Protein AF-A0A950Z1P6-F1 (afdb_monomer_lite)

Foldseek 3Di:
DDDPPPPPPPPPPDDVPCDPDFDPADEDPDAAEAECVNPHAQDEDEDDGAHEYCFAHYEYQHANYEDHPQAHEQEHNVVQAAQGESYEDEADPPDDPRPCVPPPDDPPRHRPHAGAYEYEDYEQEYPHDAYAQYEHYEYEEHNYEYEYALYEFEWEHALYEPYYYNYHEYEYALYEFYYHYQHHPDVVVVRENHEYQEAYEYAHYEHAEIQEHYDYAAPHEYALYEQAYAHQDQSREPEEPQLYENYEAELYEAFYPAAEYYEDNVYELYEHEHYEFAHWHAAHPYRGQQDEHENYEYAEAYANYEHEHYEFEWEWDDHDWNTEYEPYEYAYDAPHEYEYAHYEQEWEFAPAADVNIIYTEPYEADYQPDPRAARNYAQAHYEFEYQGEHYEQADPNGGGHHAANEHYAYEYDFLVRVLVVSLCVLPDPSSQDDRPPSNPPNDSVNSVVVSVVSSVSSCVSNDPCSPRHNAAEHYEGEDPEQDAHAHDPYEYDPDPDDVRHYDHHDYPHPHDHDHDYHQYPVRDDDDDDDDD

Secondary structure (DSSP, 8-state):
---------------S--------PEE-SSPEEE-GGGT-SS-EEE--S-EE-SS--EEE-STTEEEE-TT-EEEE-TT--TT-EEEEE---SS--SS-GGG----TT----TT--EEEEEEEEEE--SS-SS-EEEEEEE-SSPEEEEEEEEEE-STT-EEEEEEE--EEEES-EEEE-----S-GGG--EEEEESS-EEEES-EEEESSEEEEE-TT-EEES-EEE-B--STT-EEEEEES-BS-EEES-EE--SBBEEEEEES-BS-EEES-EEEEB---BTTTBT-EEEEEEEEEET-BS-EEES-EEEEEE-SSSSSEEEEEEEEEEPTT---EEES-EEEEEE-SPPPTTTS-EEEEEE-----SS--B--EEES-EEEESSEEEESEETTEE--B---TT-EEEE--HHHHHHHHHHHHHSGGG-----TT-SSS-HHHHHHHHHHHHHHHHHHH-TT--S-S--EEEE----S---------EEES----TTS--EE----SS------PPPTT----------

pLDDT: mean 80.05, std 20.1, range [23.62, 98.81]

Structure (mmCIF, N/CA/C/O backbone):
data_AF-A0A950Z1P6-F1
#
_entry.id   AF-A0A950Z1P6-F1
#
loop_
_atom_site.group_PDB
_atom_site.id
_atom_site.type_symbol
_atom_site.label_atom_id
_atom_site.label_alt_id
_atom_site.label_comp_id
_atom_site.label_asym_id
_atom_site.label_entity_id
_atom_site.label_seq_id
_atom_site.pdbx_PDB_ins_code
_atom_site.Cartn_x
_atom_site.Cartn_y
_atom_site.Cartn_z
_atom_site.occupancy
_atom_site.B_iso_or_equiv
_atom_site.auth_seq_id
_atom_site.auth_comp_id
_atom_site.auth_asym_id
_atom_site.auth_atom_id
_atom_site.pdbx_PDB_model_num
ATOM 1 N N . MET A 1 1 ? 3.576 -37.873 -20.273 1.00 35.59 1 MET A N 1
ATOM 2 C CA . MET A 1 1 ? 3.414 -38.217 -18.841 1.00 35.59 1 MET A CA 1
ATOM 3 C C . MET A 1 1 ? 2.830 -37.005 -18.132 1.00 35.59 1 MET A C 1
ATOM 5 O O . MET A 1 1 ? 3.410 -35.935 -18.288 1.00 35.59 1 MET A O 1
ATOM 9 N N . PRO A 1 2 ? 1.689 -37.105 -17.433 1.00 26.92 2 PRO A N 1
ATOM 10 C CA . PRO A 1 2 ? 1.089 -35.942 -16.793 1.00 26.92 2 PRO A CA 1
ATOM 11 C C . PRO A 1 2 ? 1.901 -35.598 -15.541 1.00 26.92 2 PRO A C 1
ATOM 13 O O . PRO A 1 2 ? 1.972 -36.390 -14.600 1.00 26.92 2 PRO A O 1
ATOM 16 N N . ARG A 1 3 ? 2.551 -34.429 -15.541 1.00 25.30 3 ARG A N 1
ATOM 17 C CA . ARG A 1 3 ? 3.160 -33.861 -14.335 1.00 25.30 3 ARG A CA 1
ATOM 18 C C . ARG A 1 3 ? 2.019 -33.551 -13.367 1.00 25.30 3 ARG A C 1
ATOM 20 O O . ARG A 1 3 ? 1.220 -32.655 -13.618 1.00 25.30 3 ARG A O 1
ATOM 27 N N . ARG A 1 4 ? 1.909 -34.341 -12.295 1.00 24.30 4 ARG A N 1
ATOM 28 C CA . ARG A 1 4 ? 1.044 -34.029 -11.155 1.00 24.30 4 ARG A CA 1
ATOM 29 C C . ARG A 1 4 ? 1.511 -32.689 -10.596 1.00 24.30 4 ARG A C 1
ATOM 31 O O . ARG A 1 4 ? 2.612 -32.604 -10.060 1.00 24.30 4 ARG A O 1
ATOM 38 N N . LEU A 1 5 ? 0.684 -31.663 -10.765 1.00 23.62 5 LEU A N 1
ATOM 39 C CA . LEU A 1 5 ? 0.812 -30.399 -10.060 1.00 23.62 5 LEU A CA 1
ATOM 40 C C . LEU A 1 5 ? 0.626 -30.727 -8.573 1.00 23.62 5 LEU A C 1
ATOM 42 O O . LEU A 1 5 ? -0.491 -30.962 -8.113 1.00 23.62 5 LEU A O 1
ATOM 46 N N . VAL A 1 6 ? 1.727 -30.857 -7.838 1.00 23.88 6 VAL A N 1
ATOM 47 C CA . VAL A 1 6 ? 1.677 -30.832 -6.380 1.00 23.88 6 VAL A CA 1
ATOM 48 C C . VAL A 1 6 ? 1.326 -29.389 -6.049 1.00 23.88 6 VAL A C 1
ATOM 50 O O . VAL A 1 6 ? 2.201 -28.529 -6.049 1.00 23.88 6 VAL A O 1
ATOM 53 N N . LEU A 1 7 ? 0.035 -29.107 -5.842 1.00 26.77 7 LEU A N 1
ATOM 54 C CA . LEU A 1 7 ? -0.362 -27.936 -5.074 1.00 26.77 7 LEU A CA 1
ATOM 55 C C . LEU A 1 7 ? 0.286 -28.122 -3.704 1.00 26.77 7 LEU A C 1
ATOM 57 O O . LEU A 1 7 ? -0.242 -28.822 -2.839 1.00 26.77 7 LEU A O 1
ATOM 61 N N . ALA A 1 8 ? 1.459 -27.525 -3.522 1.00 29.28 8 ALA A N 1
ATOM 62 C CA . ALA A 1 8 ? 1.912 -27.130 -2.211 1.00 29.28 8 ALA A CA 1
ATOM 63 C C . ALA A 1 8 ? 0.896 -26.089 -1.742 1.00 29.28 8 ALA A C 1
ATOM 65 O O . ALA A 1 8 ? 1.066 -24.889 -1.927 1.00 29.28 8 ALA A O 1
ATOM 66 N N . GLY A 1 9 ? -0.215 -26.571 -1.186 1.00 30.22 9 GLY A N 1
ATOM 67 C CA . GLY A 1 9 ? -1.011 -25.798 -0.261 1.00 30.22 9 GLY A CA 1
ATOM 68 C C . GLY A 1 9 ? -0.097 -25.492 0.911 1.00 30.22 9 GLY A C 1
ATOM 69 O O . GLY A 1 9 ? -0.093 -26.216 1.903 1.00 30.22 9 GLY A O 1
ATOM 70 N N . LEU A 1 10 ? 0.705 -24.435 0.772 1.00 35.97 10 LEU A N 1
ATOM 71 C CA . LEU A 1 10 ? 1.143 -23.616 1.884 1.00 35.97 10 LEU A CA 1
ATOM 72 C C . LEU A 1 10 ? -0.152 -23.091 2.492 1.00 35.97 10 LEU A C 1
ATOM 74 O O . LEU A 1 10 ? -0.651 -22.016 2.170 1.00 35.97 10 LEU A O 1
ATOM 78 N N . ALA A 1 11 ? -0.767 -23.950 3.303 1.00 35.28 11 ALA A N 1
ATOM 79 C CA . ALA A 1 11 ? -1.769 -23.555 4.246 1.00 35.28 11 ALA A CA 1
ATOM 80 C C . ALA A 1 11 ? -1.120 -22.416 5.021 1.00 35.28 11 ALA A C 1
ATOM 82 O O . ALA A 1 11 ? -0.206 -22.638 5.807 1.00 35.28 11 ALA A O 1
ATOM 83 N N . PHE A 1 12 ? -1.610 -21.202 4.800 1.00 42.16 12 PHE A N 1
ATOM 84 C CA . PHE A 1 12 ? -1.385 -20.039 5.653 1.00 42.16 12 PHE A CA 1
ATOM 85 C C . PHE A 1 12 ? -2.045 -20.242 7.038 1.00 42.16 12 PHE A C 1
ATOM 87 O O . PHE A 1 12 ? -2.505 -19.307 7.683 1.00 42.16 12 PHE A O 1
ATOM 94 N N . GLY A 1 13 ? -2.135 -21.491 7.503 1.00 41.75 13 GLY A N 1
ATOM 95 C CA . GLY A 1 13 ? -2.212 -21.794 8.913 1.00 41.75 13 GLY A CA 1
ATOM 96 C C . GLY A 1 13 ? -0.807 -21.633 9.476 1.00 41.75 13 GLY A C 1
ATOM 97 O O . GLY A 1 13 ? 0.143 -22.098 8.860 1.00 41.75 13 GLY A O 1
ATOM 98 N N . LEU A 1 14 ? -0.712 -21.026 10.659 1.00 42.00 14 LEU A N 1
ATOM 99 C CA . LEU A 1 14 ? 0.511 -20.776 11.441 1.00 42.00 14 LEU A CA 1
ATOM 100 C C . LEU A 1 14 ? 1.112 -19.375 11.257 1.00 42.00 14 LEU A C 1
ATOM 102 O O . LEU A 1 14 ? 2.216 -19.220 10.761 1.00 42.00 14 LEU A O 1
ATOM 106 N N . PHE A 1 15 ? 0.392 -18.360 11.743 1.00 46.38 15 PHE A N 1
ATOM 107 C CA . PHE A 1 15 ? 0.903 -17.479 12.813 1.00 46.38 15 PHE A CA 1
ATOM 108 C C . PHE A 1 15 ? -0.224 -16.846 13.656 1.00 46.38 15 PHE A C 1
ATOM 110 O O . PHE A 1 15 ? -0.017 -15.856 14.345 1.00 46.38 15 PHE A O 1
ATOM 117 N N . PHE A 1 16 ? -1.393 -17.492 13.751 1.00 45.19 16 PHE A N 1
ATOM 118 C CA . PHE A 1 16 ? -2.118 -17.469 15.026 1.00 45.19 16 PHE A CA 1
ATOM 119 C C . PHE A 1 16 ? -1.373 -18.422 15.967 1.00 45.19 16 PHE A C 1
ATOM 121 O O . PHE A 1 16 ? -1.858 -19.515 16.259 1.00 45.19 16 PHE A O 1
ATOM 128 N N . GLY A 1 17 ? -0.128 -18.085 16.333 1.00 39.78 17 GLY A N 1
ATOM 129 C CA . GLY A 1 17 ? 0.600 -18.835 17.354 1.00 39.78 17 GLY A CA 1
ATOM 130 C C . GLY A 1 17 ? -0.328 -18.935 18.548 1.00 39.78 17 GLY A C 1
ATOM 131 O O . GLY A 1 17 ? -0.815 -17.884 18.942 1.00 39.78 17 GLY A O 1
ATOM 132 N N . HIS A 1 18 ? -0.653 -20.168 18.976 1.00 42.03 18 HIS A N 1
ATOM 133 C CA . HIS A 1 18 ? -1.655 -20.522 19.993 1.00 42.03 18 HIS A CA 1
ATOM 134 C C . HIS A 1 18 ? -2.065 -19.314 20.838 1.00 42.03 18 HIS A C 1
ATOM 136 O O . HIS A 1 18 ? -1.511 -19.070 21.910 1.00 42.03 18 HIS A O 1
ATOM 142 N N . LEU A 1 19 ? -3.004 -18.520 20.315 1.00 50.00 19 LEU A N 1
ATOM 143 C CA . LEU A 1 19 ? -3.548 -17.435 21.099 1.00 50.00 19 LEU A CA 1
ATOM 144 C C . LEU A 1 19 ? -4.338 -18.155 22.183 1.00 50.00 19 LEU A C 1
ATOM 146 O O . LEU A 1 19 ? -5.093 -19.078 21.843 1.00 50.00 19 LEU A O 1
ATOM 150 N N . PRO A 1 20 ? -4.117 -17.833 23.469 1.00 46.62 20 PRO A N 1
ATOM 151 C CA . PRO A 1 20 ? -4.898 -18.438 24.530 1.00 46.62 20 PRO A CA 1
ATOM 152 C C . PRO A 1 20 ? -6.366 -18.334 24.127 1.00 46.62 20 PRO A C 1
ATOM 154 O O . PRO A 1 20 ? -6.796 -17.276 23.658 1.00 46.62 20 PRO A O 1
ATOM 157 N N . SER A 1 21 ? -7.094 -19.455 24.218 1.00 46.97 21 SER A N 1
ATOM 158 C CA . SER A 1 21 ? -8.541 -19.461 23.995 1.00 46.97 21 SER A CA 1
ATOM 159 C C . SER A 1 21 ? -9.102 -18.236 24.710 1.00 46.97 21 SER A C 1
ATOM 161 O O . SER A 1 21 ? -8.779 -18.080 25.894 1.00 46.97 21 SER A O 1
ATOM 163 N N . PRO A 1 22 ? -9.856 -17.360 24.021 1.00 54.56 22 PRO A N 1
ATOM 164 C CA . PRO A 1 22 ? -10.307 -16.121 24.624 1.00 54.56 22 PRO A CA 1
ATOM 165 C C . PRO A 1 22 ? -10.971 -16.450 25.958 1.00 54.56 22 PRO A C 1
ATOM 167 O O . PRO A 1 22 ? -11.734 -17.422 26.065 1.00 54.56 22 PRO A O 1
ATOM 170 N N . ALA A 1 23 ? -10.636 -15.670 26.989 1.00 61.34 23 ALA A N 1
ATOM 171 C CA . ALA A 1 23 ? -11.440 -15.652 28.199 1.00 61.34 23 ALA A CA 1
ATOM 172 C C . ALA A 1 23 ? -12.901 -15.418 27.779 1.00 61.34 23 ALA A C 1
ATOM 174 O O . ALA A 1 23 ? -13.153 -14.855 26.714 1.00 61.34 23 ALA A O 1
ATOM 175 N N . ARG A 1 24 ? -13.881 -15.892 28.560 1.00 76.31 24 ARG A N 1
ATOM 176 C CA . ARG A 1 24 ? -15.297 -15.672 28.220 1.00 76.31 24 ARG A CA 1
ATOM 177 C C . ARG A 1 24 ? -15.524 -14.178 27.965 1.00 76.31 24 ARG A C 1
ATOM 179 O O . ARG A 1 24 ? -15.481 -13.398 28.909 1.00 76.31 24 ARG A O 1
ATOM 186 N N . ALA A 1 25 ? -15.741 -13.813 26.704 1.00 82.81 25 ALA A N 1
ATOM 187 C CA . ALA A 1 25 ? -16.012 -12.440 26.325 1.00 82.81 25 ALA A CA 1
ATOM 188 C C . ALA A 1 25 ? -17.378 -12.034 26.876 1.00 82.81 25 ALA A C 1
ATOM 190 O O . ALA A 1 25 ? -18.333 -12.818 26.846 1.00 82.81 25 ALA A O 1
ATOM 191 N N . ARG A 1 26 ? -17.481 -10.802 27.365 1.00 88.75 26 ARG A N 1
ATOM 192 C CA . ARG A 1 26 ? -18.763 -10.225 27.739 1.00 88.75 26 ARG A CA 1
ATOM 193 C C . ARG A 1 26 ? -19.544 -9.892 26.476 1.00 88.75 26 ARG A C 1
ATOM 195 O O . ARG A 1 26 ? -19.140 -9.039 25.686 1.00 88.75 26 ARG A O 1
ATOM 202 N N . GLU A 1 27 ? -20.685 -10.549 26.309 1.00 88.56 27 GLU A N 1
ATOM 203 C CA . GLU A 1 27 ? -21.615 -10.234 25.230 1.00 88.56 27 GLU A CA 1
ATOM 204 C C . GLU A 1 27 ? -22.368 -8.934 25.528 1.00 88.56 27 GLU A C 1
ATOM 206 O O . GLU A 1 27 ? -23.034 -8.773 26.555 1.00 88.56 27 GLU A O 1
ATOM 211 N N . LEU A 1 28 ? -22.254 -7.989 24.603 1.00 85.31 28 LEU A N 1
ATOM 212 C CA . LEU A 1 28 ? -22.947 -6.718 24.607 1.00 85.31 28 LEU A CA 1
ATOM 213 C C . LEU A 1 28 ? -24.264 -6.868 23.845 1.00 85.31 28 LEU A C 1
ATOM 215 O O . LEU A 1 28 ? -24.286 -7.075 22.634 1.00 85.31 28 LEU A O 1
ATOM 219 N N . THR A 1 29 ? -25.384 -6.701 24.545 1.00 79.75 29 THR A N 1
ATOM 220 C CA . THR A 1 29 ? -26.709 -6.617 23.906 1.00 79.75 29 THR A CA 1
ATOM 221 C C . THR A 1 29 ? -26.963 -5.250 23.268 1.00 79.75 29 THR A C 1
ATOM 223 O O . THR A 1 29 ? -27.883 -5.098 22.466 1.00 79.75 29 THR A O 1
ATOM 226 N N . ARG A 1 30 ? -26.157 -4.243 23.628 1.00 79.75 30 ARG A N 1
ATOM 227 C CA . ARG A 1 30 ? -26.162 -2.880 23.086 1.00 79.75 30 ARG A CA 1
ATOM 228 C C . ARG A 1 30 ? -24.730 -2.344 23.022 1.00 79.75 30 ARG A C 1
ATOM 230 O O . ARG A 1 30 ? -23.929 -2.748 23.864 1.00 79.75 30 ARG A O 1
ATOM 237 N N . PRO A 1 31 ? -24.422 -1.422 22.095 1.00 80.69 31 PRO A N 1
ATOM 238 C CA . PRO A 1 31 ? -23.111 -0.783 22.045 1.00 80.69 31 PRO A CA 1
ATOM 239 C C . PRO A 1 31 ? -22.737 -0.128 23.381 1.00 80.69 31 PRO A C 1
ATOM 241 O O . PRO A 1 31 ? -23.602 0.419 24.073 1.00 80.69 31 PRO A O 1
ATOM 244 N N . LEU A 1 32 ? -21.451 -0.160 23.728 1.00 84.50 32 LEU A N 1
ATOM 245 C CA . LEU A 1 32 ? -20.907 0.603 24.847 1.00 84.50 32 LEU A CA 1
ATOM 246 C C . LEU A 1 32 ? -20.746 2.064 24.415 1.00 84.50 32 LEU A C 1
ATOM 248 O O . LEU A 1 32 ? -20.027 2.349 23.460 1.00 84.50 32 LEU A O 1
ATOM 252 N N . PHE A 1 33 ? -21.391 2.983 25.126 1.00 79.31 33 PHE A N 1
ATOM 253 C CA . PHE A 1 33 ? -21.229 4.419 24.916 1.00 79.31 33 PHE A CA 1
ATOM 254 C C . PHE A 1 33 ? -20.296 4.976 25.987 1.00 79.31 33 PHE A C 1
ATOM 256 O O . PHE A 1 33 ? -20.536 4.763 27.171 1.00 79.31 33 PHE A O 1
ATOM 263 N N . ILE A 1 34 ? -19.249 5.682 25.566 1.00 79.44 34 ILE A N 1
ATOM 264 C CA . ILE A 1 34 ? -18.362 6.445 26.445 1.00 79.44 34 ILE A CA 1
ATOM 265 C C . ILE A 1 34 ? -18.735 7.916 26.278 1.00 79.44 34 ILE A C 1
ATOM 267 O O . ILE A 1 34 ? -18.514 8.492 25.211 1.00 79.44 34 ILE A O 1
ATOM 271 N N . THR A 1 35 ? -19.337 8.509 27.305 1.00 76.88 35 THR A N 1
ATOM 272 C CA . THR A 1 35 ? -19.942 9.851 27.282 1.00 76.88 35 THR A CA 1
ATOM 273 C C . THR A 1 35 ? -19.330 10.778 28.333 1.00 76.88 35 THR A C 1
ATOM 275 O O . THR A 1 35 ? -18.649 10.327 29.247 1.00 76.88 35 THR A O 1
ATOM 278 N N . GLU A 1 36 ? -19.535 12.099 28.227 1.00 66.00 36 GLU A N 1
ATOM 279 C CA . GLU A 1 36 ? -18.898 13.057 29.154 1.00 66.00 36 GLU A CA 1
ATOM 280 C C . GLU A 1 36 ? -19.342 12.870 30.611 1.00 66.00 36 GLU A C 1
ATOM 282 O O . GLU A 1 36 ? -18.551 13.103 31.530 1.00 66.00 36 GLU A O 1
ATOM 287 N N . SER A 1 37 ? -20.577 12.399 30.830 1.00 65.12 37 SER A N 1
ATOM 288 C CA . SER A 1 37 ? -21.071 12.027 32.161 1.00 65.12 37 SER A CA 1
ATOM 289 C C . SER A 1 37 ? -20.272 10.888 32.791 1.00 65.12 37 SER A C 1
ATOM 291 O O . SER A 1 37 ? -20.249 10.774 34.015 1.00 65.12 37 SER A O 1
ATOM 293 N N . ASP A 1 38 ? -19.554 10.113 31.977 1.00 61.72 38 ASP A N 1
ATOM 294 C CA . ASP A 1 38 ? -18.691 9.015 32.398 1.00 61.72 38 ASP A CA 1
ATOM 295 C C . ASP A 1 38 ? -17.273 9.482 32.742 1.00 61.72 38 ASP A C 1
ATOM 297 O O . ASP A 1 38 ? -16.356 8.678 32.641 1.00 61.72 38 ASP A O 1
ATOM 301 N N . LEU A 1 39 ? -17.097 10.730 33.220 1.00 54.91 39 LEU A N 1
ATOM 302 C CA . LEU A 1 39 ? -15.960 11.226 34.024 1.00 54.91 39 LEU A CA 1
ATOM 303 C C . LEU A 1 39 ? -15.103 12.393 33.432 1.00 54.91 39 LEU A C 1
ATOM 305 O O . LEU A 1 39 ? -14.094 12.761 34.040 1.00 54.91 39 LEU A O 1
ATOM 309 N N . GLY A 1 40 ? -15.500 13.074 32.349 1.00 58.91 40 GLY A N 1
ATOM 310 C CA . GLY A 1 40 ? -14.827 14.294 31.830 1.00 58.91 40 GLY A CA 1
ATOM 311 C C . GLY A 1 40 ? -13.688 14.073 30.801 1.00 58.91 40 GLY A C 1
ATOM 312 O O . GLY A 1 40 ? -13.296 12.930 30.564 1.00 58.91 40 GLY A O 1
ATOM 313 N N . PRO A 1 41 ? -13.166 15.141 30.153 1.00 65.81 41 PRO A N 1
ATOM 314 C CA . PRO A 1 41 ? -12.207 15.054 29.036 1.00 65.81 41 PRO A CA 1
ATOM 315 C C . PRO A 1 41 ? -10.799 14.594 29.464 1.00 65.81 41 PRO A C 1
ATOM 317 O O . PRO A 1 41 ? -10.449 14.680 30.642 1.00 65.81 41 PRO A O 1
ATOM 320 N N . ASN A 1 42 ? -9.965 14.165 28.504 1.00 78.12 42 ASN A N 1
ATOM 321 C CA . ASN A 1 42 ? -8.568 13.721 28.710 1.00 78.12 42 ASN A CA 1
ATOM 322 C C . ASN A 1 42 ? -8.396 12.465 29.588 1.00 78.12 42 ASN A C 1
ATOM 324 O O . ASN A 1 42 ? -7.441 12.369 30.363 1.00 78.12 42 ASN A O 1
ATOM 328 N N . ARG A 1 43 ? -9.315 11.497 29.503 1.00 85.00 43 ARG A N 1
ATOM 329 C CA . ARG A 1 43 ? -9.232 10.255 30.289 1.00 85.00 43 ARG A CA 1
ATOM 330 C C . ARG A 1 43 ? -8.827 9.038 29.475 1.00 85.00 43 ARG A C 1
ATOM 332 O O . ARG A 1 43 ? -9.177 8.899 28.304 1.00 85.00 43 ARG A O 1
ATOM 339 N N . THR A 1 44 ? -8.142 8.130 30.165 1.00 91.88 44 THR A N 1
ATOM 340 C CA . THR A 1 44 ? -7.878 6.770 29.702 1.00 91.88 44 THR A CA 1
ATOM 341 C C . THR A 1 44 ? -8.970 5.835 30.209 1.00 91.88 44 THR A C 1
ATOM 343 O O . THR A 1 44 ? -9.166 5.702 31.417 1.00 91.88 44 THR A O 1
ATOM 346 N N . TYR A 1 45 ? -9.660 5.178 29.284 1.00 90.88 45 TYR A N 1
ATOM 347 C CA . TYR A 1 45 ? -10.627 4.120 29.534 1.00 90.88 45 TYR A CA 1
ATOM 348 C C . TYR A 1 45 ? -9.940 2.787 29.262 1.00 90.88 45 TYR A C 1
ATOM 350 O O . TYR A 1 45 ? -9.633 2.466 28.114 1.00 90.88 45 TYR A O 1
ATOM 358 N N . THR A 1 46 ? -9.659 2.042 30.329 1.00 94.44 46 THR A N 1
ATOM 359 C CA . THR A 1 46 ? -8.981 0.747 30.243 1.00 94.44 46 THR A CA 1
ATOM 360 C C . THR A 1 46 ? -9.993 -0.382 30.196 1.00 94.44 46 THR A C 1
ATOM 362 O O . THR A 1 46 ? -10.824 -0.517 31.097 1.00 94.44 46 THR A O 1
ATOM 365 N N . LEU A 1 47 ? -9.904 -1.209 29.161 1.00 93.50 47 LEU A N 1
ATOM 366 C CA . LEU A 1 47 ? -10.695 -2.419 29.058 1.00 93.50 47 LEU A CA 1
ATOM 367 C C . LEU A 1 47 ? -10.184 -3.467 30.064 1.00 93.50 47 LEU A C 1
ATOM 369 O O . LEU A 1 47 ? -8.979 -3.647 30.203 1.00 93.50 47 LEU A O 1
ATOM 373 N N . GLN A 1 48 ? -11.096 -4.122 30.788 1.00 94.25 48 GLN A N 1
ATOM 374 C CA . GLN A 1 48 ? -10.766 -5.105 31.839 1.00 94.25 48 GLN A CA 1
ATOM 375 C C . GLN A 1 48 ? -11.121 -6.552 31.460 1.00 94.25 48 GLN A C 1
ATOM 377 O O . GLN A 1 48 ? -10.770 -7.489 32.175 1.00 94.25 48 GLN A O 1
ATOM 382 N N . GLU A 1 49 ? -11.860 -6.734 30.368 1.00 93.88 49 GLU A N 1
ATOM 383 C CA . GLU A 1 49 ? -12.341 -8.021 29.874 1.00 93.88 49 GLU A CA 1
ATOM 384 C C . GLU A 1 49 ? -12.570 -7.942 28.360 1.00 93.88 49 GLU A C 1
ATOM 386 O O . GLU A 1 49 ? -12.764 -6.857 27.814 1.00 93.88 49 GLU A O 1
ATOM 391 N N . ASP A 1 50 ? -12.570 -9.080 27.669 1.00 95.75 50 ASP A N 1
ATOM 392 C CA . ASP A 1 50 ? -12.901 -9.107 26.242 1.00 95.75 50 ASP A CA 1
ATOM 393 C C . ASP A 1 50 ? -14.373 -8.714 26.020 1.00 95.75 50 ASP A C 1
ATOM 395 O O . ASP A 1 50 ? -15.258 -9.108 26.785 1.00 95.75 50 ASP A O 1
ATOM 399 N N . LEU A 1 51 ? -14.651 -7.975 24.944 1.00 95.81 51 LEU A N 1
ATOM 400 C CA . LEU A 1 51 ? -16.000 -7.556 24.551 1.00 95.81 51 LEU A CA 1
ATOM 401 C C . LEU A 1 51 ? -16.417 -8.245 23.256 1.00 95.81 51 LEU A C 1
ATOM 403 O O . LEU A 1 51 ? -15.605 -8.430 22.351 1.00 95.81 51 LEU A O 1
ATOM 407 N N . SER A 1 52 ? -17.701 -8.568 23.136 1.00 96.31 52 SER A N 1
ATOM 408 C CA . SER A 1 52 ? -18.299 -9.048 21.890 1.00 96.31 52 SER A CA 1
ATOM 409 C C . SER A 1 52 ? -19.615 -8.330 21.632 1.00 96.31 52 SER A C 1
ATOM 411 O O . SER A 1 52 ? -20.466 -8.292 22.516 1.00 96.31 52 SER A O 1
ATOM 413 N N . ALA A 1 53 ? -19.802 -7.766 20.441 1.00 94.19 53 ALA A N 1
ATOM 414 C CA . ALA A 1 53 ? -21.040 -7.104 20.044 1.00 94.19 53 ALA A CA 1
ATOM 415 C C . ALA A 1 53 ? -21.557 -7.637 18.697 1.00 94.19 53 ALA A C 1
ATOM 417 O O . ALA A 1 53 ? -20.757 -7.881 17.789 1.00 94.19 53 ALA A O 1
ATOM 418 N N . PRO A 1 54 ? -22.888 -7.769 18.527 1.00 93.31 54 PRO A N 1
ATOM 419 C CA . PRO A 1 54 ? -23.474 -8.204 17.266 1.00 93.31 54 PRO A CA 1
ATOM 420 C C . PRO A 1 54 ? -23.224 -7.210 16.131 1.00 93.31 54 PRO A C 1
ATOM 422 O O . PRO A 1 54 ? -22.850 -7.635 15.048 1.00 93.31 54 PRO A O 1
ATOM 425 N N . GLY A 1 55 ? -23.325 -5.905 16.393 1.00 92.62 55 GLY A N 1
ATOM 426 C CA . GLY A 1 55 ? -23.004 -4.845 15.432 1.00 92.62 55 GLY A CA 1
ATOM 427 C C . GLY A 1 55 ? -21.784 -4.035 15.864 1.00 92.62 55 GLY A C 1
ATOM 428 O O . GLY A 1 55 ? -20.751 -4.599 16.217 1.00 92.62 55 GLY A O 1
ATOM 429 N N . THR A 1 56 ? -21.921 -2.706 15.870 1.00 92.81 56 THR A N 1
ATOM 430 C CA . THR A 1 56 ? -20.898 -1.789 16.395 1.00 92.81 56 THR A CA 1
ATOM 431 C C . THR A 1 56 ? -20.693 -1.976 17.899 1.00 92.81 56 THR A C 1
ATOM 433 O O . THR A 1 56 ? -21.674 -2.026 18.645 1.00 92.81 56 THR A O 1
ATOM 436 N N . ALA A 1 57 ? -19.440 -2.074 18.356 1.00 93.62 57 ALA A N 1
ATOM 437 C CA . ALA A 1 57 ? -19.148 -2.427 19.748 1.00 93.62 57 ALA A CA 1
ATOM 438 C C . ALA A 1 57 ? -19.011 -1.211 20.676 1.00 93.62 57 ALA A C 1
ATOM 440 O O . ALA A 1 57 ? -19.652 -1.183 21.728 1.00 93.62 57 ALA A O 1
ATOM 441 N N . VAL A 1 58 ? -18.205 -0.210 20.304 1.00 92.81 58 VAL A N 1
ATOM 442 C CA . VAL A 1 58 ? -17.894 0.946 21.165 1.00 92.81 58 VAL A CA 1
ATOM 443 C C . VAL A 1 58 ? -18.100 2.264 20.422 1.00 92.81 58 VAL A C 1
ATOM 445 O O . VAL A 1 58 ? -17.522 2.471 19.358 1.00 92.81 58 VAL A O 1
ATOM 448 N N . PHE A 1 59 ? -18.863 3.182 21.018 1.00 89.56 59 PHE A N 1
ATOM 449 C CA . PHE A 1 59 ? -18.974 4.582 20.604 1.00 89.56 59 PHE A CA 1
ATOM 450 C C . PHE A 1 59 ? -18.246 5.483 21.601 1.00 89.56 59 PHE A C 1
ATOM 452 O O . PHE A 1 59 ? -18.510 5.432 22.803 1.00 89.56 59 PHE A O 1
ATOM 459 N N . ILE A 1 60 ? -17.364 6.346 21.101 1.00 86.88 60 ILE A N 1
ATOM 460 C CA . ILE A 1 60 ? -16.609 7.304 21.912 1.00 86.88 60 ILE A CA 1
ATOM 461 C C . ILE A 1 60 ? -17.148 8.696 21.622 1.00 86.88 60 ILE A C 1
ATOM 463 O O . ILE A 1 60 ? -17.008 9.198 20.511 1.00 86.88 60 ILE A O 1
ATOM 467 N N . MET A 1 61 ? -17.767 9.313 22.621 1.00 82.31 61 MET A N 1
ATOM 468 C CA . MET A 1 61 ? -18.434 10.614 22.502 1.00 82.31 61 MET A CA 1
ATOM 469 C C . MET A 1 61 ? -17.760 11.701 23.348 1.00 82.31 61 MET A C 1
ATOM 471 O O . MET A 1 61 ? -18.263 12.819 23.426 1.00 82.31 61 MET A O 1
ATOM 475 N N . VAL A 1 62 ? -16.639 11.367 23.994 1.00 79.75 62 VAL A N 1
ATOM 476 C CA . VAL A 1 62 ? -15.841 12.270 24.832 1.00 79.75 62 VAL A CA 1
ATOM 477 C C . VAL A 1 62 ? -14.622 12.740 24.044 1.00 79.75 62 VAL A C 1
ATOM 479 O O . VAL A 1 62 ? -13.938 11.904 23.446 1.00 79.75 62 VAL A O 1
ATOM 482 N N . PRO A 1 63 ? -14.304 14.045 24.055 1.00 82.38 63 PRO A N 1
ATOM 483 C CA . PRO A 1 63 ? -13.100 14.538 23.418 1.00 82.38 63 PRO A CA 1
ATOM 484 C C . PRO A 1 63 ? -11.849 14.120 24.196 1.00 82.38 63 PRO A C 1
ATOM 486 O O . PRO A 1 63 ? -11.855 14.002 25.423 1.00 82.38 63 PRO A O 1
ATOM 489 N N . ASP A 1 64 ? -10.755 13.931 23.464 1.00 86.12 64 ASP A N 1
ATOM 490 C CA . ASP A 1 64 ? -9.435 13.608 24.008 1.00 86.12 64 ASP A CA 1
ATOM 491 C C . ASP A 1 64 ? -9.404 12.293 24.815 1.00 86.12 64 ASP A C 1
ATOM 493 O O . ASP A 1 64 ? -8.635 12.133 25.764 1.00 86.12 64 ASP A O 1
ATOM 497 N N . ALA A 1 65 ? -10.254 11.329 24.452 1.00 89.25 65 ALA A N 1
ATOM 498 C CA . ALA A 1 65 ? -10.306 10.027 25.108 1.00 89.25 65 ALA A CA 1
ATOM 499 C C . ALA A 1 65 ? -9.198 9.089 24.604 1.00 89.25 65 ALA A C 1
ATOM 501 O O . ALA A 1 65 ? -8.957 8.966 23.401 1.00 89.25 65 ALA A O 1
ATOM 502 N N . THR A 1 66 ? -8.567 8.362 25.525 1.00 94.06 66 THR A N 1
ATOM 503 C CA . THR A 1 66 ? -7.703 7.217 25.206 1.00 94.06 66 THR A CA 1
ATOM 504 C C . THR A 1 66 ? -8.428 5.926 25.557 1.00 94.06 66 THR A C 1
ATOM 506 O O . THR A 1 66 ? -8.818 5.732 26.703 1.00 94.06 66 THR A O 1
ATOM 509 N N . ILE A 1 67 ? -8.594 5.031 24.591 1.00 94.94 67 ILE A N 1
ATOM 510 C CA . ILE A 1 67 ? -9.096 3.674 24.785 1.00 94.94 67 ILE A CA 1
ATOM 511 C C . ILE A 1 67 ? -7.893 2.740 24.870 1.00 94.94 67 ILE A C 1
ATOM 513 O O . ILE A 1 67 ? -7.242 2.431 23.870 1.00 94.94 67 ILE A O 1
ATOM 517 N N . GLU A 1 68 ? -7.589 2.329 26.093 1.00 96.31 68 GLU A N 1
ATOM 518 C CA . GLU A 1 68 ? -6.532 1.385 26.424 1.00 96.31 68 GLU A CA 1
ATOM 519 C C . GLU A 1 68 ? -7.132 -0.018 26.451 1.00 96.31 68 GLU A C 1
ATOM 521 O O . GLU A 1 68 ? -7.894 -0.363 27.351 1.00 96.31 68 GLU A O 1
ATOM 526 N N . LEU A 1 69 ? -6.814 -0.835 25.453 1.00 96.12 69 LEU A N 1
ATOM 527 C CA . LEU A 1 69 ? -7.363 -2.182 25.367 1.00 96.12 69 LEU A CA 1
ATOM 528 C C . LEU A 1 69 ? -6.636 -3.174 26.290 1.00 96.12 69 LEU A C 1
ATOM 530 O O . LEU A 1 69 ? -7.171 -4.246 26.532 1.00 96.12 69 LEU A O 1
ATOM 534 N N . ALA A 1 70 ? -5.452 -2.850 26.821 1.00 94.25 70 ALA A N 1
ATOM 535 C CA . ALA A 1 70 ? -4.704 -3.646 27.802 1.00 94.25 70 ALA A CA 1
ATOM 536 C C . ALA A 1 70 ? -4.487 -5.128 27.422 1.00 94.25 70 ALA A C 1
ATOM 538 O O . ALA A 1 70 ? -4.379 -6.008 28.274 1.00 94.25 70 ALA A O 1
ATOM 539 N N . GLY A 1 71 ? -4.388 -5.418 26.124 1.00 92.94 71 GLY A N 1
ATOM 540 C CA . GLY A 1 71 ? -4.249 -6.761 25.561 1.00 92.94 71 GLY A CA 1
ATOM 541 C C . GLY A 1 71 ? -5.571 -7.499 25.326 1.00 92.94 71 GLY A C 1
ATOM 542 O O . GLY A 1 71 ? -5.540 -8.604 24.786 1.00 92.94 71 GLY A O 1
ATOM 543 N N . HIS A 1 72 ? -6.709 -6.903 25.682 1.00 95.75 72 HIS A N 1
ATOM 544 C CA . HIS A 1 72 ? -8.038 -7.460 25.449 1.00 95.75 72 HIS A CA 1
ATOM 545 C C . HIS A 1 72 ? -8.493 -7.320 23.993 1.00 95.75 72 HIS A C 1
ATOM 547 O O . HIS A 1 72 ? -7.934 -6.562 23.187 1.00 95.75 72 HIS A O 1
ATOM 553 N N . THR A 1 73 ? -9.531 -8.086 23.664 1.00 96.75 73 THR A N 1
ATOM 554 C CA . THR A 1 73 ? -10.142 -8.143 22.336 1.00 96.75 73 THR A CA 1
ATOM 555 C C . THR A 1 73 ? -11.541 -7.538 22.345 1.00 96.75 73 THR A C 1
ATOM 557 O O . THR A 1 73 ? -12.394 -7.926 23.138 1.00 96.75 73 THR A O 1
ATOM 560 N N . ILE A 1 74 ? -11.801 -6.638 21.398 1.00 97.44 74 ILE A N 1
ATOM 561 C CA . ILE A 1 74 ? -13.146 -6.219 21.002 1.00 97.44 74 ILE A CA 1
ATOM 562 C C . ILE A 1 74 ? -13.529 -7.003 19.747 1.00 97.44 74 ILE A C 1
ATOM 564 O O . ILE A 1 74 ? -12.906 -6.845 18.700 1.00 97.44 74 ILE A O 1
ATOM 568 N N . THR A 1 75 ? -14.559 -7.837 19.846 1.00 97.38 75 THR A N 1
ATOM 569 C CA . THR A 1 75 ? -15.154 -8.572 18.725 1.00 97.38 75 THR A CA 1
ATOM 570 C C . THR A 1 75 ? -16.435 -7.873 18.279 1.00 97.38 75 THR A C 1
ATOM 572 O O . THR A 1 75 ? -17.266 -7.528 19.118 1.00 97.38 75 THR A O 1
ATOM 575 N N . PHE A 1 76 ? -16.613 -7.647 16.979 1.00 96.88 76 PHE A N 1
ATOM 576 C CA . PHE A 1 76 ? -17.763 -6.901 16.455 1.00 96.88 76 PHE A CA 1
ATOM 577 C C . PHE A 1 76 ? -18.329 -7.515 15.166 1.00 96.88 76 PHE A C 1
ATOM 579 O O . PHE A 1 76 ? -17.657 -8.302 14.492 1.00 96.88 76 PHE A O 1
ATOM 586 N N . GLY A 1 77 ? -19.561 -7.136 14.814 1.00 95.75 77 GLY A N 1
ATOM 587 C CA . GLY A 1 77 ? -20.191 -7.501 13.540 1.00 95.75 77 GLY A CA 1
ATOM 588 C C . GLY A 1 77 ? -20.624 -8.968 13.416 1.00 95.75 77 GLY A C 1
ATOM 589 O O . GLY A 1 77 ? -20.705 -9.472 12.298 1.00 95.75 77 GLY A O 1
ATOM 590 N N . THR A 1 78 ? -20.876 -9.679 14.524 1.00 94.31 78 THR A N 1
ATOM 591 C CA . THR A 1 78 ? -21.312 -11.093 14.487 1.00 94.31 78 THR A CA 1
ATOM 592 C C . THR A 1 78 ? -22.713 -11.299 13.903 1.00 94.31 78 THR A C 1
ATOM 594 O O . THR A 1 78 ? -23.061 -12.431 13.567 1.00 94.31 78 THR A O 1
ATOM 597 N N . ASP A 1 79 ? -23.509 -10.237 13.758 1.00 93.44 79 ASP A N 1
ATOM 598 C CA . ASP A 1 79 ? -24.842 -10.279 13.144 1.00 93.44 79 ASP A CA 1
ATOM 599 C C . ASP A 1 79 ? -24.856 -10.024 11.630 1.00 93.44 79 ASP A C 1
ATOM 601 O O . ASP A 1 79 ? -25.933 -9.972 11.037 1.00 93.44 79 ASP A O 1
ATOM 605 N N . ASP A 1 80 ? -23.681 -9.900 11.002 1.00 93.06 80 ASP A N 1
ATOM 606 C CA . ASP A 1 80 ? -23.530 -9.681 9.561 1.00 93.06 80 ASP A CA 1
ATOM 607 C C . ASP A 1 80 ? -24.159 -8.385 9.022 1.00 93.06 80 ASP A C 1
ATOM 609 O O . ASP A 1 80 ? -24.333 -8.258 7.808 1.00 93.06 80 ASP A O 1
ATOM 613 N N . ARG A 1 81 ? -24.478 -7.399 9.872 1.00 92.06 81 ARG A N 1
ATOM 614 C CA . ARG A 1 81 ? -24.957 -6.099 9.385 1.00 92.06 81 ARG A CA 1
ATOM 615 C C . ARG A 1 81 ? -23.880 -5.347 8.606 1.00 92.06 81 ARG A C 1
ATOM 617 O O . ARG A 1 81 ? -22.691 -5.389 8.928 1.00 92.06 81 ARG A O 1
ATOM 624 N N . ASP A 1 82 ? -24.333 -4.609 7.599 1.00 91.62 82 ASP A N 1
ATOM 625 C CA . ASP A 1 82 ? -23.490 -3.673 6.866 1.00 91.62 82 ASP A CA 1
ATOM 626 C C . ASP A 1 82 ? -23.098 -2.495 7.771 1.00 91.62 82 ASP A C 1
ATOM 628 O O . ASP A 1 82 ? -23.851 -2.064 8.645 1.00 91.62 82 ASP A O 1
ATOM 632 N N . GLY A 1 83 ? -21.892 -1.976 7.566 1.00 88.62 83 GLY A N 1
ATOM 633 C CA . GLY A 1 83 ? -21.388 -0.773 8.213 1.00 88.62 83 GLY A CA 1
ATOM 634 C C . GLY A 1 83 ? -21.109 -0.881 9.712 1.00 88.62 83 GLY A C 1
ATOM 635 O O . GLY A 1 83 ? -21.113 0.123 10.423 1.00 88.62 83 GLY A O 1
ATOM 636 N N . THR A 1 84 ? -20.866 -2.089 10.218 1.00 92.88 84 THR A N 1
ATOM 637 C CA . THR A 1 84 ? -20.477 -2.285 11.623 1.00 92.88 84 THR A CA 1
ATOM 638 C C . THR A 1 84 ? -19.059 -1.791 11.897 1.00 92.88 84 THR A C 1
ATOM 640 O O . THR A 1 84 ? -18.154 -1.976 11.080 1.00 92.88 84 THR A O 1
ATOM 643 N N . VAL A 1 85 ? -18.856 -1.186 13.071 1.00 94.19 85 VAL A N 1
ATOM 644 C CA . VAL A 1 85 ? -17.550 -0.657 13.483 1.00 94.19 85 VAL A CA 1
ATOM 645 C C . VAL A 1 85 ? -17.128 -1.208 14.845 1.00 94.19 85 VAL A C 1
ATOM 647 O O . VAL A 1 85 ? -17.916 -1.242 15.784 1.00 94.19 85 VAL A O 1
ATOM 650 N N . GLY A 1 86 ? -15.879 -1.633 15.003 1.00 96.06 86 GLY A N 1
ATOM 651 C CA . GLY A 1 86 ? -15.379 -2.075 16.306 1.00 96.06 86 GLY A CA 1
ATOM 652 C C . GLY A 1 86 ? -15.336 -0.922 17.310 1.00 96.06 86 GLY A C 1
ATOM 653 O O . GLY A 1 86 ? -16.025 -0.941 18.332 1.00 96.06 86 GLY A O 1
ATOM 654 N N . VAL A 1 87 ? -14.564 0.113 16.987 1.00 95.44 87 VAL A N 1
ATOM 655 C CA . VAL A 1 87 ? -14.426 1.333 17.789 1.00 95.44 87 VAL A CA 1
ATOM 656 C C . VAL A 1 87 ? -14.737 2.556 16.931 1.00 95.44 87 VAL A C 1
ATOM 658 O O . VAL A 1 87 ? -14.058 2.806 15.935 1.00 95.44 87 VAL A O 1
ATOM 661 N N . TYR A 1 88 ? -15.751 3.323 17.332 1.00 92.50 88 TYR A N 1
ATOM 662 C CA . TYR A 1 88 ? -16.262 4.477 16.595 1.00 92.50 88 TYR A CA 1
ATOM 663 C C . TYR A 1 88 ? -16.052 5.785 17.381 1.00 92.50 88 TYR A C 1
ATOM 665 O O . TYR A 1 88 ? -16.848 6.091 18.278 1.00 92.50 88 TYR A O 1
ATOM 673 N N . PRO A 1 89 ? -15.017 6.591 17.071 1.00 87.81 89 PRO A N 1
ATOM 674 C CA . PRO A 1 89 ? -14.889 7.953 17.584 1.00 87.81 89 PRO A CA 1
ATOM 675 C C . PRO A 1 89 ? -15.939 8.850 16.915 1.00 87.81 89 PRO A C 1
ATOM 677 O O . PRO A 1 89 ? -15.921 9.044 15.700 1.00 87.81 89 PRO A O 1
ATOM 680 N N . PHE A 1 90 ? -16.898 9.358 17.687 1.00 73.62 90 PHE A N 1
ATOM 681 C CA . PHE A 1 90 ? -18.087 10.041 17.177 1.00 73.62 90 PHE A CA 1
ATOM 682 C C . PHE A 1 90 ? -17.957 11.574 17.295 1.00 73.62 90 PHE A C 1
ATOM 684 O O . PHE A 1 90 ? -18.028 12.106 18.399 1.00 73.62 90 PHE A O 1
ATOM 691 N N . ASP A 1 91 ? -17.820 12.297 16.171 1.00 63.06 91 ASP A N 1
ATOM 692 C CA . ASP A 1 91 ? -17.706 13.779 16.141 1.00 63.06 91 ASP A CA 1
ATOM 693 C C . ASP A 1 91 ? -18.946 14.505 15.558 1.00 63.06 91 ASP A C 1
ATOM 695 O O . ASP A 1 91 ? -19.187 15.684 15.832 1.00 63.06 91 ASP A O 1
ATOM 699 N N . SER A 1 92 ? -19.799 13.857 14.753 1.00 57.28 92 SER A N 1
ATOM 700 C CA . SER A 1 92 ? -20.974 14.548 14.191 1.00 57.28 92 SER A CA 1
ATOM 701 C C . SER A 1 92 ? -22.109 13.627 13.731 1.00 57.28 92 SER A C 1
ATOM 703 O O . SER A 1 92 ? -21.913 12.454 13.431 1.00 57.28 92 SER A O 1
ATOM 705 N N . ARG A 1 93 ? -23.322 14.206 13.664 1.00 53.84 93 ARG A N 1
ATOM 706 C CA . ARG A 1 93 ? -24.571 13.559 13.207 1.00 53.84 93 ARG A CA 1
ATOM 707 C C . ARG A 1 93 ? -24.626 13.309 11.696 1.00 53.84 93 ARG A C 1
ATOM 709 O O . ARG A 1 93 ? -25.564 12.675 11.227 1.00 53.84 93 ARG A O 1
ATOM 716 N N . THR A 1 94 ? -23.688 13.851 10.921 1.00 51.34 94 THR A N 1
ATOM 717 C CA . THR A 1 94 ? -23.636 13.612 9.477 1.00 51.34 94 THR A CA 1
ATOM 718 C C . THR A 1 94 ? -23.055 12.228 9.256 1.00 51.34 94 THR A C 1
ATOM 720 O O . THR A 1 94 ? -21.850 12.014 9.388 1.00 51.34 94 THR A O 1
ATOM 723 N N . ALA A 1 95 ? -23.970 11.296 9.008 1.00 48.22 95 ALA A N 1
ATOM 724 C CA . ALA A 1 95 ? -23.710 9.883 8.870 1.00 48.22 95 ALA A CA 1
ATOM 725 C C . ALA A 1 95 ? -22.578 9.629 7.867 1.00 48.22 95 ALA A C 1
ATOM 727 O O . ALA A 1 95 ? -22.585 10.101 6.729 1.00 48.22 95 ALA A O 1
ATOM 728 N N . PHE A 1 96 ? -21.618 8.820 8.299 1.00 51.31 96 PHE A N 1
ATOM 729 C CA . PHE A 1 96 ? -20.954 7.902 7.388 1.00 51.31 96 PHE A CA 1
ATOM 730 C C . PHE A 1 96 ? -22.049 7.152 6.603 1.00 51.31 96 PHE A C 1
ATOM 732 O O . PHE A 1 96 ? -23.091 6.875 7.199 1.00 51.31 96 PHE A O 1
ATOM 739 N N . PRO A 1 97 ? -21.862 6.759 5.332 1.00 49.19 97 PRO A N 1
ATOM 740 C CA . PRO A 1 97 ? -22.839 5.945 4.589 1.00 49.19 97 PRO A CA 1
ATOM 741 C C . PRO A 1 97 ? -23.122 4.537 5.183 1.00 49.19 97 PRO A C 1
ATOM 743 O O . PRO A 1 97 ? -23.626 3.662 4.490 1.00 49.19 97 PRO A O 1
ATOM 746 N N . LEU A 1 98 ? -22.831 4.306 6.468 1.00 53.75 98 LEU A N 1
ATOM 747 C CA . LEU A 1 98 ? -23.084 3.090 7.242 1.00 53.75 98 LEU A CA 1
ATOM 748 C C . LEU A 1 98 ? -24.508 3.108 7.812 1.00 53.75 98 LEU A C 1
ATOM 750 O O . LEU A 1 98 ? -24.656 3.206 9.023 1.00 53.75 98 LEU A O 1
ATOM 754 N N . GLY A 1 99 ? -25.543 3.090 6.964 1.00 43.06 99 GLY A N 1
ATOM 755 C CA . GLY A 1 99 ? -26.921 2.699 7.331 1.00 43.06 99 GLY A CA 1
ATOM 756 C C . GLY A 1 99 ? -27.444 3.135 8.712 1.00 43.06 99 GLY A C 1
ATOM 757 O O . GLY A 1 99 ? -28.140 2.364 9.369 1.00 43.06 99 GLY A O 1
ATOM 758 N N . ALA A 1 100 ? -27.100 4.339 9.181 1.00 43.16 100 ALA A N 1
ATOM 759 C CA . ALA A 1 100 ? -27.374 4.781 10.550 1.00 43.16 100 ALA A CA 1
ATOM 760 C C . ALA A 1 100 ? -28.856 5.125 10.783 1.00 43.16 100 ALA A C 1
ATOM 762 O O . ALA A 1 100 ? -29.215 5.565 11.874 1.00 43.16 100 ALA A O 1
ATOM 763 N N . ASP A 1 101 ? -29.706 4.888 9.782 1.00 43.75 101 ASP A N 1
ATOM 764 C CA . ASP A 1 101 ? -31.138 5.176 9.809 1.00 43.75 101 ASP A CA 1
ATOM 765 C C . ASP A 1 101 ? -31.883 4.416 10.926 1.00 43.75 101 ASP A C 1
ATOM 767 O O . ASP A 1 101 ? -32.945 4.864 11.348 1.00 43.75 101 ASP A O 1
ATOM 771 N N . ASP A 1 102 ? -31.305 3.344 11.488 1.00 45.44 102 ASP A N 1
ATOM 772 C CA . ASP A 1 102 ? -31.929 2.565 12.572 1.00 45.44 102 ASP A CA 1
ATOM 773 C C . ASP A 1 102 ? -31.392 2.848 13.987 1.00 45.44 102 ASP A C 1
ATOM 775 O O . ASP A 1 102 ? -31.958 2.363 14.974 1.00 45.44 102 ASP A O 1
ATOM 779 N N . VAL A 1 103 ? -30.329 3.646 14.149 1.00 52.41 103 VAL A N 1
ATOM 780 C CA . VAL A 1 103 ? -29.891 4.071 15.488 1.00 52.41 103 VAL A CA 1
ATOM 781 C C . VAL A 1 103 ? -30.477 5.448 15.759 1.00 52.41 103 VAL A C 1
ATOM 783 O O . VAL A 1 103 ? -29.860 6.472 15.482 1.00 52.41 103 VAL A O 1
ATOM 786 N N . ASN A 1 104 ? -31.682 5.474 16.337 1.00 51.12 104 ASN A N 1
ATOM 787 C CA . ASN A 1 104 ? -32.239 6.674 16.963 1.00 51.12 104 ASN A CA 1
ATOM 788 C C . ASN A 1 104 ? -31.300 7.126 18.096 1.00 51.12 104 ASN A C 1
ATOM 790 O O . ASN A 1 104 ? -31.454 6.723 19.251 1.00 51.12 104 ASN A O 1
ATOM 794 N N . TYR A 1 105 ? -30.292 7.934 17.763 1.00 57.81 105 TYR A N 1
ATOM 795 C CA . TYR A 1 105 ? -29.420 8.559 18.745 1.00 57.81 105 TYR A CA 1
ATOM 796 C C . TYR A 1 105 ? -30.270 9.509 19.596 1.00 57.81 105 TYR A C 1
ATOM 798 O O . TYR A 1 105 ? -30.956 10.365 19.031 1.00 57.81 105 TYR A O 1
ATOM 806 N N . PRO A 1 106 ? -30.245 9.394 20.937 1.00 58.28 106 PRO A N 1
ATOM 807 C CA . PRO A 1 106 ? -30.889 10.364 21.811 1.00 58.28 106 PRO A CA 1
ATOM 808 C C . PRO A 1 106 ? -30.520 11.789 21.382 1.00 58.28 106 PRO A C 1
ATOM 810 O O . PRO A 1 106 ? -29.337 12.116 21.293 1.00 58.28 106 PRO A O 1
ATOM 813 N N . GLU A 1 107 ? -31.509 12.653 21.130 1.00 56.62 107 GLU A N 1
ATOM 814 C CA . GLU A 1 107 ? -31.272 14.036 20.671 1.00 56.62 107 GLU A CA 1
ATOM 815 C C . GLU A 1 107 ? -30.350 14.841 21.607 1.00 56.62 107 GLU A C 1
ATOM 817 O O . GLU A 1 107 ? -29.740 15.836 21.195 1.00 56.62 107 GLU A O 1
ATOM 822 N N . THR A 1 108 ? -30.239 14.394 22.860 1.00 56.16 108 THR A N 1
ATOM 823 C CA . THR A 1 108 ? -29.404 14.943 23.931 1.00 56.16 108 THR A CA 1
ATOM 824 C C . THR A 1 108 ? -27.909 14.690 23.746 1.00 56.16 108 THR A C 1
ATOM 826 O O . THR A 1 108 ? -27.101 15.413 24.326 1.00 56.16 108 THR A O 1
ATOM 829 N N . LEU A 1 109 ? -27.513 13.728 22.911 1.00 56.28 109 LEU A N 1
ATOM 830 C CA . LEU A 1 109 ? -26.118 13.467 22.579 1.00 56.28 109 LEU A CA 1
ATOM 831 C C . LEU A 1 109 ? -25.663 14.442 21.485 1.00 56.28 109 LEU A C 1
ATOM 833 O O . LEU A 1 109 ? -25.716 14.167 20.283 1.00 56.28 109 LEU A O 1
ATOM 837 N N . LYS A 1 110 ? -25.251 15.641 21.898 1.00 57.72 110 LYS A N 1
ATOM 838 C CA . LYS A 1 110 ? -24.497 16.550 21.031 1.00 57.72 110 LYS A CA 1
ATOM 839 C C . LYS A 1 110 ? -23.029 16.126 21.094 1.00 57.72 110 LYS A C 1
ATOM 841 O O . LYS A 1 110 ? -22.451 16.237 22.171 1.00 57.72 110 LYS A O 1
ATOM 846 N N . PRO A 1 111 ? -22.431 15.623 20.002 1.00 57.12 111 PRO A N 1
ATOM 847 C CA . PRO A 1 111 ? -21.010 15.315 20.012 1.00 57.12 111 PRO A CA 1
ATOM 848 C C . PRO A 1 111 ? -20.207 16.564 20.363 1.00 57.12 111 PRO A C 1
ATOM 850 O O . PRO A 1 111 ? -20.468 17.652 19.837 1.00 57.12 111 PRO A O 1
ATOM 853 N N . ALA A 1 112 ? -19.243 16.403 21.266 1.00 55.78 112 ALA A N 1
ATOM 854 C CA . ALA A 1 112 ? -18.245 17.420 21.520 1.00 55.78 112 ALA A CA 1
ATOM 855 C C . ALA A 1 112 ? -17.398 17.563 20.254 1.00 55.78 112 ALA A C 1
ATOM 857 O O . ALA A 1 112 ? -16.614 16.682 19.906 1.00 55.78 112 ALA A O 1
ATOM 858 N N . HIS A 1 113 ? -17.616 18.659 19.533 1.00 54.50 113 HIS A N 1
ATOM 859 C CA . HIS A 1 113 ? -16.968 18.877 18.254 1.00 54.50 113 HIS A CA 1
ATOM 860 C C . HIS A 1 113 ? -15.438 18.909 18.394 1.00 54.50 113 HIS A C 1
ATOM 862 O O . HIS A 1 113 ? -14.904 19.799 19.054 1.00 54.50 113 HIS A O 1
ATOM 868 N N . GLY A 1 114 ? -14.739 18.013 17.696 1.00 56.91 114 GLY A N 1
ATOM 869 C CA . GLY A 1 114 ? -13.280 17.993 17.585 1.00 56.91 114 GLY A CA 1
ATOM 870 C C . GLY A 1 114 ? -12.523 17.104 18.564 1.00 56.91 114 GLY A C 1
ATOM 871 O O . GLY A 1 114 ? -11.419 17.450 18.981 1.00 56.91 114 GLY A O 1
ATOM 872 N N . ALA A 1 115 ? -13.087 15.947 18.894 1.00 65.75 115 ALA A N 1
ATOM 873 C CA . ALA A 1 115 ? -12.423 14.938 19.706 1.00 65.75 115 ALA A CA 1
ATOM 874 C C . ALA A 1 115 ? -11.107 14.450 19.068 1.00 65.75 115 ALA A C 1
ATOM 876 O O . ALA A 1 115 ? -11.112 13.876 17.983 1.00 65.75 115 ALA A O 1
ATOM 877 N N . ARG A 1 116 ? -9.974 14.605 19.766 1.00 86.25 116 ARG A N 1
ATOM 878 C CA . ARG A 1 116 ? -8.843 13.686 19.565 1.00 86.25 116 ARG A CA 1
ATOM 879 C C . ARG A 1 116 ? -9.206 12.361 20.213 1.00 86.25 116 ARG A C 1
ATOM 881 O O . ARG A 1 116 ? -9.877 12.339 21.243 1.00 86.25 116 ARG A O 1
ATOM 888 N N . CYS A 1 117 ? -8.769 11.257 19.636 1.00 91.31 117 CYS A N 1
ATOM 889 C CA . CYS A 1 117 ? -8.987 9.954 20.243 1.00 91.31 117 CYS A CA 1
ATOM 890 C C . CYS A 1 117 ? -7.787 9.058 19.991 1.00 91.31 117 CYS A C 1
ATOM 892 O O . CYS A 1 117 ? -7.254 9.047 18.886 1.00 91.31 117 CYS A O 1
ATOM 894 N N . THR A 1 118 ? -7.384 8.304 21.008 1.00 95.50 118 THR A N 1
ATOM 895 C CA . THR A 1 118 ? -6.355 7.274 20.879 1.00 95.50 118 THR A CA 1
ATOM 896 C C . THR A 1 118 ? -6.975 5.904 21.112 1.00 95.50 118 THR A C 1
ATOM 898 O O . THR A 1 118 ? -7.644 5.713 22.120 1.00 95.50 118 THR A O 1
ATOM 901 N N . VAL A 1 119 ? -6.723 4.937 20.233 1.00 96.69 119 VAL A N 1
ATOM 902 C CA . VAL A 1 119 ? -7.044 3.515 20.437 1.00 96.69 119 VAL A CA 1
ATOM 903 C C . VAL A 1 119 ? -5.736 2.736 20.452 1.00 96.69 119 VAL A C 1
ATOM 905 O O . VAL A 1 119 ? -4.963 2.832 19.495 1.00 96.69 119 VAL A O 1
ATOM 908 N N . GLN A 1 120 ? -5.459 1.991 21.525 1.00 97.44 120 GLN A N 1
ATOM 909 C CA . GLN A 1 120 ? -4.147 1.362 21.684 1.00 97.44 120 GLN A CA 1
ATOM 910 C C . GLN A 1 120 ? -4.138 0.009 22.398 1.00 97.44 120 GLN A C 1
ATOM 912 O O . GLN A 1 120 ? -5.036 -0.304 23.180 1.00 97.44 120 GLN A O 1
ATOM 917 N N . ASN A 1 121 ? -3.047 -0.736 22.178 1.00 96.44 121 ASN A N 1
ATOM 918 C CA . ASN A 1 121 ? -2.594 -1.870 22.990 1.00 96.44 121 ASN A CA 1
ATOM 919 C C . ASN A 1 121 ? -3.584 -3.045 23.067 1.00 96.44 121 ASN A C 1
ATOM 921 O O . ASN A 1 121 ? -3.779 -3.632 24.128 1.00 96.44 121 ASN A O 1
ATOM 925 N N . GLY A 1 122 ? -4.214 -3.441 21.963 1.00 96.38 122 GLY A N 1
ATOM 926 C CA . GLY A 1 122 ? -5.160 -4.563 21.980 1.00 96.38 122 GLY A CA 1
ATOM 927 C C . GLY A 1 122 ? -5.596 -5.032 20.610 1.00 96.38 122 GLY A C 1
ATOM 928 O O . GLY A 1 122 ? -4.900 -4.833 19.613 1.00 96.38 122 GLY A O 1
ATOM 929 N N . ARG A 1 123 ? -6.754 -5.690 20.572 1.00 97.69 123 ARG A N 1
ATOM 930 C CA . ARG A 1 123 ? -7.289 -6.292 19.354 1.00 97.69 123 ARG A CA 1
ATOM 931 C C . ARG A 1 123 ? -8.691 -5.780 19.070 1.00 97.69 123 ARG A C 1
ATOM 933 O O . ARG A 1 123 ? -9.526 -5.739 19.969 1.00 97.69 123 ARG A O 1
ATOM 940 N N . VAL A 1 124 ? -8.963 -5.455 17.812 1.00 98.12 124 VAL A N 1
ATOM 941 C CA . VAL A 1 124 ? -10.312 -5.135 17.334 1.00 98.12 124 VAL A CA 1
ATOM 942 C C . VAL A 1 124 ? -10.596 -6.001 16.114 1.00 98.12 124 VAL A C 1
ATOM 944 O O . VAL A 1 124 ? -9.959 -5.850 15.073 1.00 98.12 124 VAL A O 1
ATOM 947 N N . VAL A 1 125 ? -11.498 -6.967 16.271 1.00 97.81 125 VAL A N 1
ATOM 948 C CA . VAL A 1 125 ? -11.655 -8.098 15.355 1.00 97.81 125 VAL A CA 1
ATOM 949 C C . VAL A 1 125 ? -13.081 -8.172 14.838 1.00 97.81 125 VAL A C 1
ATOM 951 O O . VAL A 1 125 ? -14.028 -8.369 15.599 1.00 97.81 125 VAL A O 1
ATOM 954 N N . TRP A 1 126 ? -13.227 -8.070 13.523 1.00 96.62 126 TRP A N 1
ATOM 955 C CA . TRP A 1 126 ? -14.479 -8.395 12.863 1.00 96.62 126 TRP A CA 1
ATOM 956 C C . TRP A 1 126 ? -14.716 -9.908 12.881 1.00 96.62 126 TRP A C 1
ATOM 958 O O . TRP A 1 126 ? -13.851 -10.678 12.461 1.00 96.62 126 TRP A O 1
ATOM 968 N N . ALA A 1 127 ? -15.884 -10.329 13.361 1.00 96.12 127 ALA A N 1
ATOM 969 C CA . ALA A 1 127 ? -16.302 -11.733 13.410 1.00 96.12 127 ALA A CA 1
ATOM 970 C C . ALA A 1 127 ? -17.504 -12.039 12.502 1.00 96.12 127 ALA A C 1
ATOM 972 O O . ALA A 1 127 ? -18.074 -13.132 12.572 1.00 96.12 127 ALA A O 1
ATOM 973 N N . GLY A 1 128 ? -17.879 -11.086 11.648 1.00 93.12 128 GLY A N 1
ATOM 974 C CA . GLY A 1 128 ? -18.865 -11.307 10.602 1.00 93.12 128 GLY A CA 1
ATOM 975 C C . GLY A 1 128 ? -18.347 -12.207 9.477 1.00 93.12 128 GLY A C 1
ATOM 976 O O . GLY A 1 128 ? -17.177 -12.582 9.394 1.00 93.12 128 GLY A O 1
ATOM 977 N N . LYS A 1 129 ? -19.273 -12.578 8.605 1.00 92.75 129 LYS A N 1
ATOM 978 C CA . LYS A 1 129 ? -19.119 -13.425 7.422 1.00 92.75 129 LYS A CA 1
ATOM 979 C C . LYS A 1 129 ? -19.602 -12.740 6.144 1.00 92.75 129 LYS A C 1
ATOM 981 O O . LYS A 1 129 ? -19.136 -13.112 5.069 1.00 92.75 129 LYS A O 1
ATOM 986 N N . LYS A 1 130 ? -20.568 -11.816 6.230 1.00 91.06 130 LYS A N 1
ATOM 987 C CA . LYS A 1 130 ? -21.258 -11.240 5.057 1.00 91.06 130 LYS A CA 1
ATOM 988 C C . LYS A 1 130 ? -21.440 -9.724 5.077 1.00 91.06 130 LYS A C 1
ATOM 990 O O . LYS A 1 130 ? -21.631 -9.166 4.000 1.00 91.06 130 LYS A O 1
ATOM 995 N N . GLY A 1 131 ? -21.396 -9.089 6.249 1.00 88.75 131 GLY A N 1
ATOM 996 C CA . GLY A 1 131 ? -21.572 -7.640 6.364 1.00 88.75 131 GLY A CA 1
ATOM 997 C C . GLY A 1 131 ? -20.523 -6.871 5.562 1.00 88.75 131 GLY A C 1
ATOM 998 O O . GLY A 1 131 ? -19.358 -7.262 5.525 1.00 88.75 131 GLY A O 1
ATOM 999 N N . LYS A 1 132 ? -20.942 -5.798 4.901 1.00 92.12 132 LYS A N 1
ATOM 1000 C CA . LYS A 1 132 ? -20.094 -4.907 4.096 1.00 92.12 132 LYS A CA 1
ATOM 1001 C C . LYS A 1 132 ? -19.584 -3.743 4.932 1.00 92.12 132 LYS A C 1
ATOM 1003 O O . LYS A 1 132 ? -20.143 -3.460 5.990 1.00 92.12 132 LYS A O 1
ATOM 1008 N N . TRP A 1 133 ? -18.566 -3.033 4.449 1.00 91.19 133 TRP A N 1
ATOM 1009 C CA . TRP A 1 133 ? -18.033 -1.824 5.094 1.00 91.19 133 TRP A CA 1
ATOM 1010 C C . TRP A 1 133 ? -17.630 -2.032 6.563 1.00 91.19 133 TRP A C 1
ATOM 1012 O O . TRP A 1 133 ? -17.634 -1.093 7.364 1.00 91.19 133 TRP A O 1
ATOM 1022 N N . ALA A 1 134 ? -17.307 -3.272 6.946 1.00 94.31 134 ALA A N 1
ATOM 1023 C CA . ALA A 1 134 ? -16.933 -3.583 8.314 1.00 94.31 134 ALA A CA 1
ATOM 1024 C C . ALA A 1 134 ? -15.588 -2.928 8.626 1.00 94.31 134 ALA A C 1
ATOM 1026 O O . ALA A 1 134 ? -14.598 -3.165 7.927 1.00 94.31 134 ALA A O 1
ATOM 1027 N N . THR A 1 135 ? -15.558 -2.108 9.678 1.00 96.00 135 THR A N 1
ATOM 1028 C CA . THR A 1 135 ? -14.378 -1.310 10.017 1.00 96.00 135 THR A CA 1
ATOM 1029 C C . THR A 1 135 ? -13.911 -1.562 11.442 1.00 96.00 135 THR A C 1
ATOM 1031 O O . THR A 1 135 ? -14.691 -1.434 12.377 1.00 96.00 135 THR A O 1
ATOM 1034 N N . ALA A 1 136 ? -12.636 -1.890 11.664 1.00 97.38 136 ALA A N 1
ATOM 1035 C CA . ALA A 1 136 ? -12.169 -2.114 13.037 1.00 97.38 136 ALA A CA 1
ATOM 1036 C C . ALA A 1 136 ? -12.156 -0.800 13.840 1.00 97.38 136 ALA A C 1
ATOM 1038 O O . ALA A 1 136 ? -12.760 -0.727 14.910 1.00 97.38 136 ALA A O 1
ATOM 1039 N N . VAL A 1 137 ? -11.550 0.260 13.300 1.00 96.75 137 VAL A N 1
ATOM 1040 C CA . VAL A 1 137 ? -11.592 1.610 13.885 1.00 96.75 137 VAL A CA 1
ATOM 1041 C C . VAL A 1 137 ? -12.004 2.617 12.820 1.00 96.75 137 VAL A C 1
ATOM 1043 O O . VAL A 1 137 ? -11.311 2.768 11.819 1.00 96.75 137 VAL A O 1
ATOM 1046 N N . GLY A 1 138 ? -13.112 3.330 13.003 1.00 93.50 138 GLY A N 1
ATOM 1047 C CA . GLY A 1 138 ? -13.533 4.281 11.976 1.00 93.50 138 GLY A CA 1
ATOM 1048 C C . GLY A 1 138 ? -14.576 5.292 12.406 1.00 93.50 138 GLY A C 1
ATOM 1049 O O . GLY A 1 138 ? -15.198 5.162 13.455 1.00 93.50 138 GLY A O 1
ATOM 1050 N N . GLY A 1 139 ? -14.751 6.317 11.580 1.00 88.12 139 GLY A N 1
ATOM 1051 C CA . GLY A 1 139 ? -15.682 7.417 11.815 1.00 88.12 139 GLY A CA 1
ATOM 1052 C C . GLY A 1 139 ? -15.717 8.392 10.640 1.00 88.12 139 GLY A C 1
ATOM 1053 O O . GLY A 1 139 ? -14.840 8.390 9.786 1.00 88.12 139 GLY A O 1
ATOM 1054 N N . ALA A 1 140 ? -16.754 9.219 10.530 1.00 78.75 140 ALA A N 1
ATOM 1055 C CA . ALA A 1 140 ? -16.904 10.071 9.344 1.00 78.75 140 ALA A CA 1
ATOM 1056 C C . ALA A 1 140 ? -16.061 11.340 9.472 1.00 78.75 140 ALA A C 1
ATOM 1058 O O . ALA A 1 140 ? -15.260 11.662 8.602 1.00 78.75 140 ALA A O 1
ATOM 1059 N N . TYR A 1 141 ? -16.221 12.040 10.585 1.00 78.38 141 TYR A N 1
ATOM 1060 C CA . TYR A 1 141 ? -15.591 13.323 10.838 1.00 78.38 141 TYR A CA 1
ATOM 1061 C C . TYR A 1 141 ? -14.772 13.225 12.119 1.00 78.38 141 TYR A C 1
ATOM 1063 O O . TYR A 1 141 ? -15.205 12.584 13.074 1.00 78.38 141 TYR A O 1
ATOM 1071 N N . SER A 1 142 ? -13.605 13.858 12.128 1.00 78.06 142 SER A N 1
ATOM 1072 C CA . SER A 1 142 ? -12.889 14.208 13.350 1.00 78.06 142 SER A CA 1
ATOM 1073 C C . SER A 1 142 ? -12.138 15.514 13.119 1.00 78.06 142 SER A C 1
ATOM 1075 O O . SER A 1 142 ? -11.259 15.572 12.257 1.00 78.06 142 SER A O 1
ATOM 1077 N N . LYS A 1 143 ? -12.441 16.579 13.872 1.00 76.88 143 LYS A N 1
ATOM 1078 C CA . LYS A 1 143 ? -11.624 17.809 13.798 1.00 76.88 143 LYS A CA 1
ATOM 1079 C C . LYS A 1 143 ? -10.245 17.623 14.436 1.00 76.88 143 LYS A C 1
ATOM 1081 O O . LYS A 1 143 ? -9.335 18.385 14.123 1.00 76.88 143 LYS A O 1
ATOM 1086 N N . GLY A 1 144 ? -10.101 16.658 15.347 1.00 83.81 144 GLY A N 1
ATOM 1087 C CA . GLY A 1 144 ? -8.838 16.326 16.000 1.00 83.81 144 GLY A CA 1
ATOM 1088 C C . GLY A 1 144 ? -8.124 15.147 15.328 1.00 83.81 144 GLY A C 1
ATOM 1089 O O . GLY A 1 144 ? -8.777 14.326 14.679 1.00 83.81 144 GLY A O 1
ATOM 1090 N N . PRO A 1 145 ? -6.793 15.021 15.482 1.00 90.69 145 PRO A N 1
ATOM 1091 C CA . PRO A 1 145 ? -6.097 13.800 15.100 1.00 90.69 145 PRO A CA 1
ATOM 1092 C C . PRO A 1 145 ? -6.630 12.585 15.869 1.00 90.69 145 PRO A C 1
ATOM 1094 O O . PRO A 1 145 ? -6.799 12.629 17.092 1.00 90.69 145 PRO A O 1
ATOM 1097 N N . ILE A 1 146 ? -6.856 11.498 15.140 1.00 94.81 146 ILE A N 1
ATOM 1098 C CA . ILE A 1 146 ? -7.099 10.165 15.685 1.00 94.81 146 ILE A CA 1
ATOM 1099 C C . ILE A 1 146 ? -5.776 9.408 15.685 1.00 94.81 146 ILE A C 1
ATOM 1101 O O . ILE A 1 146 ? -5.082 9.388 14.673 1.00 94.81 146 ILE A O 1
ATOM 1105 N N . THR A 1 147 ? -5.439 8.764 16.796 1.00 97.00 147 THR A N 1
ATOM 1106 C CA . THR A 1 147 ? -4.256 7.915 16.923 1.00 97.00 147 THR A CA 1
ATOM 1107 C C . THR A 1 147 ? -4.683 6.461 17.079 1.00 97.00 147 THR A C 1
ATOM 1109 O O . THR A 1 147 ? -5.468 6.129 17.965 1.00 97.00 147 THR A O 1
ATOM 1112 N N . VAL A 1 148 ? -4.140 5.567 16.260 1.00 97.75 148 VAL A N 1
ATOM 1113 C CA . VAL A 1 148 ? -4.314 4.116 16.409 1.00 97.75 148 VAL A CA 1
ATOM 1114 C C . VAL A 1 148 ? -2.933 3.488 16.494 1.00 97.75 148 VAL A C 1
ATOM 1116 O O . VAL A 1 148 ? -2.144 3.630 15.563 1.00 97.75 148 VAL A O 1
ATOM 1119 N N . ARG A 1 149 ? -2.601 2.839 17.614 1.00 97.75 149 ARG A N 1
ATOM 1120 C CA . ARG A 1 149 ? -1.235 2.332 17.809 1.00 97.75 149 ARG A CA 1
ATOM 1121 C C . ARG A 1 149 ? -1.137 1.026 18.567 1.00 97.75 149 ARG A C 1
ATOM 1123 O O . ARG A 1 149 ? -1.931 0.784 19.467 1.00 97.75 149 ARG A O 1
ATOM 1130 N N . ASN A 1 150 ? -0.118 0.224 18.264 1.00 96.88 150 ASN A N 1
ATOM 1131 C CA . ASN A 1 150 ? 0.124 -1.054 18.947 1.00 96.88 150 ASN A CA 1
ATOM 1132 C C . ASN A 1 150 ? -1.154 -1.916 19.024 1.00 96.88 150 ASN A C 1
ATOM 1134 O O . ASN A 1 150 ? -1.553 -2.397 20.084 1.00 96.88 150 ASN A O 1
ATOM 1138 N N . CYS A 1 151 ? -1.854 -2.030 17.896 1.00 97.88 151 CYS A N 1
ATOM 1139 C CA . CYS A 1 151 ? -3.120 -2.754 17.790 1.00 97.88 151 CYS A CA 1
ATOM 1140 C C . CYS A 1 151 ? -3.040 -3.836 16.717 1.00 97.88 151 CYS A C 1
ATOM 1142 O O . CYS A 1 151 ? -2.417 -3.637 15.674 1.00 97.88 151 CYS A O 1
ATOM 1144 N N . SER A 1 152 ? -3.755 -4.939 16.932 1.00 97.81 152 SER A N 1
ATOM 1145 C CA . SER A 1 152 ? -4.121 -5.880 15.872 1.00 97.81 152 SER A CA 1
ATOM 1146 C C . SER A 1 152 ? -5.562 -5.620 15.436 1.00 97.81 152 SER A C 1
ATOM 1148 O O . SER A 1 152 ? -6.496 -5.722 16.233 1.00 97.81 152 SER A O 1
ATOM 1150 N N . LEU A 1 153 ? -5.742 -5.253 14.174 1.00 98.50 153 LEU A N 1
ATOM 1151 C CA . LEU A 1 153 ? -7.015 -4.850 13.592 1.00 98.50 153 LEU A CA 1
ATOM 1152 C C . LEU A 1 153 ? -7.406 -5.848 12.508 1.00 98.50 153 LEU A C 1
ATOM 1154 O O . LEU A 1 153 ? -6.597 -6.150 11.632 1.00 98.50 153 LEU A O 1
ATOM 1158 N N . SER A 1 154 ? -8.639 -6.345 12.553 1.00 97.88 154 SER A N 1
ATOM 1159 C CA . SER A 1 154 ? -9.173 -7.238 11.528 1.00 97.88 154 SER A CA 1
ATOM 1160 C C . SER A 1 154 ? -10.514 -6.746 11.013 1.00 97.88 154 SER A C 1
ATOM 1162 O O . SER A 1 154 ? -11.402 -6.405 11.794 1.00 97.88 154 SER A O 1
ATOM 1164 N N . SER A 1 155 ? -10.665 -6.774 9.695 1.00 96.56 155 SER A N 1
ATOM 1165 C CA . SER A 1 155 ? -11.872 -6.370 8.969 1.00 96.56 155 SER A CA 1
ATOM 1166 C C . SER A 1 155 ? -12.153 -7.317 7.800 1.00 96.56 155 SER A C 1
ATOM 1168 O O . SER A 1 155 ? -11.366 -8.226 7.503 1.00 96.56 155 SER A O 1
ATOM 1170 N N . GLY A 1 156 ? -13.286 -7.126 7.131 1.00 94.19 156 GLY A N 1
ATOM 1171 C CA . GLY A 1 156 ? -13.622 -7.878 5.933 1.00 94.19 156 GLY A CA 1
ATOM 1172 C C . GLY A 1 156 ? -14.974 -7.504 5.349 1.00 94.19 156 GLY A C 1
ATOM 1173 O O . GLY A 1 156 ? -15.499 -6.425 5.616 1.00 94.19 156 GLY A O 1
ATOM 1174 N N . GLY A 1 157 ? -15.505 -8.412 4.530 1.00 92.06 157 GLY A N 1
ATOM 1175 C CA . GLY A 1 157 ? -16.678 -8.145 3.704 1.00 92.06 157 GLY A CA 1
ATOM 1176 C C . GLY A 1 157 ? -16.364 -7.216 2.527 1.00 92.06 157 GLY A C 1
ATOM 1177 O O . GLY A 1 157 ? -15.246 -6.728 2.404 1.00 92.06 157 GLY A O 1
ATOM 1178 N N . PRO A 1 158 ? -17.302 -6.997 1.597 1.00 92.75 158 PRO A N 1
ATOM 1179 C CA . PRO A 1 158 ? -17.119 -5.998 0.550 1.00 92.75 158 PRO A CA 1
ATOM 1180 C C . PRO A 1 158 ? -16.846 -4.610 1.144 1.00 92.75 158 PRO A C 1
ATOM 1182 O O . PRO A 1 158 ? -17.529 -4.202 2.082 1.00 92.75 158 PRO A O 1
ATOM 1185 N N . ASP A 1 159 ? -15.849 -3.903 0.607 1.00 91.56 159 ASP A N 1
ATOM 1186 C CA . ASP A 1 159 ? -15.475 -2.535 1.018 1.00 91.56 159 ASP A CA 1
ATOM 1187 C C . ASP A 1 159 ? -15.086 -2.361 2.505 1.00 91.56 159 ASP A C 1
ATOM 1189 O O . ASP A 1 159 ? -15.113 -1.251 3.034 1.00 91.56 159 ASP A O 1
ATOM 1193 N N . GLY A 1 160 ? -14.698 -3.438 3.196 1.00 93.69 160 GLY A N 1
ATOM 1194 C CA . GLY A 1 160 ? -14.192 -3.366 4.569 1.00 93.69 160 GLY A CA 1
ATOM 1195 C C . GLY A 1 160 ? -12.812 -2.706 4.673 1.00 93.69 160 GLY A C 1
ATOM 1196 O O . GLY A 1 160 ? -12.015 -2.743 3.729 1.00 93.69 160 GLY A O 1
ATOM 1197 N N . ALA A 1 161 ? -12.501 -2.153 5.848 1.00 96.38 161 ALA A N 1
ATOM 1198 C CA . ALA A 1 161 ? -11.225 -1.500 6.149 1.00 96.38 161 ALA A CA 1
ATOM 1199 C C . ALA A 1 161 ? -10.784 -1.763 7.596 1.00 96.38 161 ALA A C 1
ATOM 1201 O O . ALA A 1 161 ? -11.593 -1.864 8.510 1.00 96.38 161 ALA A O 1
ATOM 1202 N N . CYS A 1 162 ? -9.483 -1.847 7.866 1.00 98.06 162 CYS A N 1
ATOM 1203 C CA . CYS A 1 162 ? -9.015 -1.909 9.254 1.00 98.06 162 CYS A CA 1
ATOM 1204 C C . CYS A 1 162 ? -9.190 -0.545 9.932 1.00 98.06 162 CYS A C 1
ATOM 1206 O O . CYS A 1 162 ? -9.655 -0.477 11.070 1.00 98.06 162 CYS A O 1
ATOM 1208 N N . VAL A 1 163 ? -8.872 0.533 9.211 1.00 97.75 163 VAL A N 1
ATOM 1209 C CA . VAL A 1 163 ? -9.090 1.910 9.653 1.00 97.75 163 VAL A CA 1
ATOM 1210 C C . VAL A 1 163 ? -9.765 2.719 8.551 1.00 97.75 163 VAL A C 1
ATOM 1212 O O . VAL A 1 163 ? -9.286 2.710 7.418 1.00 97.75 163 VAL A O 1
ATOM 1215 N N . HIS A 1 164 ? -10.846 3.434 8.877 1.00 95.25 164 HIS A N 1
ATOM 1216 C CA . HIS A 1 164 ? -11.577 4.264 7.910 1.00 95.25 164 HIS A CA 1
ATOM 1217 C C . HIS A 1 164 ? -12.002 5.610 8.499 1.00 95.25 164 HIS A C 1
ATOM 1219 O O . HIS A 1 164 ? -12.847 5.653 9.394 1.00 95.25 164 HIS A O 1
ATOM 1225 N N . PHE A 1 165 ? -11.508 6.717 7.933 1.00 92.19 165 PHE A N 1
ATOM 1226 C CA . PHE A 1 165 ? -11.983 8.065 8.264 1.00 92.19 165 PHE A CA 1
ATOM 1227 C C . PHE A 1 165 ? -12.238 8.964 7.048 1.00 92.19 165 PHE A C 1
ATOM 1229 O O . PHE A 1 165 ? -11.324 9.241 6.284 1.00 92.19 165 PHE A O 1
ATOM 1236 N N . ASN A 1 166 ? -13.459 9.489 6.867 1.00 87.25 166 ASN A N 1
ATOM 1237 C CA . ASN A 1 166 ? -13.760 10.344 5.695 1.00 87.25 166 ASN A CA 1
ATOM 1238 C C . ASN A 1 166 ? -13.032 11.683 5.759 1.00 87.25 166 ASN A C 1
ATOM 1240 O O . ASN A 1 166 ? -12.430 12.110 4.777 1.00 87.25 166 ASN A O 1
ATOM 1244 N N . TRP A 1 167 ? -13.052 12.327 6.921 1.00 86.00 167 TRP A N 1
ATOM 1245 C CA . TRP A 1 167 ? -12.478 13.650 7.121 1.00 86.00 167 TRP A CA 1
ATOM 1246 C C . TRP A 1 167 ? -11.862 13.736 8.517 1.00 86.00 167 TRP A C 1
ATOM 1248 O O . TRP A 1 167 ? -12.439 14.329 9.429 1.00 86.00 167 TRP A O 1
ATOM 1258 N N . ALA A 1 168 ? -10.699 13.108 8.692 1.00 89.31 168 ALA A N 1
ATOM 1259 C CA . ALA A 1 168 ? -9.916 13.175 9.922 1.00 89.31 168 ALA A CA 1
ATOM 1260 C C . ALA A 1 168 ? -8.426 13.298 9.610 1.00 89.31 168 ALA A C 1
ATOM 1262 O O . ALA A 1 168 ? -7.963 12.824 8.576 1.00 89.31 168 ALA A O 1
ATOM 1263 N N . ALA A 1 169 ? -7.668 13.889 10.530 1.00 93.75 169 ALA A N 1
ATOM 1264 C CA . ALA A 1 169 ? -6.242 13.608 10.588 1.00 93.75 169 ALA A CA 1
ATOM 1265 C C . ALA A 1 169 ? -6.037 12.259 11.294 1.00 93.75 169 ALA A C 1
ATOM 1267 O O . ALA A 1 169 ? -6.688 11.989 12.306 1.00 93.75 169 ALA A O 1
ATOM 1268 N N . LEU A 1 170 ? -5.138 11.424 10.783 1.00 96.56 170 LEU A N 1
ATOM 1269 C CA . LEU A 1 170 ? -4.854 10.097 11.324 1.00 96.56 170 LEU A CA 1
ATOM 1270 C C . LEU A 1 170 ? -3.363 9.956 11.629 1.00 96.56 170 LEU A C 1
ATOM 1272 O O . LEU A 1 170 ? -2.515 10.306 10.816 1.00 96.56 170 LEU A O 1
ATOM 1276 N N . VAL A 1 171 ? -3.045 9.385 12.782 1.00 97.94 171 VAL A N 1
ATOM 1277 C CA . VAL A 1 171 ? -1.728 8.839 13.096 1.00 97.94 171 VAL A CA 1
ATOM 1278 C C . VAL A 1 171 ? -1.913 7.348 13.349 1.00 97.94 171 VAL A C 1
ATOM 1280 O O . VAL A 1 171 ? -2.612 6.965 14.284 1.00 97.94 171 VAL A O 1
ATOM 1283 N N . ILE A 1 172 ? -1.318 6.492 12.522 1.00 98.31 172 ILE A N 1
ATOM 1284 C CA . ILE A 1 172 ? -1.386 5.037 12.699 1.00 98.31 172 ILE A CA 1
ATOM 1285 C C . ILE A 1 172 ? 0.012 4.440 12.732 1.00 98.31 172 ILE A C 1
ATOM 1287 O O . ILE A 1 172 ? 0.792 4.614 11.795 1.00 98.31 172 ILE A O 1
ATOM 1291 N N . HIS A 1 173 ? 0.352 3.732 13.801 1.00 98.19 173 HIS A N 1
ATOM 1292 C CA . HIS A 1 173 ? 1.678 3.141 13.882 1.00 98.19 173 HIS A CA 1
ATOM 1293 C C . HIS A 1 173 ? 1.767 1.891 14.730 1.00 98.19 173 HIS A C 1
ATOM 1295 O O . HIS A 1 173 ? 0.984 1.684 15.653 1.00 98.19 173 HIS A O 1
ATOM 1301 N N . ASP A 1 174 ? 2.779 1.072 14.451 1.00 97.25 174 ASP A N 1
ATOM 1302 C CA . ASP A 1 174 ? 3.040 -0.140 15.224 1.00 97.25 174 ASP A CA 1
ATOM 1303 C C . ASP A 1 174 ? 1.829 -1.108 15.201 1.00 97.25 174 ASP A C 1
ATOM 1305 O O . ASP A 1 174 ? 1.645 -1.911 16.115 1.00 97.25 174 ASP A O 1
ATOM 1309 N N . CYS A 1 175 ? 0.974 -1.031 14.169 1.00 98.12 175 CYS A N 1
ATOM 1310 C CA . CYS A 1 175 ? -0.238 -1.840 14.033 1.00 98.12 175 CYS A CA 1
ATOM 1311 C C . CYS A 1 175 ? -0.069 -3.014 13.064 1.00 98.12 175 CYS A C 1
ATOM 1313 O O . CYS A 1 175 ? 0.590 -2.918 12.028 1.00 98.12 175 CYS A O 1
ATOM 1315 N N . TYR A 1 176 ? -0.775 -4.104 13.359 1.00 97.88 176 TYR A N 1
ATOM 1316 C CA . TYR A 1 176 ? -0.991 -5.223 12.447 1.00 97.88 176 TYR A CA 1
ATOM 1317 C C . TYR A 1 176 ? -2.428 -5.170 11.916 1.00 97.88 176 TYR A C 1
ATOM 1319 O O . TYR A 1 176 ? -3.376 -5.408 12.661 1.00 97.88 176 TYR A O 1
ATOM 1327 N N . CYS A 1 177 ? -2.599 -4.851 10.639 1.00 98.50 177 CYS A N 1
ATOM 1328 C CA . CYS A 1 177 ? -3.885 -4.753 9.956 1.00 98.50 177 CYS A CA 1
ATOM 1329 C C . CYS A 1 177 ? -4.088 -5.963 9.039 1.00 98.50 177 CYS A C 1
ATOM 1331 O O . CYS A 1 177 ? -3.268 -6.219 8.157 1.00 98.50 177 CYS A O 1
ATOM 1333 N N . PHE A 1 178 ? -5.193 -6.681 9.221 1.00 97.88 178 PHE A N 1
ATOM 1334 C CA . PHE A 1 178 ? -5.572 -7.820 8.393 1.00 97.88 178 PHE A CA 1
ATOM 1335 C C . PHE A 1 178 ? -6.976 -7.630 7.820 1.00 97.88 178 PHE A C 1
ATOM 1337 O O . PHE A 1 178 ? -7.978 -7.703 8.530 1.00 97.88 178 PHE A O 1
ATOM 1344 N N . ASN A 1 179 ? -7.056 -7.384 6.519 1.00 97.25 179 ASN A N 1
ATOM 1345 C CA . ASN A 1 179 ? -8.316 -7.169 5.829 1.00 97.25 179 ASN A CA 1
ATOM 1346 C C . ASN A 1 179 ? -8.644 -8.367 4.929 1.00 97.25 179 ASN A C 1
ATOM 1348 O O . ASN A 1 179 ? -7.949 -8.652 3.957 1.00 97.25 179 ASN A O 1
ATOM 1352 N N . THR A 1 180 ? -9.732 -9.066 5.240 1.00 96.06 180 THR A N 1
ATOM 1353 C CA . THR A 1 180 ? -10.186 -10.255 4.495 1.00 96.06 180 THR A CA 1
ATOM 1354 C C . THR A 1 180 ? -11.111 -9.934 3.320 1.00 96.06 180 THR A C 1
ATOM 1356 O O . THR A 1 180 ? -11.601 -10.849 2.654 1.00 96.06 180 THR A O 1
ATOM 1359 N N . SER A 1 181 ? -11.357 -8.649 3.046 1.00 94.25 181 SER A N 1
ATOM 1360 C CA . SER A 1 181 ? -12.145 -8.211 1.893 1.00 94.25 181 SER A CA 1
ATOM 1361 C C . SER A 1 181 ? -11.575 -8.811 0.607 1.00 94.25 181 SER A C 1
ATOM 1363 O O . SER A 1 181 ? -10.364 -8.801 0.391 1.00 94.25 181 SER A O 1
ATOM 1365 N N . SER A 1 182 ? -12.455 -9.330 -0.246 1.00 92.81 182 SER A N 1
ATOM 1366 C CA . SER A 1 182 ? -12.113 -9.956 -1.538 1.00 92.81 182 SER A CA 1
ATOM 1367 C C . SER A 1 182 ? -12.980 -9.448 -2.695 1.00 92.81 182 SER A C 1
ATOM 1369 O O . SER A 1 182 ? -12.910 -9.956 -3.812 1.00 92.81 182 SER A O 1
ATOM 1371 N N . SER A 1 183 ? -13.824 -8.453 -2.426 1.00 92.69 183 SER A N 1
ATOM 1372 C CA . SER A 1 183 ? -14.701 -7.808 -3.400 1.00 92.69 183 SER A CA 1
ATOM 1373 C C . SER A 1 183 ? -15.005 -6.371 -2.970 1.00 92.69 183 SER A C 1
ATOM 1375 O O . SER A 1 183 ? -14.712 -5.965 -1.845 1.00 92.69 183 SER A O 1
ATOM 1377 N N . THR A 1 184 ? -15.549 -5.588 -3.895 1.00 91.12 184 THR A N 1
ATOM 1378 C CA . THR A 1 184 ? -15.969 -4.197 -3.700 1.00 91.12 184 THR A CA 1
ATOM 1379 C C . THR A 1 184 ? -17.280 -4.001 -4.443 1.00 91.12 184 THR A C 1
ATOM 1381 O O . THR A 1 184 ? -17.450 -4.533 -5.543 1.00 91.12 184 THR A O 1
ATOM 1384 N N . GLU A 1 185 ? -18.212 -3.263 -3.856 1.00 89.81 185 GLU A N 1
ATOM 1385 C CA . GLU A 1 185 ? -19.417 -2.810 -4.550 1.00 89.81 185 GLU A CA 1
ATOM 1386 C C . GLU A 1 185 ? -19.122 -1.590 -5.413 1.00 89.81 185 GLU A C 1
ATOM 1388 O O . GLU A 1 185 ? -19.726 -1.391 -6.469 1.00 89.81 185 GLU A O 1
ATOM 1393 N N . ASN A 1 186 ? -18.175 -0.768 -4.964 1.00 83.56 186 ASN A N 1
ATOM 1394 C CA . ASN A 1 186 ? -17.780 0.446 -5.641 1.00 83.56 186 ASN A CA 1
ATOM 1395 C C . ASN A 1 186 ? -16.270 0.664 -5.545 1.00 83.56 186 ASN A C 1
ATOM 1397 O O . ASN A 1 186 ? -15.765 1.284 -4.610 1.00 83.56 186 ASN A O 1
ATOM 1401 N N . ARG A 1 187 ? -15.551 0.290 -6.606 1.00 82.31 187 ARG A N 1
ATOM 1402 C CA . ARG A 1 187 ? -14.105 0.542 -6.735 1.00 82.31 187 ARG A CA 1
ATOM 1403 C C . ARG A 1 187 ? -13.710 2.011 -6.522 1.00 82.31 187 ARG A C 1
ATOM 1405 O O . ARG A 1 187 ? -12.566 2.292 -6.167 1.00 82.31 187 ARG A O 1
ATOM 1412 N N . HIS A 1 188 ? -14.623 2.954 -6.779 1.00 83.38 188 HIS A N 1
ATOM 1413 C CA . HIS A 1 188 ? -14.375 4.390 -6.634 1.00 83.38 188 HIS A CA 1
ATOM 1414 C C . HIS A 1 188 ? -14.450 4.868 -5.183 1.00 83.38 188 HIS A C 1
ATOM 1416 O O . HIS A 1 188 ? -13.986 5.967 -4.902 1.00 83.38 188 HIS A O 1
ATOM 1422 N N . ALA A 1 189 ? -14.962 4.049 -4.263 1.00 77.81 189 ALA A N 1
ATOM 1423 C CA . ALA A 1 189 ? -14.826 4.308 -2.836 1.00 77.81 189 ALA A CA 1
ATOM 1424 C C . ALA A 1 189 ? -13.387 4.117 -2.333 1.00 77.81 189 ALA A C 1
ATOM 1426 O O . ALA A 1 189 ? -13.043 4.590 -1.257 1.00 77.81 189 ALA A O 1
ATOM 1427 N N . GLY A 1 190 ? -12.537 3.458 -3.129 1.00 83.06 190 GLY A N 1
ATOM 1428 C CA . GLY A 1 190 ? -11.127 3.269 -2.820 1.00 83.06 190 GLY A CA 1
ATOM 1429 C C . GLY A 1 190 ? -10.873 2.292 -1.670 1.00 83.06 190 GLY A C 1
ATOM 1430 O O . GLY A 1 190 ? -10.125 2.659 -0.770 1.00 83.06 190 GLY A O 1
ATOM 1431 N N . PRO A 1 191 ? -11.444 1.072 -1.687 1.00 87.88 191 PRO A N 1
ATOM 1432 C CA . PRO A 1 191 ? -11.301 0.106 -0.594 1.00 87.88 191 PRO A CA 1
ATOM 1433 C C . PRO A 1 191 ? -9.828 -0.116 -0.214 1.00 87.88 191 PRO A C 1
ATOM 1435 O O . PRO A 1 191 ? -8.998 -0.429 -1.069 1.00 87.88 191 PRO A O 1
ATOM 1438 N N . ALA A 1 192 ? -9.495 0.022 1.070 1.00 94.31 192 ALA A N 1
ATOM 1439 C CA . ALA A 1 192 ? -8.125 -0.073 1.572 1.00 94.31 192 ALA A CA 1
ATOM 1440 C C . ALA A 1 192 ? -8.076 -0.669 2.988 1.00 94.31 192 ALA A C 1
ATOM 1442 O O . ALA A 1 192 ? -9.077 -0.701 3.696 1.00 94.31 192 ALA A O 1
ATOM 1443 N N . ASN A 1 193 ? -6.903 -1.128 3.435 1.00 97.25 193 ASN A N 1
ATOM 1444 C CA . ASN A 1 193 ? -6.694 -1.429 4.855 1.00 97.25 193 ASN A CA 1
ATOM 1445 C C . ASN A 1 193 ? -6.832 -0.167 5.698 1.00 97.25 193 ASN A C 1
ATOM 1447 O O . ASN A 1 193 ? -7.507 -0.191 6.724 1.00 97.25 193 ASN A O 1
ATOM 1451 N N . VAL A 1 194 ? -6.182 0.909 5.261 1.00 97.62 194 VAL A N 1
ATOM 1452 C CA . VAL A 1 194 ? -6.264 2.224 5.881 1.00 97.62 194 VAL A CA 1
ATOM 1453 C C . VAL A 1 194 ? -6.766 3.197 4.833 1.00 97.62 194 VAL A C 1
ATOM 1455 O O . VAL A 1 194 ? -6.072 3.506 3.861 1.00 97.62 194 VAL A O 1
ATOM 1458 N N . TRP A 1 195 ? -7.983 3.672 5.046 1.00 95.69 195 TRP A N 1
ATOM 1459 C CA . TRP A 1 195 ? -8.595 4.711 4.242 1.00 95.69 195 TRP A CA 1
ATOM 1460 C C . TRP A 1 195 ? -8.793 5.957 5.104 1.00 95.69 195 TRP A C 1
ATOM 1462 O O . TRP A 1 195 ? -9.389 5.898 6.181 1.00 95.69 195 TRP A O 1
ATOM 1472 N N . CYS A 1 196 ? -8.265 7.092 4.664 1.00 94.69 196 CYS A N 1
ATOM 1473 C CA . CYS A 1 196 ? -8.392 8.347 5.385 1.00 94.69 196 CYS A CA 1
ATOM 1474 C C . CYS A 1 196 ? -8.396 9.528 4.411 1.00 94.69 196 CYS A C 1
ATOM 1476 O O . CYS A 1 196 ? -7.374 9.833 3.807 1.00 94.69 196 CYS A O 1
ATOM 1478 N N . GLY A 1 197 ? -9.515 10.235 4.265 1.00 92.44 197 GLY A N 1
ATOM 1479 C CA . GLY A 1 197 ? -9.584 11.381 3.351 1.00 92.44 197 GLY A CA 1
ATOM 1480 C C . GLY A 1 197 ? -8.772 12.604 3.803 1.00 92.44 197 GLY A C 1
ATOM 1481 O O . GLY A 1 197 ? -8.559 13.518 3.010 1.00 92.44 197 GLY A O 1
ATOM 1482 N N . GLY A 1 198 ? -8.310 12.645 5.059 1.00 93.19 198 GLY A N 1
ATOM 1483 C CA . GLY A 1 198 ? -7.437 13.705 5.571 1.00 93.19 198 GLY A CA 1
ATOM 1484 C C . GLY A 1 198 ? -5.967 13.291 5.692 1.00 93.19 198 GLY A C 1
ATOM 1485 O O . GLY A 1 198 ? -5.556 12.204 5.278 1.00 93.19 198 GLY A O 1
ATOM 1486 N N . LYS A 1 199 ? -5.158 14.191 6.269 1.00 95.88 199 LYS A N 1
ATOM 1487 C CA . LYS A 1 199 ? -3.719 13.974 6.472 1.00 95.88 199 LYS A CA 1
ATOM 1488 C C . LYS A 1 199 ? -3.478 12.754 7.358 1.00 95.88 199 LYS A C 1
ATOM 1490 O O . LYS A 1 199 ? -3.955 12.702 8.489 1.00 95.88 199 LYS A O 1
ATOM 1495 N N . THR A 1 200 ? -2.673 11.820 6.871 1.00 97.62 200 THR A N 1
ATOM 1496 C CA . THR A 1 200 ? -2.333 10.584 7.573 1.00 97.62 200 THR A CA 1
ATOM 1497 C C . THR A 1 200 ? -0.831 10.476 7.774 1.00 97.62 200 THR A C 1
ATOM 1499 O O . THR A 1 200 ? -0.086 10.571 6.812 1.00 97.62 200 THR A O 1
ATOM 1502 N N . THR A 1 201 ? -0.381 10.230 9.000 1.00 98.44 201 THR A N 1
ATOM 1503 C CA . THR A 1 201 ? 0.993 9.815 9.302 1.00 98.44 201 THR A CA 1
ATOM 1504 C C . THR A 1 201 ? 0.971 8.337 9.680 1.00 98.44 201 THR A C 1
ATOM 1506 O O . THR A 1 201 ? 0.397 7.965 10.704 1.00 98.44 201 THR A O 1
ATOM 1509 N N . ALA A 1 202 ? 1.566 7.490 8.846 1.00 98.56 202 ALA A N 1
ATOM 1510 C CA . ALA A 1 202 ? 1.536 6.043 8.982 1.00 98.56 202 ALA A CA 1
ATOM 1511 C C . ALA A 1 202 ? 2.946 5.450 9.007 1.00 98.56 202 ALA A C 1
ATOM 1513 O O . ALA A 1 202 ? 3.673 5.542 8.017 1.00 98.56 202 ALA A O 1
ATOM 1514 N N . TYR A 1 203 ? 3.332 4.785 10.094 1.00 98.50 203 TYR A N 1
ATOM 1515 C CA . TYR A 1 203 ? 4.646 4.147 10.141 1.00 98.50 203 TYR A CA 1
ATOM 1516 C C . TYR A 1 203 ? 4.716 2.858 10.936 1.00 98.50 203 TYR A C 1
ATOM 1518 O O . TYR A 1 203 ? 3.975 2.667 11.895 1.00 98.50 203 TYR A O 1
ATOM 1526 N N . ARG A 1 204 ? 5.637 1.967 10.552 1.00 97.56 204 ARG A N 1
ATOM 1527 C CA . ARG A 1 204 ? 5.842 0.681 11.239 1.00 97.56 204 ARG A CA 1
ATOM 1528 C C . ARG A 1 204 ? 4.558 -0.146 11.348 1.00 97.56 204 ARG A C 1
ATOM 1530 O O . ARG A 1 204 ? 4.299 -0.792 12.358 1.00 97.56 204 ARG A O 1
ATOM 1537 N N . ASN A 1 205 ? 3.726 -0.119 10.311 1.00 98.44 205 ASN A N 1
ATOM 1538 C CA . ASN A 1 205 ? 2.541 -0.966 10.230 1.00 98.44 205 ASN A CA 1
ATOM 1539 C C . ASN A 1 205 ? 2.797 -2.176 9.333 1.00 98.44 205 ASN A C 1
ATOM 1541 O O . ASN A 1 205 ? 3.512 -2.082 8.335 1.00 98.44 205 ASN A O 1
ATOM 1545 N N . ILE A 1 206 ? 2.148 -3.296 9.639 1.00 98.19 206 ILE A N 1
ATOM 1546 C CA . ILE A 1 206 ? 2.014 -4.438 8.733 1.00 98.19 206 ILE A CA 1
ATOM 1547 C C . ILE A 1 206 ? 0.568 -4.478 8.250 1.00 98.19 206 ILE A C 1
ATOM 1549 O O . ILE A 1 206 ? -0.339 -4.632 9.061 1.00 98.19 206 ILE A O 1
ATOM 1553 N N . LEU A 1 207 ? 0.345 -4.350 6.943 1.00 98.44 207 LEU A N 1
ATOM 1554 C CA . LEU A 1 207 ? -0.983 -4.354 6.328 1.00 98.44 207 LEU A CA 1
ATOM 1555 C C . LEU A 1 207 ? -1.084 -5.525 5.354 1.00 98.44 207 LEU A C 1
ATOM 1557 O O . LEU A 1 207 ? -0.323 -5.595 4.389 1.00 98.44 207 LEU A O 1
ATOM 1561 N N . ILE A 1 208 ? -2.009 -6.446 5.602 1.00 97.75 208 ILE A N 1
ATOM 1562 C CA . ILE A 1 208 ? -2.160 -7.684 4.834 1.00 97.75 208 ILE A CA 1
ATOM 1563 C C . ILE A 1 208 ? -3.600 -7.815 4.339 1.00 97.75 208 ILE A C 1
ATOM 1565 O O . ILE A 1 208 ? -4.551 -7.619 5.094 1.00 97.75 208 ILE A O 1
ATOM 1569 N N . GLY A 1 209 ? -3.754 -8.203 3.072 1.00 96.44 209 GLY A N 1
ATOM 1570 C CA . GLY A 1 209 ? -5.062 -8.383 2.440 1.00 96.44 209 GLY A CA 1
ATOM 1571 C C . GLY A 1 209 ? -5.728 -7.059 2.055 1.00 96.44 209 GLY A C 1
ATOM 1572 O O . GLY A 1 209 ? -5.055 -6.038 1.950 1.00 96.44 209 GLY A O 1
ATOM 1573 N N . GLY A 1 210 ? -7.036 -7.070 1.797 1.00 94.62 210 GLY A N 1
ATOM 1574 C CA . GLY A 1 210 ? -7.775 -5.923 1.258 1.00 94.62 210 GLY A CA 1
ATOM 1575 C C . GLY A 1 210 ? -7.355 -5.543 -0.169 1.00 94.62 210 GLY A C 1
ATOM 1576 O O . GLY A 1 210 ? -6.398 -6.087 -0.719 1.00 94.62 210 GLY A O 1
ATOM 1577 N N . CYS A 1 211 ? -8.078 -4.597 -0.780 1.00 94.81 211 CYS A N 1
ATOM 1578 C CA . CYS A 1 211 ? -7.777 -4.172 -2.151 1.00 94.81 211 CYS A CA 1
ATOM 1579 C C . CYS A 1 211 ? -6.497 -3.324 -2.208 1.00 94.81 211 CYS A C 1
ATOM 1581 O O . CYS A 1 211 ? -5.607 -3.613 -3.004 1.00 94.81 211 CYS A O 1
ATOM 1583 N N . SER A 1 212 ? -6.399 -2.319 -1.335 1.00 96.69 212 SER A N 1
ATOM 1584 C CA . SER A 1 212 ? -5.252 -1.409 -1.215 1.00 96.69 212 SER A CA 1
ATOM 1585 C C . SER A 1 212 ? -4.673 -1.427 0.198 1.00 96.69 212 SER A C 1
ATOM 1587 O O . SER A 1 212 ? -5.364 -1.798 1.152 1.00 96.69 212 SER A O 1
ATOM 1589 N N . ALA A 1 213 ? -3.416 -1.014 0.371 1.00 97.88 213 ALA A N 1
ATOM 1590 C CA . ALA A 1 213 ? -2.880 -0.820 1.722 1.00 97.88 213 ALA A CA 1
ATOM 1591 C C . ALA A 1 213 ? -3.293 0.557 2.263 1.00 97.88 213 ALA A C 1
ATOM 1593 O O . ALA A 1 213 ? -3.990 0.618 3.276 1.00 97.88 213 ALA A O 1
ATOM 1594 N N . PHE A 1 214 ? -2.969 1.627 1.530 1.00 97.62 214 PHE A N 1
ATOM 1595 C CA . PHE A 1 214 ? -3.305 3.006 1.887 1.00 97.62 214 PHE A CA 1
ATOM 1596 C C . PHE A 1 214 ? -4.081 3.748 0.796 1.00 97.62 214 PHE A C 1
ATOM 1598 O O . PHE A 1 214 ? -3.718 3.721 -0.382 1.00 97.62 214 PHE A O 1
ATOM 1605 N N . HIS A 1 215 ? -5.094 4.492 1.234 1.00 95.50 215 HIS A N 1
ATOM 1606 C CA . HIS A 1 215 ? -5.747 5.562 0.487 1.00 95.50 215 HIS A CA 1
ATOM 1607 C C . HIS A 1 215 ? -5.832 6.777 1.411 1.00 95.50 215 HIS A C 1
ATOM 1609 O O . HIS A 1 215 ? -6.559 6.742 2.404 1.00 95.50 215 HIS A O 1
ATOM 1615 N N . VAL A 1 216 ? -5.053 7.820 1.125 1.00 95.38 216 VAL A N 1
ATOM 1616 C CA . VAL A 1 216 ? -4.844 8.937 2.059 1.00 95.38 216 VAL A CA 1
ATOM 1617 C C . VAL A 1 216 ? -5.001 10.300 1.381 1.00 95.38 216 VAL A C 1
ATOM 1619 O O . VAL A 1 216 ? -4.850 10.406 0.165 1.00 95.38 216 VAL A O 1
ATOM 1622 N N . GLY A 1 217 ? -5.310 11.340 2.161 1.00 94.81 217 GLY A N 1
ATOM 1623 C CA . GLY A 1 217 ? -5.383 12.725 1.684 1.00 94.81 217 GLY A CA 1
ATOM 1624 C C . GLY A 1 217 ? -4.020 13.423 1.579 1.00 94.81 217 GLY A C 1
ATOM 1625 O O . GLY A 1 217 ? -2.980 12.848 1.898 1.00 94.81 217 GLY A O 1
ATOM 1626 N N . SER A 1 218 ? -4.025 14.694 1.173 1.00 97.06 218 SER A N 1
ATOM 1627 C CA . SER A 1 218 ? -2.821 15.529 1.032 1.00 97.06 218 SER A CA 1
ATOM 1628 C C . SER A 1 218 ? -2.024 15.699 2.334 1.00 97.06 218 SER A C 1
ATOM 1630 O O . SER A 1 218 ? -2.568 15.658 3.442 1.00 97.06 218 SER A O 1
ATOM 1632 N N . GLY A 1 219 ? -0.717 15.927 2.197 1.00 97.88 219 GLY A N 1
ATOM 1633 C CA . GLY A 1 219 ? 0.237 16.118 3.286 1.00 97.88 219 GLY A CA 1
ATOM 1634 C C . GLY A 1 219 ? 0.498 14.853 4.102 1.00 97.88 219 GLY A C 1
ATOM 1635 O O . GLY A 1 219 ? 1.021 14.954 5.217 1.00 97.88 219 GLY A O 1
ATOM 1636 N N . SER A 1 220 ? 0.069 13.693 3.597 1.00 98.19 220 SER A N 1
ATOM 1637 C CA . SER A 1 220 ? 0.222 12.407 4.267 1.00 98.19 220 SER A CA 1
ATOM 1638 C C . SER A 1 220 ? 1.640 11.873 4.151 1.00 98.19 220 SER A C 1
ATOM 1640 O O . SER A 1 220 ? 2.343 12.109 3.176 1.00 98.19 220 SER A O 1
ATOM 1642 N N . GLU A 1 221 ? 2.043 11.105 5.146 1.00 98.62 221 GLU A N 1
ATOM 1643 C CA . GLU A 1 221 ? 3.357 10.505 5.253 1.00 98.62 221 GLU A CA 1
ATOM 1644 C C . GLU A 1 221 ? 3.206 9.013 5.559 1.00 98.62 221 GLU A C 1
ATOM 1646 O O . GLU A 1 221 ? 2.513 8.644 6.506 1.00 98.62 221 GLU A O 1
ATOM 1651 N N . ALA A 1 222 ? 3.844 8.152 4.772 1.00 98.69 222 ALA A N 1
ATOM 1652 C CA . ALA A 1 222 ? 3.869 6.712 4.989 1.00 98.69 222 ALA A CA 1
ATOM 1653 C C . ALA A 1 222 ? 5.308 6.190 4.931 1.00 98.69 222 ALA A C 1
ATOM 1655 O O . ALA A 1 222 ? 5.921 6.196 3.861 1.00 98.69 222 ALA A O 1
ATOM 1656 N N . HIS A 1 223 ? 5.848 5.700 6.048 1.00 98.69 223 HIS A N 1
ATOM 1657 C CA . HIS A 1 223 ? 7.204 5.154 6.069 1.00 98.69 223 HIS A CA 1
ATOM 1658 C C . HIS A 1 223 ? 7.396 3.915 6.933 1.00 98.69 223 HIS A C 1
ATOM 1660 O O . HIS A 1 223 ? 6.700 3.711 7.918 1.00 98.69 223 HIS A O 1
ATOM 1666 N N . GLU A 1 224 ? 8.367 3.071 6.579 1.00 98.12 224 GLU A N 1
ATOM 1667 C CA . GLU A 1 224 ? 8.699 1.862 7.355 1.00 98.12 224 GLU A CA 1
ATOM 1668 C C . GLU A 1 224 ? 7.502 0.906 7.529 1.00 98.12 224 GLU A C 1
ATOM 1670 O O . GLU A 1 224 ? 7.405 0.186 8.517 1.00 98.12 224 GLU A O 1
ATOM 1675 N N . ASN A 1 225 ? 6.560 0.899 6.580 1.00 98.69 225 ASN A N 1
ATOM 1676 C CA . ASN A 1 225 ? 5.428 -0.025 6.574 1.00 98.69 225 ASN A CA 1
ATOM 1677 C C . ASN A 1 225 ? 5.714 -1.248 5.694 1.00 98.69 225 ASN A C 1
ATOM 1679 O O . ASN A 1 225 ? 6.457 -1.178 4.713 1.00 98.69 225 ASN A O 1
ATOM 1683 N N . VAL A 1 226 ? 5.045 -2.356 6.000 1.00 98.44 226 VAL A N 1
ATOM 1684 C CA . VAL A 1 226 ? 4.923 -3.529 5.131 1.00 98.44 226 VAL A CA 1
ATOM 1685 C C . VAL A 1 226 ? 3.516 -3.556 4.546 1.00 98.44 226 VAL A C 1
ATOM 1687 O O . VAL A 1 226 ? 2.540 -3.709 5.275 1.00 98.44 226 VAL 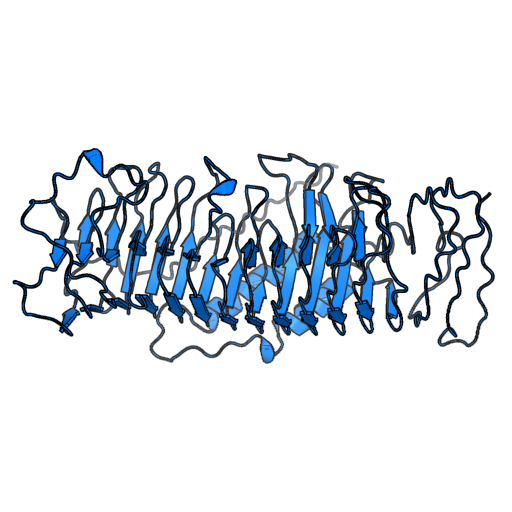A O 1
ATOM 1690 N N . MET A 1 227 ? 3.408 -3.427 3.229 1.00 98.56 227 MET A N 1
ATOM 1691 C CA . MET A 1 227 ? 2.147 -3.372 2.490 1.00 98.56 227 MET A CA 1
ATOM 1692 C C . MET A 1 227 ? 2.022 -4.624 1.619 1.00 98.56 227 MET A C 1
ATOM 1694 O O . MET A 1 227 ? 2.712 -4.758 0.610 1.00 98.56 227 MET A O 1
ATOM 1698 N N . ARG A 1 228 ? 1.173 -5.568 2.028 1.00 97.75 228 ARG A N 1
ATOM 1699 C CA . ARG A 1 228 ? 0.970 -6.878 1.387 1.00 97.75 228 ARG A CA 1
ATOM 1700 C C . ARG A 1 228 ? -0.510 -7.096 1.077 1.00 97.75 228 ARG A C 1
ATOM 1702 O O . ARG A 1 228 ? -1.133 -8.070 1.506 1.00 97.75 228 ARG A O 1
ATOM 1709 N N . GLN A 1 229 ? -1.087 -6.148 0.347 1.00 96.19 229 GLN A N 1
ATOM 1710 C CA . GLN A 1 229 ? -2.478 -6.201 -0.088 1.00 96.19 229 GLN A CA 1
ATOM 1711 C C . GLN A 1 229 ? -2.732 -7.315 -1.119 1.00 96.19 229 GLN A C 1
ATOM 1713 O O . GLN A 1 229 ? -1.800 -7.912 -1.670 1.00 96.19 229 GLN A O 1
ATOM 1718 N N . SER A 1 230 ? -4.007 -7.610 -1.365 1.00 94.56 230 SER A N 1
ATOM 1719 C CA . SER A 1 230 ? -4.458 -8.560 -2.383 1.00 94.56 230 SER A CA 1
ATOM 1720 C C . SER A 1 230 ? -5.551 -7.905 -3.225 1.00 94.56 230 SER A C 1
ATOM 1722 O O . SER A 1 230 ? -6.744 -8.126 -3.033 1.00 94.56 230 SER A O 1
ATOM 1724 N N . GLY A 1 231 ? -5.129 -7.038 -4.142 1.00 92.00 231 GLY A N 1
ATOM 1725 C CA . GLY A 1 231 ? -5.989 -6.303 -5.056 1.00 92.00 231 GLY A CA 1
ATOM 1726 C C . GLY A 1 231 ? -6.937 -7.229 -5.813 1.00 92.00 231 GLY A C 1
ATOM 1727 O O . GLY A 1 231 ? -6.513 -8.179 -6.461 1.00 92.00 231 GLY A O 1
ATOM 1728 N N . PHE A 1 232 ? -8.231 -6.946 -5.746 1.00 90.56 232 PHE A N 1
ATOM 1729 C CA . PHE A 1 232 ? -9.286 -7.662 -6.479 1.00 90.56 232 PHE A CA 1
ATOM 1730 C C . PHE A 1 232 ? -10.099 -6.726 -7.387 1.00 90.56 232 PHE A C 1
ATOM 1732 O O . PHE A 1 232 ? -10.995 -7.170 -8.104 1.00 90.56 232 PHE A O 1
ATOM 1739 N N . ALA A 1 233 ? -9.761 -5.436 -7.370 1.00 89.25 233 ALA A N 1
ATOM 1740 C CA . ALA A 1 233 ? -10.286 -4.388 -8.230 1.00 89.25 233 ALA A CA 1
ATOM 1741 C C . ALA A 1 233 ? -9.131 -3.506 -8.720 1.00 89.25 233 ALA A C 1
ATOM 1743 O O . ALA A 1 233 ? -8.001 -3.579 -8.231 1.00 89.25 233 ALA A O 1
ATOM 1744 N N . THR A 1 234 ? -9.410 -2.627 -9.672 1.00 84.88 234 THR A N 1
ATOM 1745 C CA . THR A 1 234 ? -8.371 -1.882 -10.411 1.00 84.88 234 THR A CA 1
ATOM 1746 C C . THR A 1 234 ? -7.615 -0.876 -9.576 1.00 84.88 234 THR A C 1
ATOM 1748 O O . THR A 1 234 ? -6.532 -0.449 -9.958 1.00 84.88 234 THR A O 1
ATOM 1751 N N . ASN A 1 235 ? -8.156 -0.481 -8.436 1.00 86.38 235 ASN A N 1
ATOM 1752 C CA . ASN A 1 235 ? -7.523 0.507 -7.578 1.00 86.38 235 ASN A CA 1
ATOM 1753 C C . ASN A 1 235 ? -6.627 -0.127 -6.506 1.00 86.38 235 ASN A C 1
ATOM 1755 O O . ASN A 1 235 ? -6.260 0.573 -5.572 1.00 86.38 235 ASN A O 1
ATOM 1759 N N . GLY A 1 236 ? -6.265 -1.412 -6.639 1.00 92.62 236 GLY A N 1
ATOM 1760 C CA . GLY A 1 236 ? -5.451 -2.155 -5.673 1.00 92.62 236 GLY A CA 1
ATOM 1761 C C . GLY A 1 236 ? -3.967 -1.774 -5.640 1.00 92.62 236 GLY A C 1
ATOM 1762 O O . GLY A 1 236 ? -3.108 -2.544 -6.080 1.00 92.62 236 GLY A O 1
ATOM 1763 N N . TYR A 1 237 ? -3.670 -0.585 -5.118 1.00 96.50 237 TYR A N 1
ATOM 1764 C CA . TYR A 1 237 ? -2.317 -0.049 -4.937 1.00 96.50 237 TYR A CA 1
ATOM 1765 C C . TYR A 1 237 ? -1.849 -0.184 -3.482 1.00 96.50 237 TYR A C 1
ATOM 1767 O O . TYR A 1 237 ? -2.645 -0.166 -2.541 1.00 96.50 237 TYR A O 1
ATOM 1775 N N . GLY A 1 238 ? -0.538 -0.299 -3.283 1.00 97.88 238 GLY A N 1
ATOM 1776 C CA . GLY A 1 238 ? 0.068 -0.213 -1.954 1.00 97.88 238 GLY A CA 1
ATOM 1777 C C . GLY A 1 238 ? -0.161 1.173 -1.366 1.00 97.88 238 GLY A C 1
ATOM 1778 O O . GLY A 1 238 ? -0.638 1.305 -0.244 1.00 97.88 238 GLY A O 1
ATOM 1779 N N . PHE A 1 239 ? 0.069 2.205 -2.174 1.00 97.81 239 PHE A N 1
ATOM 1780 C CA . PHE A 1 239 ? -0.214 3.585 -1.803 1.00 97.81 239 PHE A CA 1
ATOM 1781 C C . PHE A 1 239 ? -0.876 4.329 -2.963 1.00 97.81 239 PHE A C 1
ATOM 1783 O O . PHE A 1 239 ? -0.331 4.373 -4.069 1.00 97.81 239 PHE A O 1
ATOM 1790 N N . GLY A 1 240 ? -2.047 4.913 -2.710 1.00 94.62 240 GLY A N 1
ATOM 1791 C CA . GLY A 1 240 ? -2.745 5.761 -3.671 1.00 94.62 240 GLY A CA 1
ATOM 1792 C C . GLY A 1 240 ? -2.758 7.227 -3.258 1.00 94.62 240 GLY A C 1
ATOM 1793 O O . GLY A 1 240 ? -3.428 7.573 -2.287 1.00 94.62 240 GLY A O 1
ATOM 1794 N N . SER A 1 241 ? -2.083 8.076 -4.039 1.00 90.00 241 SER A N 1
ATOM 1795 C CA . SER A 1 241 ? -2.274 9.529 -4.019 1.00 90.00 241 SER A CA 1
ATOM 1796 C C . SER A 1 241 ? -3.321 9.903 -5.071 1.00 90.00 241 SER A C 1
ATOM 1798 O O . SER A 1 241 ? -3.009 10.132 -6.243 1.00 90.00 241 SER A O 1
ATOM 1800 N N . TYR A 1 242 ? -4.594 9.883 -4.670 1.00 90.44 242 TYR A N 1
ATOM 1801 C CA . TYR A 1 242 ? -5.718 10.280 -5.521 1.00 90.44 242 TYR A CA 1
ATOM 1802 C C . TYR A 1 242 ? -6.014 11.763 -5.299 1.00 90.44 242 TYR A C 1
ATOM 1804 O O . TYR A 1 242 ? -6.724 12.116 -4.361 1.00 90.44 242 TYR A O 1
ATOM 1812 N N . ARG A 1 243 ? -5.475 12.630 -6.165 1.00 92.88 243 ARG A N 1
ATOM 1813 C CA . ARG A 1 243 ? -5.471 14.098 -5.995 1.00 92.88 243 ARG A CA 1
ATOM 1814 C C . ARG A 1 243 ? -4.777 14.541 -4.699 1.00 92.88 243 ARG A C 1
ATOM 1816 O O . ARG A 1 243 ? -5.141 15.570 -4.133 1.00 92.88 243 ARG A O 1
ATOM 1823 N N . GLY A 1 244 ? -3.828 13.744 -4.207 1.00 92.81 244 GLY A N 1
ATOM 1824 C CA . GLY A 1 244 ? -3.003 14.118 -3.066 1.00 92.81 244 GLY A CA 1
ATOM 1825 C C . GLY A 1 244 ? -2.008 15.206 -3.454 1.00 92.81 244 GLY A C 1
ATOM 1826 O O . GLY A 1 244 ? -1.601 15.317 -4.610 1.00 92.81 244 GLY A O 1
ATOM 1827 N N . GLU A 1 245 ? -1.646 16.030 -2.479 1.00 97.62 245 GLU A N 1
ATOM 1828 C CA . GLU A 1 245 ? -0.570 17.004 -2.628 1.00 97.62 245 GLU A CA 1
ATOM 1829 C C . GLU A 1 245 ? 0.414 16.872 -1.473 1.00 97.62 245 GLU A C 1
ATOM 1831 O O . GLU A 1 245 ? -0.017 16.646 -0.342 1.00 97.62 245 GLU A O 1
ATOM 1836 N N . ASP A 1 246 ? 1.706 17.059 -1.734 1.00 98.38 246 ASP A N 1
ATOM 1837 C CA . ASP A 1 246 ? 2.760 17.085 -0.713 1.00 98.38 246 ASP A CA 1
ATOM 1838 C C . ASP A 1 246 ? 2.829 15.797 0.144 1.00 98.38 246 ASP A C 1
ATOM 1840 O O . ASP A 1 246 ? 3.155 15.842 1.336 1.00 98.38 246 ASP A O 1
ATOM 1844 N N . CYS A 1 247 ? 2.487 14.637 -0.428 1.00 98.56 247 CYS A N 1
ATOM 1845 C CA . CYS A 1 247 ? 2.604 13.351 0.258 1.00 98.56 247 CYS A CA 1
ATOM 1846 C C . CYS A 1 247 ? 4.050 12.841 0.254 1.00 98.56 247 CYS A C 1
ATOM 1848 O O . CYS A 1 247 ? 4.799 13.056 -0.696 1.00 98.56 247 CYS A O 1
ATOM 1850 N N . GLN A 1 248 ? 4.436 12.095 1.287 1.00 98.75 248 GLN A N 1
ATOM 1851 C CA . GLN A 1 248 ? 5.752 11.463 1.393 1.00 98.75 248 GLN A CA 1
ATOM 1852 C C . GLN A 1 248 ? 5.615 9.960 1.634 1.00 98.75 248 GLN A C 1
ATOM 1854 O O . GLN A 1 248 ? 4.961 9.534 2.582 1.00 98.75 248 GLN A O 1
ATOM 1859 N N . VAL A 1 249 ? 6.245 9.138 0.795 1.00 98.69 249 VAL A N 1
ATOM 1860 C CA . VAL A 1 249 ? 6.195 7.671 0.905 1.00 98.69 249 VAL A CA 1
ATOM 1861 C C . VAL A 1 249 ? 7.601 7.110 0.811 1.00 98.69 249 VAL A C 1
ATOM 1863 O O . VAL A 1 249 ? 8.190 7.088 -0.271 1.00 98.69 249 VAL A O 1
ATOM 1866 N N . TYR A 1 250 ? 8.159 6.642 1.924 1.00 98.81 250 TYR A N 1
ATOM 1867 C CA . TYR A 1 250 ? 9.561 6.236 1.926 1.00 98.81 250 TYR A CA 1
ATOM 1868 C C . TYR A 1 250 ? 9.917 5.086 2.854 1.00 98.81 250 TYR A C 1
ATOM 1870 O O . TYR A 1 250 ? 9.263 4.845 3.859 1.00 98.81 250 TYR A O 1
ATOM 1878 N N . ARG A 1 251 ? 10.985 4.350 2.529 1.00 98.31 251 ARG A N 1
ATOM 1879 C CA . ARG A 1 251 ? 11.455 3.206 3.335 1.00 98.31 251 ARG A CA 1
ATOM 1880 C C . ARG A 1 251 ? 10.373 2.155 3.610 1.00 98.31 251 ARG A C 1
ATOM 1882 O O . ARG A 1 251 ? 10.416 1.496 4.641 1.00 98.31 251 ARG A O 1
ATOM 1889 N N . ASN A 1 252 ? 9.411 1.970 2.707 1.00 98.75 252 ASN A N 1
ATOM 1890 C CA . ASN A 1 252 ? 8.389 0.928 2.823 1.00 98.75 252 ASN A CA 1
ATOM 1891 C C . ASN A 1 252 ? 8.773 -0.338 2.049 1.00 98.75 252 ASN A C 1
ATOM 1893 O O . ASN A 1 252 ? 9.487 -0.290 1.045 1.00 98.75 252 ASN A O 1
ATOM 1897 N N . LEU A 1 253 ? 8.220 -1.463 2.497 1.00 98.50 253 LEU A N 1
ATOM 1898 C CA . LEU A 1 253 ? 8.190 -2.732 1.782 1.00 98.50 253 LEU A CA 1
ATOM 1899 C C . LEU A 1 253 ? 6.803 -2.911 1.145 1.00 98.50 253 LEU A C 1
ATOM 1901 O O . LEU A 1 253 ? 5.848 -3.252 1.841 1.00 98.50 253 LEU A O 1
ATOM 1905 N N . ILE A 1 254 ? 6.678 -2.688 -0.164 1.00 98.69 254 ILE A N 1
ATOM 1906 C CA . ILE A 1 254 ? 5.408 -2.775 -0.902 1.00 98.69 254 ILE A CA 1
ATOM 1907 C C . ILE A 1 254 ? 5.415 -4.042 -1.757 1.00 98.69 254 ILE A C 1
ATOM 1909 O O . ILE A 1 254 ? 6.032 -4.092 -2.817 1.00 98.69 254 ILE A O 1
ATOM 1913 N N . VAL A 1 255 ? 4.755 -5.087 -1.267 1.00 98.12 255 VAL A N 1
ATOM 1914 C CA . VAL A 1 255 ? 4.841 -6.463 -1.780 1.00 98.12 255 VAL A CA 1
ATOM 1915 C C . VAL A 1 255 ? 3.458 -7.123 -1.855 1.00 98.12 255 VAL A C 1
ATOM 1917 O O . VAL A 1 255 ? 3.201 -8.101 -1.140 1.00 98.12 255 VAL A O 1
ATOM 1920 N N . PRO A 1 256 ? 2.523 -6.582 -2.664 1.00 96.81 256 PRO A N 1
ATOM 1921 C CA . PRO A 1 256 ? 1.211 -7.194 -2.848 1.00 96.81 256 PRO A CA 1
ATOM 1922 C C . PRO A 1 256 ? 1.312 -8.668 -3.250 1.00 96.81 256 PRO A C 1
ATOM 1924 O O . PRO A 1 256 ? 2.157 -9.034 -4.057 1.00 96.81 256 PRO A O 1
ATOM 1927 N N . THR A 1 257 ? 0.384 -9.482 -2.742 1.00 94.06 257 THR A N 1
ATOM 1928 C CA . THR A 1 257 ? 0.127 -10.858 -3.240 1.00 94.06 257 THR A CA 1
ATOM 1929 C C . THR A 1 257 ? -0.713 -10.873 -4.521 1.00 94.06 257 THR A C 1
ATOM 1931 O O . THR A 1 257 ? -0.920 -11.902 -5.172 1.00 94.06 257 THR A O 1
ATOM 1934 N N . ASN A 1 258 ? -1.309 -9.722 -4.815 1.00 92.88 258 ASN A N 1
ATOM 1935 C CA . ASN A 1 258 ? -1.957 -9.371 -6.059 1.00 92.88 258 ASN A CA 1
ATOM 1936 C C . ASN A 1 258 ? -2.102 -7.846 -6.076 1.00 92.88 258 ASN A C 1
ATOM 1938 O O . ASN A 1 258 ? -2.594 -7.284 -5.098 1.00 92.88 258 ASN A O 1
ATOM 1942 N N . GLY A 1 259 ? -1.681 -7.158 -7.130 1.00 93.75 259 GLY A N 1
ATOM 1943 C CA . GLY A 1 259 ? -1.902 -5.721 -7.279 1.00 93.75 259 GLY A CA 1
ATOM 1944 C C . GLY A 1 259 ? -0.641 -4.945 -7.628 1.00 93.75 259 GLY A C 1
ATOM 1945 O O . GLY A 1 259 ? 0.258 -5.438 -8.306 1.00 93.75 259 GLY A O 1
ATOM 1946 N N . ARG A 1 260 ? -0.619 -3.677 -7.219 1.00 95.69 260 ARG A N 1
ATOM 1947 C CA . ARG A 1 260 ? 0.278 -2.657 -7.772 1.00 95.69 260 ARG A CA 1
ATOM 1948 C C . ARG A 1 260 ? 0.996 -1.888 -6.672 1.00 95.69 260 ARG A C 1
ATOM 1950 O O . ARG A 1 260 ? 0.618 -1.960 -5.503 1.00 95.69 260 ARG A O 1
ATOM 1957 N N . GLY A 1 261 ? 2.034 -1.155 -7.055 1.00 97.81 261 GLY A N 1
ATOM 1958 C CA . GLY A 1 261 ? 2.859 -0.385 -6.134 1.00 97.81 261 GLY A CA 1
ATOM 1959 C C . GLY A 1 261 ? 2.200 0.943 -5.781 1.00 97.81 261 GLY A C 1
ATOM 1960 O O . GLY A 1 261 ? 1.207 0.974 -5.058 1.00 97.81 261 GLY A O 1
ATOM 1961 N N . VAL A 1 262 ? 2.742 2.040 -6.298 1.00 98.19 262 VAL A N 1
ATOM 1962 C CA . VAL A 1 262 ? 2.283 3.404 -6.005 1.00 98.19 262 VAL A CA 1
ATOM 1963 C C . VAL A 1 262 ? 1.570 4.013 -7.212 1.00 98.19 262 VAL A C 1
ATOM 1965 O O . VAL A 1 262 ? 1.959 3.772 -8.356 1.00 98.19 262 VAL A O 1
ATOM 1968 N N . ILE A 1 263 ? 0.535 4.818 -6.977 1.00 96.62 263 ILE A N 1
ATOM 1969 C CA . ILE A 1 263 ? -0.093 5.643 -8.015 1.00 96.62 263 ILE A CA 1
ATOM 1970 C C . ILE A 1 263 ? -0.119 7.120 -7.620 1.00 96.62 263 ILE A C 1
ATOM 1972 O O . ILE A 1 263 ? -0.537 7.468 -6.516 1.00 96.62 263 ILE A O 1
ATOM 1976 N N . PHE A 1 264 ? 0.264 7.967 -8.575 1.00 94.88 264 PHE A N 1
ATOM 1977 C CA . PHE A 1 264 ? -0.037 9.393 -8.607 1.00 94.88 264 PHE A CA 1
ATOM 1978 C C . PHE A 1 264 ? -1.188 9.608 -9.596 1.00 94.88 264 PHE A C 1
ATOM 1980 O O . PHE A 1 264 ? -0.984 9.644 -10.814 1.00 94.88 264 PHE A O 1
ATOM 1987 N N . ASP A 1 265 ? -2.414 9.688 -9.084 1.00 92.25 265 ASP A N 1
ATOM 1988 C CA . ASP A 1 265 ? -3.623 9.907 -9.881 1.00 92.25 265 ASP A CA 1
ATOM 1989 C C . ASP A 1 265 ? -4.069 11.352 -9.655 1.00 92.25 265 ASP A C 1
ATOM 1991 O O . ASP A 1 265 ? -4.730 11.639 -8.659 1.00 92.25 265 ASP A O 1
ATOM 1995 N N . HIS A 1 266 ? -3.639 12.270 -10.530 1.00 93.69 266 HIS A N 1
ATOM 1996 C CA . HIS A 1 266 ? -3.706 13.726 -10.306 1.00 93.69 266 HIS A CA 1
ATOM 1997 C C . HIS A 1 266 ? -2.842 14.245 -9.130 1.00 93.69 266 HIS A C 1
ATOM 1999 O O . HIS A 1 266 ? -3.064 15.356 -8.654 1.00 93.69 266 HIS A O 1
ATOM 2005 N N . GLY A 1 267 ? -1.900 13.442 -8.619 1.00 94.56 267 GLY A N 1
ATOM 2006 C CA . GLY A 1 267 ? -1.044 13.819 -7.485 1.00 94.56 267 GLY A CA 1
ATOM 2007 C C . GLY A 1 267 ? -0.075 14.959 -7.817 1.00 94.56 267 GLY A C 1
ATOM 2008 O O . GLY A 1 267 ? 0.359 15.083 -8.970 1.00 94.56 267 GLY A O 1
ATOM 2009 N N . ARG A 1 268 ? 0.276 15.795 -6.836 1.00 96.81 268 ARG A N 1
ATOM 2010 C CA . ARG A 1 268 ? 1.179 16.936 -7.047 1.00 96.81 268 ARG A CA 1
ATOM 2011 C C . ARG A 1 268 ? 2.178 17.131 -5.911 1.00 96.81 268 ARG A C 1
ATOM 2013 O O . ARG A 1 268 ? 1.788 17.198 -4.754 1.00 96.81 268 ARG A O 1
ATOM 2020 N N . ARG A 1 269 ? 3.456 17.348 -6.251 1.00 98.06 269 ARG A N 1
ATOM 2021 C CA . ARG A 1 269 ? 4.547 17.522 -5.263 1.00 98.06 269 ARG A CA 1
ATOM 2022 C C . ARG A 1 269 ? 4.647 16.353 -4.276 1.00 98.06 269 ARG A C 1
ATOM 2024 O O . ARG A 1 269 ? 5.077 16.521 -3.142 1.00 98.06 269 ARG A O 1
ATOM 2031 N N . ASP A 1 270 ? 4.228 15.163 -4.694 1.00 98.38 270 ASP A N 1
ATOM 2032 C CA . ASP A 1 270 ? 4.388 13.965 -3.885 1.00 98.38 270 ASP A CA 1
ATOM 2033 C C . ASP A 1 270 ? 5.812 13.413 -4.055 1.00 98.38 270 ASP A C 1
ATOM 2035 O O . ASP A 1 270 ? 6.347 13.366 -5.165 1.00 98.38 270 ASP A O 1
ATOM 2039 N N . HIS A 1 271 ? 6.415 12.948 -2.963 1.00 98.62 271 HIS A N 1
ATOM 2040 C CA . HIS A 1 271 ? 7.774 12.414 -2.922 1.00 98.62 271 HIS A CA 1
ATOM 2041 C C . HIS A 1 271 ? 7.757 10.945 -2.502 1.00 98.62 271 HIS A C 1
ATOM 2043 O O . HIS A 1 271 ? 7.403 10.599 -1.374 1.00 98.62 271 HIS A O 1
ATOM 2049 N N . VAL A 1 272 ? 8.183 10.060 -3.396 1.00 98.69 272 VAL A N 1
ATOM 2050 C CA . VAL A 1 272 ? 8.228 8.616 -3.161 1.00 98.69 272 VAL A CA 1
ATOM 2051 C C . VAL A 1 272 ? 9.655 8.134 -3.338 1.00 98.69 272 VAL A C 1
ATOM 2053 O O . VAL A 1 272 ? 10.181 8.128 -4.453 1.00 98.69 272 VAL A O 1
ATOM 2056 N N . TYR A 1 273 ? 10.303 7.728 -2.250 1.00 98.81 273 TYR A N 1
ATOM 2057 C CA . TYR A 1 273 ? 11.720 7.399 -2.302 1.00 98.81 273 TYR A CA 1
ATOM 2058 C C . TYR A 1 273 ? 12.154 6.289 -1.368 1.00 98.81 273 TYR A C 1
ATOM 2060 O O . TYR A 1 273 ? 11.571 6.065 -0.317 1.00 98.81 273 TYR A O 1
ATOM 2068 N N . GLU A 1 274 ? 13.223 5.594 -1.734 1.00 98.44 274 GLU A N 1
ATOM 2069 C CA . GLU A 1 274 ? 13.817 4.569 -0.879 1.00 98.44 274 GLU A CA 1
ATOM 2070 C C . GLU A 1 274 ? 12.821 3.470 -0.449 1.00 98.44 274 GLU A C 1
ATOM 2072 O O . GLU A 1 274 ? 12.947 2.897 0.636 1.00 98.44 274 GLU A O 1
ATOM 2077 N N . ASN A 1 275 ? 11.873 3.089 -1.304 1.00 98.81 275 ASN A N 1
ATOM 2078 C CA . ASN A 1 275 ? 11.015 1.920 -1.095 1.00 98.81 275 ASN A CA 1
ATOM 2079 C C . ASN A 1 275 ? 11.532 0.707 -1.879 1.00 98.81 275 ASN A C 1
ATOM 2081 O O . ASN A 1 275 ? 12.082 0.870 -2.968 1.00 98.81 275 ASN A O 1
ATOM 2085 N N . PHE A 1 276 ? 11.269 -0.499 -1.366 1.00 98.69 276 PHE A N 1
ATOM 2086 C CA . PHE A 1 276 ? 11.314 -1.717 -2.178 1.00 98.69 276 PHE A CA 1
ATOM 2087 C C . PHE A 1 276 ? 9.890 -2.082 -2.596 1.00 98.69 276 PHE A C 1
ATOM 2089 O O . PHE A 1 276 ? 9.008 -2.243 -1.747 1.00 98.69 276 PHE A O 1
ATOM 2096 N N . ILE A 1 277 ? 9.663 -2.194 -3.903 1.00 98.75 277 ILE A N 1
ATOM 2097 C CA . ILE A 1 277 ? 8.342 -2.386 -4.501 1.00 98.75 277 ILE A CA 1
ATOM 2098 C C . ILE A 1 277 ? 8.382 -3.612 -5.414 1.00 98.75 277 ILE A C 1
ATOM 2100 O O . ILE A 1 277 ? 8.922 -3.544 -6.517 1.00 98.75 277 ILE A O 1
ATOM 2104 N N . CYS A 1 278 ? 7.787 -4.725 -4.986 1.00 98.06 278 CYS A N 1
ATOM 2105 C CA . CYS A 1 278 ? 7.682 -5.948 -5.783 1.00 98.06 278 CYS A CA 1
ATOM 2106 C C . CYS A 1 278 ? 6.218 -6.236 -6.113 1.00 98.06 278 CYS A C 1
ATOM 2108 O O . CYS A 1 278 ? 5.435 -6.551 -5.221 1.00 98.06 278 CYS A O 1
ATOM 2110 N N . VAL A 1 279 ? 5.844 -6.139 -7.386 1.00 96.38 279 VAL A N 1
ATOM 2111 C CA . VAL A 1 279 ? 4.447 -6.222 -7.827 1.00 96.38 279 VAL A CA 1
ATOM 2112 C C . VAL A 1 279 ? 4.231 -7.352 -8.812 1.00 96.38 279 VAL A C 1
ATOM 2114 O O . VAL A 1 279 ? 5.087 -7.676 -9.636 1.00 96.38 279 VAL A O 1
ATOM 2117 N N . HIS A 1 280 ? 3.030 -7.903 -8.757 1.00 93.31 280 HIS A N 1
ATOM 2118 C CA . HIS A 1 280 ? 2.474 -8.765 -9.780 1.00 93.31 280 HIS A CA 1
ATOM 2119 C C . HIS A 1 280 ? 0.953 -8.688 -9.677 1.00 93.31 280 HIS A C 1
ATOM 2121 O O . HIS A 1 280 ? 0.395 -8.506 -8.592 1.00 93.31 280 HIS A O 1
ATOM 2127 N N . GLU A 1 281 ? 0.269 -8.844 -10.803 1.00 87.25 281 GLU A N 1
ATOM 2128 C CA . GLU A 1 281 ? -1.187 -8.810 -10.835 1.00 87.25 281 GLU A CA 1
ATOM 2129 C C . GLU A 1 281 ? -1.715 -10.042 -11.573 1.00 87.25 281 GLU A C 1
ATOM 2131 O O . GLU A 1 281 ? -1.294 -10.377 -12.681 1.00 87.25 281 GLU A O 1
ATOM 2136 N N . LYS A 1 282 ? -2.613 -10.758 -10.907 1.00 85.00 282 LYS A N 1
ATOM 2137 C CA . LYS A 1 282 ? -3.441 -11.829 -11.446 1.00 85.00 282 LYS A CA 1
ATOM 2138 C C . LYS A 1 282 ? -4.716 -11.202 -12.015 1.00 85.00 282 LYS A C 1
ATOM 2140 O O . LYS A 1 282 ? -5.134 -10.151 -11.523 1.00 85.00 282 LYS A O 1
ATOM 2145 N N . PRO A 1 283 ? -5.371 -11.858 -12.989 1.00 80.69 283 PRO A N 1
ATOM 2146 C CA . PRO A 1 283 ? -6.683 -11.443 -13.456 1.00 80.69 283 PRO A CA 1
ATOM 2147 C C . PRO A 1 283 ? -7.635 -11.113 -12.302 1.00 80.69 283 PRO A C 1
ATOM 2149 O O . PRO A 1 283 ? -7.710 -11.853 -11.319 1.00 80.69 283 PRO A O 1
ATOM 2152 N N . ASN A 1 284 ? -8.352 -10.000 -12.424 1.00 78.88 284 ASN A N 1
ATOM 2153 C CA . ASN A 1 284 ? -9.305 -9.534 -11.421 1.00 78.88 284 ASN A CA 1
ATOM 2154 C C . ASN A 1 284 ? -10.715 -9.446 -12.021 1.00 78.88 284 ASN A C 1
ATOM 2156 O O . ASN A 1 284 ? -10.896 -9.549 -13.236 1.00 78.88 284 ASN A O 1
ATOM 2160 N N . ALA A 1 285 ? -11.729 -9.282 -11.169 1.00 74.19 285 ALA A N 1
ATOM 2161 C CA . ALA A 1 285 ? -13.127 -9.322 -11.600 1.00 74.19 285 ALA A CA 1
ATOM 2162 C C . ALA A 1 285 ? -13.511 -8.188 -12.572 1.00 74.19 285 ALA A C 1
ATOM 2164 O O . ALA A 1 285 ? -14.512 -8.297 -13.274 1.00 74.19 285 ALA A O 1
ATOM 2165 N N . GLU A 1 286 ? -12.735 -7.102 -12.612 1.00 73.75 286 GLU A N 1
ATOM 2166 C CA . GLU A 1 286 ? -13.110 -5.854 -13.272 1.00 73.75 286 GLU A CA 1
ATOM 2167 C C . GLU A 1 286 ? -12.569 -5.738 -14.701 1.00 73.75 286 GLU A C 1
ATOM 2169 O O . GLU A 1 286 ? -13.314 -5.396 -15.616 1.00 73.75 286 GLU A O 1
ATOM 2174 N N . PHE A 1 287 ? -11.287 -6.045 -14.907 1.00 68.38 287 PHE A N 1
ATOM 2175 C CA . PHE A 1 287 ? -10.648 -5.997 -16.231 1.00 68.38 287 PHE A CA 1
ATOM 2176 C C . PHE A 1 287 ? -10.280 -7.376 -16.773 1.00 68.38 287 PHE A C 1
ATOM 2178 O O . PHE A 1 287 ? -9.658 -7.478 -17.836 1.00 68.38 287 PHE A O 1
ATOM 2185 N N . GLY A 1 288 ? -10.675 -8.441 -16.067 1.00 74.88 288 GLY A N 1
ATOM 2186 C CA . GLY A 1 288 ? -10.348 -9.808 -16.433 1.00 74.88 288 GLY A CA 1
ATOM 2187 C C . GLY A 1 288 ? -8.844 -9.930 -16.613 1.00 74.88 288 GLY A C 1
ATOM 2188 O O . GLY A 1 288 ? -8.079 -9.765 -15.668 1.00 74.88 288 GLY A O 1
ATOM 2189 N N . THR A 1 289 ? -8.424 -10.174 -17.849 1.00 66.94 289 THR A N 1
ATOM 2190 C CA . THR A 1 289 ? -7.024 -10.386 -18.199 1.00 66.94 289 THR A CA 1
ATOM 2191 C C . THR A 1 289 ? -6.254 -9.102 -18.510 1.00 66.94 289 THR A C 1
ATOM 2193 O O . THR A 1 289 ? -5.039 -9.144 -18.461 1.00 66.94 289 THR A O 1
ATOM 2196 N N . ALA A 1 290 ? -6.888 -7.977 -18.861 1.00 66.06 290 ALA A N 1
ATOM 2197 C CA . ALA A 1 290 ? -6.207 -6.781 -19.388 1.00 66.06 290 ALA A CA 1
ATOM 2198 C C . ALA A 1 290 ? -5.585 -5.900 -18.288 1.00 66.06 290 ALA A C 1
ATOM 2200 O O . ALA A 1 290 ? -6.017 -4.770 -18.060 1.00 66.06 290 ALA A O 1
ATOM 2201 N N . LEU A 1 291 ? -4.581 -6.427 -17.590 1.00 77.81 291 LEU A N 1
ATOM 2202 C CA . LEU A 1 291 ? -4.000 -5.803 -16.406 1.00 77.81 291 LEU A CA 1
ATOM 2203 C C . LEU A 1 291 ? -2.509 -5.539 -16.585 1.00 77.81 291 LEU A C 1
ATOM 2205 O O . LEU A 1 291 ? -1.792 -6.301 -17.231 1.00 77.81 291 LEU A O 1
ATOM 2209 N N . ASN A 1 292 ? -2.043 -4.447 -15.986 1.00 87.12 292 ASN A N 1
ATOM 2210 C CA . ASN A 1 292 ? -0.627 -4.167 -15.836 1.00 87.12 292 ASN A CA 1
ATOM 2211 C C . ASN A 1 292 ? -0.340 -3.950 -14.353 1.00 87.12 292 ASN A C 1
ATOM 2213 O O . ASN A 1 292 ? -1.023 -3.137 -13.729 1.00 87.12 292 ASN A O 1
ATOM 2217 N N . ALA A 1 293 ? 0.673 -4.641 -13.832 1.00 91.88 293 ALA A N 1
ATOM 2218 C CA . ALA A 1 293 ? 1.212 -4.438 -12.496 1.00 91.88 293 ALA A CA 1
ATOM 2219 C C . ALA A 1 293 ? 2.387 -3.435 -12.514 1.00 91.88 293 ALA A C 1
ATOM 2221 O O . ALA A 1 293 ? 3.532 -3.857 -12.707 1.00 91.88 293 ALA A O 1
ATOM 2222 N N . PRO A 1 294 ? 2.150 -2.118 -12.341 1.00 95.25 294 PRO A N 1
ATOM 2223 C CA . PRO A 1 294 ? 3.211 -1.135 -12.208 1.00 95.25 294 PRO A CA 1
ATOM 2224 C C . PRO A 1 294 ? 3.761 -1.058 -10.777 1.00 95.25 294 PRO A C 1
ATOM 2226 O O . PRO A 1 294 ? 2.979 -1.026 -9.819 1.00 95.25 294 PRO A O 1
ATOM 2229 N N . CYS A 1 295 ? 5.084 -0.933 -10.611 1.00 98.00 295 CYS A N 1
ATOM 2230 C CA . CYS A 1 295 ? 5.649 -0.486 -9.328 1.00 98.00 295 CYS A CA 1
ATOM 2231 C C . CYS A 1 295 ? 5.286 0.982 -9.069 1.00 98.00 295 CYS A C 1
ATOM 2233 O O . CYS A 1 295 ? 4.987 1.350 -7.935 1.00 98.00 295 CYS A O 1
ATOM 2235 N N . VAL A 1 296 ? 5.243 1.806 -10.119 1.00 97.81 296 VAL A N 1
ATOM 2236 C CA . VAL A 1 296 ? 4.724 3.176 -10.052 1.00 97.81 296 VAL A CA 1
ATOM 2237 C C . VAL A 1 296 ? 3.897 3.531 -11.284 1.00 97.81 296 VAL A C 1
ATOM 2239 O O . VAL A 1 296 ? 4.296 3.236 -12.413 1.00 97.81 296 VAL A O 1
ATOM 2242 N N . ARG A 1 297 ? 2.751 4.187 -11.076 1.00 95.06 297 ARG A N 1
ATOM 2243 C CA . ARG A 1 297 ? 1.937 4.774 -12.146 1.00 95.06 297 ARG A CA 1
ATOM 2244 C C . ARG A 1 297 ? 1.781 6.279 -11.963 1.00 95.06 297 ARG A C 1
ATOM 2246 O O . ARG A 1 297 ? 1.304 6.721 -10.924 1.00 95.06 297 ARG A O 1
ATOM 2253 N N . LEU A 1 298 ? 2.119 7.047 -12.994 1.00 93.06 298 LEU A N 1
ATOM 2254 C CA . LEU A 1 298 ? 1.825 8.476 -13.085 1.00 93.06 298 LEU A CA 1
ATOM 2255 C C . LEU A 1 298 ? 0.692 8.662 -14.092 1.00 93.06 298 LEU A C 1
ATOM 2257 O O . LEU A 1 298 ? 0.736 8.089 -15.187 1.00 93.06 298 LEU A O 1
ATOM 2261 N N . ARG A 1 299 ? -0.354 9.400 -13.727 1.00 89.44 299 ARG A N 1
ATOM 2262 C CA . ARG A 1 299 ? -1.586 9.450 -14.515 1.00 89.44 299 ARG A CA 1
ATOM 2263 C C . ARG A 1 299 ? -2.196 10.844 -14.536 1.00 89.44 299 ARG A C 1
ATOM 2265 O O . ARG A 1 299 ? -2.198 11.553 -13.535 1.00 89.44 299 ARG A O 1
ATOM 2272 N N . TYR A 1 300 ? -2.786 11.180 -15.682 1.00 89.94 300 TYR A N 1
ATOM 2273 C CA . TYR A 1 300 ? -3.503 12.434 -15.906 1.00 89.94 300 TYR A CA 1
ATOM 2274 C C . TYR A 1 300 ? -2.614 13.667 -15.711 1.00 89.94 300 TYR A C 1
ATOM 2276 O O . TYR A 1 300 ? -1.551 13.734 -16.307 1.00 89.94 300 TYR A O 1
ATOM 2284 N N . ASP A 1 301 ? -3.047 14.668 -14.958 1.00 90.38 301 ASP A N 1
ATOM 2285 C CA . ASP A 1 301 ? -2.308 15.910 -14.709 1.00 90.38 301 ASP A CA 1
ATOM 2286 C C . ASP A 1 301 ? -1.363 15.806 -13.497 1.00 90.38 301 ASP A C 1
ATOM 2288 O O . ASP A 1 301 ? -0.941 16.833 -12.966 1.00 90.38 301 ASP A O 1
ATOM 2292 N N . ALA A 1 302 ? -0.997 14.584 -13.078 1.00 92.88 302 ALA A N 1
ATOM 2293 C CA . ALA A 1 302 ? 0.005 14.380 -12.039 1.00 92.88 302 ALA A CA 1
ATOM 2294 C C . ALA A 1 302 ? 1.311 15.094 -12.421 1.00 92.88 302 ALA A C 1
ATOM 2296 O O . ALA A 1 302 ? 1.883 14.811 -13.473 1.00 92.88 302 ALA A O 1
ATOM 2297 N N . THR A 1 303 ? 1.775 16.033 -11.598 1.00 94.31 303 THR A N 1
ATOM 2298 C CA . THR A 1 303 ? 2.888 16.934 -11.938 1.00 94.31 303 THR A CA 1
ATOM 2299 C C . THR A 1 303 ? 3.731 17.286 -10.721 1.00 94.31 303 THR A C 1
ATOM 2301 O O . THR A 1 303 ? 3.242 17.255 -9.598 1.00 94.31 303 THR A O 1
ATOM 2304 N N . GLU A 1 304 ? 4.988 17.677 -10.939 1.00 96.12 304 GLU A N 1
ATOM 2305 C CA . GLU A 1 304 ? 5.924 18.066 -9.872 1.00 96.12 304 GLU A CA 1
ATOM 2306 C C . GLU A 1 304 ? 6.172 16.945 -8.845 1.00 96.12 304 GLU A C 1
ATOM 2308 O O . GLU A 1 304 ? 6.671 17.216 -7.762 1.00 96.12 304 GLU A O 1
ATOM 2313 N N . ASN A 1 305 ? 5.826 15.691 -9.161 1.00 97.69 305 ASN A N 1
ATOM 2314 C CA . ASN A 1 305 ? 6.080 14.556 -8.278 1.00 97.69 305 ASN A CA 1
ATOM 2315 C C . ASN A 1 305 ? 7.501 14.033 -8.464 1.00 97.69 305 ASN A C 1
ATOM 2317 O O . ASN A 1 305 ? 8.058 14.074 -9.565 1.00 97.69 305 ASN A O 1
ATOM 2321 N N . GLU A 1 306 ? 8.051 13.457 -7.403 1.00 98.38 306 GLU A N 1
ATOM 2322 C CA . GLU A 1 306 ? 9.377 12.862 -7.381 1.00 98.38 306 GLU A CA 1
ATOM 2323 C C . GLU A 1 306 ? 9.298 11.375 -7.026 1.00 98.38 306 GLU A C 1
ATOM 2325 O O . GLU A 1 306 ? 8.791 10.991 -5.974 1.00 98.38 306 GLU A O 1
ATOM 2330 N N . PHE A 1 307 ? 9.847 10.524 -7.890 1.00 98.38 307 PHE A N 1
ATOM 2331 C CA . PHE A 1 307 ? 10.015 9.095 -7.643 1.00 98.38 307 PHE A CA 1
ATOM 2332 C C . PHE A 1 307 ? 11.508 8.759 -7.695 1.00 98.38 307 PHE A C 1
ATOM 2334 O O . PHE A 1 307 ? 12.092 8.682 -8.782 1.00 98.38 307 PHE A O 1
ATOM 2341 N N . LEU A 1 308 ? 12.146 8.628 -6.528 1.00 98.56 308 LEU A N 1
ATOM 2342 C CA . LEU A 1 308 ? 13.608 8.659 -6.394 1.00 98.56 308 LEU A CA 1
ATOM 2343 C C . LEU A 1 308 ? 14.174 7.458 -5.635 1.00 98.56 308 LEU A C 1
ATOM 2345 O O . LEU A 1 308 ? 13.709 7.143 -4.548 1.00 98.56 308 LEU A O 1
ATOM 2349 N N . ARG A 1 309 ? 15.262 6.848 -6.118 1.00 98.44 309 ARG A N 1
ATOM 2350 C CA . ARG A 1 309 ? 16.018 5.832 -5.346 1.00 98.44 309 ARG A CA 1
ATOM 2351 C C . ARG A 1 309 ? 15.166 4.663 -4.828 1.00 98.44 309 ARG A C 1
ATOM 2353 O O . ARG A 1 309 ? 15.420 4.145 -3.744 1.00 98.44 309 ARG A O 1
ATOM 2360 N N . ASN A 1 310 ? 14.137 4.264 -5.569 1.00 98.75 310 ASN A N 1
ATOM 2361 C CA . ASN A 1 310 ? 13.347 3.076 -5.257 1.00 98.75 310 ASN A CA 1
ATOM 2362 C C . ASN A 1 310 ? 13.925 1.848 -5.964 1.00 98.75 310 ASN A C 1
ATOM 2364 O O . ASN A 1 310 ? 14.399 1.933 -7.102 1.00 98.75 310 ASN A O 1
ATOM 2368 N N . GLU A 1 311 ? 13.809 0.693 -5.319 1.00 98.69 311 GLU A N 1
ATOM 2369 C CA . GLU A 1 311 ? 14.093 -0.604 -5.918 1.00 98.69 311 GLU A CA 1
ATOM 2370 C C . GLU A 1 311 ? 12.778 -1.277 -6.328 1.00 98.69 311 GLU A C 1
ATOM 2372 O O . GLU A 1 311 ? 11.917 -1.563 -5.498 1.00 98.69 311 GLU A O 1
ATOM 2377 N N . CYS A 1 312 ? 12.596 -1.515 -7.622 1.00 98.69 312 CYS A N 1
ATOM 2378 C CA . CYS A 1 312 ? 11.330 -1.938 -8.208 1.00 98.69 312 CYS A CA 1
ATOM 2379 C C . CYS A 1 312 ? 11.485 -3.260 -8.966 1.00 98.69 312 CYS A C 1
ATOM 2381 O O . CYS A 1 312 ? 12.289 -3.353 -9.891 1.00 98.69 312 CYS A O 1
ATOM 2383 N N . LEU A 1 313 ? 10.669 -4.256 -8.619 1.00 97.94 313 LEU A N 1
ATOM 2384 C CA . LEU A 1 313 ? 10.526 -5.514 -9.350 1.00 97.94 313 LEU A CA 1
ATOM 2385 C C . LEU A 1 313 ? 9.081 -5.711 -9.796 1.00 97.94 313 LEU A C 1
ATOM 2387 O O . LEU A 1 313 ? 8.187 -5.897 -8.977 1.00 97.94 313 LEU A O 1
ATOM 2391 N N . ALA A 1 314 ? 8.855 -5.719 -11.102 1.00 96.31 314 ALA A N 1
ATOM 2392 C CA . ALA A 1 314 ? 7.548 -5.972 -11.687 1.00 96.31 314 ALA A CA 1
ATOM 2393 C C . ALA A 1 314 ? 7.551 -7.332 -12.395 1.00 96.31 314 ALA A C 1
ATOM 2395 O O . ALA A 1 314 ? 8.362 -7.558 -13.294 1.00 96.31 314 ALA A O 1
ATOM 2396 N N . ILE A 1 315 ? 6.662 -8.246 -12.002 1.00 92.81 315 ILE A N 1
ATOM 2397 C CA . ILE A 1 315 ? 6.609 -9.610 -12.548 1.00 92.81 315 ILE A CA 1
ATOM 2398 C C . ILE A 1 315 ? 5.297 -9.809 -13.315 1.00 92.81 315 ILE A C 1
ATOM 2400 O O . ILE A 1 315 ? 4.209 -9.763 -12.743 1.00 92.81 315 ILE A O 1
ATOM 2404 N N . GLY A 1 316 ? 5.400 -10.026 -14.627 1.00 88.12 316 GLY A N 1
ATOM 2405 C CA . GLY A 1 316 ? 4.272 -10.265 -15.528 1.00 88.12 316 GLY A CA 1
ATOM 2406 C C . GLY A 1 316 ? 4.065 -11.754 -15.813 1.00 88.12 316 GLY A C 1
ATOM 2407 O O . GLY A 1 316 ? 4.986 -12.411 -16.293 1.00 88.12 316 GLY A O 1
ATOM 2408 N N . GLY A 1 317 ? 2.844 -12.252 -15.582 1.00 70.38 317 GLY A N 1
ATOM 2409 C CA . GLY A 1 317 ? 2.369 -13.625 -15.845 1.00 70.38 317 GLY A CA 1
ATOM 2410 C C . GLY A 1 317 ? 2.932 -14.700 -14.907 1.00 70.38 317 GLY A C 1
ATOM 2411 O O . GLY A 1 317 ? 4.130 -14.770 -14.683 1.00 70.38 317 GLY A O 1
ATOM 2412 N N . PRO A 1 318 ? 2.049 -15.501 -14.281 1.00 53.31 318 PRO A N 1
ATOM 2413 C CA . PRO A 1 318 ? 1.764 -16.851 -14.797 1.00 53.31 318 PRO A CA 1
ATOM 2414 C C . PRO A 1 318 ? 0.257 -17.220 -14.868 1.00 53.31 318 PRO A C 1
ATOM 2416 O O . PRO A 1 318 ? -0.093 -18.380 -15.067 1.00 53.31 318 PRO A O 1
ATOM 2419 N N . GLY A 1 319 ? -0.656 -16.250 -14.714 1.00 51.72 319 GLY A N 1
ATOM 2420 C CA . GLY A 1 319 ? -2.090 -16.480 -14.441 1.00 51.72 319 GLY A CA 1
ATOM 2421 C C . GLY A 1 319 ? -3.065 -16.647 -15.621 1.00 51.72 319 GLY A C 1
ATOM 2422 O O . GLY A 1 319 ? -4.265 -16.708 -15.376 1.00 51.72 319 GLY A O 1
ATOM 2423 N N . GLY A 1 320 ? -2.595 -16.736 -16.870 1.00 48.66 320 GLY A N 1
ATOM 2424 C CA . GLY A 1 320 ? -3.453 -16.860 -18.059 1.00 48.66 320 GLY A CA 1
ATOM 2425 C C . GLY A 1 320 ? -4.038 -15.525 -18.549 1.00 48.66 320 GLY A C 1
ATOM 2426 O O . GLY A 1 320 ? -4.781 -14.870 -17.834 1.00 48.66 320 GLY A O 1
ATOM 2427 N N . GLY A 1 321 ? -3.707 -15.152 -19.793 1.00 55.72 321 GLY A N 1
ATOM 2428 C CA . GLY A 1 321 ? -4.213 -13.973 -20.519 1.00 55.72 321 GLY A CA 1
ATOM 2429 C C . GLY A 1 321 ? -3.750 -12.605 -19.982 1.00 55.72 321 GLY A C 1
ATOM 2430 O O . GLY A 1 321 ? -3.823 -12.347 -18.791 1.00 55.72 321 GLY A O 1
ATOM 2431 N N . ASN A 1 322 ? -3.303 -11.713 -20.875 1.00 62.22 322 ASN A N 1
ATOM 2432 C CA . ASN A 1 322 ? -3.068 -10.259 -20.708 1.00 62.22 322 ASN A CA 1
ATOM 2433 C C . ASN A 1 322 ? -2.369 -9.730 -19.421 1.00 62.22 322 ASN A C 1
ATOM 2435 O O . ASN A 1 322 ? -2.425 -8.530 -19.175 1.00 62.22 322 ASN A O 1
ATOM 2439 N N . ALA A 1 323 ? -1.649 -10.549 -18.643 1.00 68.69 323 ALA A N 1
ATOM 2440 C CA . ALA A 1 323 ? -0.964 -10.115 -17.418 1.00 68.69 323 ALA A CA 1
ATOM 2441 C C . ALA A 1 323 ? 0.381 -9.427 -17.720 1.00 68.69 323 ALA A C 1
ATOM 2443 O O . ALA A 1 323 ? 1.437 -10.069 -17.788 1.00 68.69 323 ALA A O 1
ATOM 2444 N N . ALA A 1 324 ? 0.336 -8.114 -17.930 1.00 85.56 324 ALA A N 1
ATOM 2445 C CA . ALA A 1 324 ? 1.513 -7.283 -18.117 1.00 85.56 324 ALA A CA 1
ATOM 2446 C C . ALA A 1 324 ? 2.093 -6.787 -16.782 1.00 85.56 324 ALA A C 1
ATOM 2448 O O . ALA A 1 324 ? 1.410 -6.739 -15.760 1.00 85.56 324 ALA A O 1
ATOM 2449 N N . ALA A 1 325 ? 3.352 -6.365 -16.793 1.00 90.38 325 ALA A N 1
ATOM 2450 C CA . ALA A 1 325 ? 3.981 -5.708 -15.652 1.00 90.38 325 ALA A CA 1
ATOM 2451 C C . ALA A 1 325 ? 4.894 -4.572 -16.112 1.00 90.38 325 ALA A C 1
ATOM 2453 O O . ALA A 1 325 ? 5.492 -4.648 -17.191 1.00 90.38 325 ALA A O 1
ATOM 2454 N N . SER A 1 326 ? 5.009 -3.530 -15.294 1.00 93.88 326 SER A N 1
ATOM 2455 C CA . SER A 1 326 ? 5.856 -2.380 -15.594 1.00 93.88 326 SER A CA 1
ATOM 2456 C C . SER A 1 326 ? 6.649 -1.929 -14.369 1.00 93.88 326 SER A C 1
ATOM 2458 O O . SER A 1 326 ? 6.106 -1.833 -13.277 1.00 93.88 326 SER A O 1
ATOM 2460 N N . GLY A 1 327 ? 7.926 -1.590 -14.529 1.00 96.06 327 GLY A N 1
ATOM 2461 C CA . GLY A 1 327 ? 8.658 -0.887 -13.470 1.00 96.06 327 GLY A CA 1
ATOM 2462 C C . GLY A 1 327 ? 8.010 0.476 -13.213 1.00 96.06 327 GLY A C 1
ATOM 2463 O O . GLY A 1 327 ? 7.424 0.710 -12.159 1.00 96.06 327 GLY A O 1
ATOM 2464 N N . ALA A 1 328 ? 8.007 1.337 -14.229 1.00 95.19 328 ALA A N 1
ATOM 2465 C CA . ALA A 1 328 ? 7.239 2.580 -14.225 1.00 95.19 328 ALA A CA 1
ATOM 2466 C C . ALA A 1 328 ? 6.261 2.654 -15.398 1.00 95.19 328 ALA A C 1
ATOM 2468 O O . ALA A 1 328 ? 6.551 2.193 -16.507 1.00 95.19 328 ALA A O 1
ATOM 2469 N N . TYR A 1 329 ? 5.102 3.256 -15.143 1.00 93.00 329 TYR A N 1
ATOM 2470 C CA . TYR A 1 329 ? 4.017 3.399 -16.100 1.00 93.00 329 TYR A CA 1
ATOM 2471 C C . TYR A 1 329 ? 3.526 4.850 -16.137 1.00 93.00 329 TYR A C 1
ATOM 2473 O O . TYR A 1 329 ? 2.869 5.329 -15.214 1.00 93.00 329 TYR A O 1
ATOM 2481 N N . PHE A 1 330 ? 3.791 5.541 -17.239 1.00 90.62 330 PHE A N 1
ATOM 2482 C CA . PHE A 1 330 ? 3.421 6.935 -17.452 1.00 90.62 330 PHE A CA 1
ATOM 2483 C C . PHE A 1 330 ? 2.197 7.034 -18.357 1.00 90.62 330 PHE A C 1
ATOM 2485 O O . PHE A 1 330 ? 2.196 6.483 -19.451 1.00 90.62 330 PHE A O 1
ATOM 2492 N N . THR A 1 331 ? 1.177 7.743 -17.878 1.00 88.12 331 THR A N 1
ATOM 2493 C CA . THR A 1 331 ? -0.086 8.088 -18.562 1.00 88.12 331 THR A CA 1
ATOM 2494 C C . THR A 1 331 ? -0.444 9.559 -18.353 1.00 88.12 331 THR A C 1
ATOM 2496 O O . THR A 1 331 ? -1.616 9.933 -18.236 1.00 88.12 331 THR A O 1
ATOM 2499 N N . CYS A 1 332 ? 0.587 10.392 -18.226 1.00 85.12 332 CYS A N 1
ATOM 2500 C CA . CYS A 1 332 ? 0.457 11.813 -17.953 1.00 85.12 332 CYS A CA 1
ATOM 2501 C C . CYS A 1 332 ? -0.050 12.588 -19.176 1.00 85.12 332 CYS A C 1
ATOM 2503 O O . CYS A 1 332 ? 0.182 12.218 -20.329 1.00 85.12 332 CYS A O 1
ATOM 2505 N N . GLN A 1 333 ? -0.757 13.681 -18.914 1.00 84.38 333 GLN A N 1
ATOM 2506 C CA . GLN A 1 333 ? -1.157 14.663 -19.911 1.00 84.38 333 GLN A CA 1
ATOM 2507 C C . GLN A 1 333 ? 0.033 15.569 -20.276 1.00 84.38 333 GLN A C 1
ATOM 2509 O O . GLN A 1 333 ? 0.998 15.665 -19.520 1.00 84.38 333 GLN A O 1
ATOM 2514 N N . PRO A 1 334 ? -0.010 16.260 -21.426 1.00 81.06 334 PRO A N 1
ATOM 2515 C CA . PRO A 1 334 ? 1.030 17.218 -21.789 1.00 81.06 334 PRO A CA 1
ATOM 2516 C C . PRO A 1 334 ? 1.215 18.322 -20.734 1.00 81.06 334 PRO A C 1
ATOM 2518 O O . PRO A 1 334 ? 0.236 18.826 -20.186 1.00 81.06 334 PRO A O 1
ATOM 2521 N N . GLY A 1 335 ? 2.466 18.726 -20.494 1.00 82.31 335 GLY A N 1
ATOM 2522 C CA . GLY A 1 335 ? 2.826 19.807 -19.564 1.00 82.31 335 GLY A CA 1
ATOM 2523 C C . GLY A 1 335 ? 3.144 19.382 -18.124 1.00 82.31 335 GLY A C 1
ATOM 2524 O O . GLY A 1 335 ? 3.503 20.241 -17.320 1.00 82.31 335 GLY A O 1
ATOM 2525 N N . THR A 1 336 ? 3.059 18.092 -17.790 1.00 88.31 336 THR A N 1
ATOM 2526 C CA . THR A 1 336 ? 3.464 17.579 -16.470 1.00 88.31 336 THR A CA 1
ATOM 2527 C C . THR A 1 336 ? 4.980 17.611 -16.277 1.00 88.31 336 THR A C 1
ATOM 2529 O O . THR A 1 336 ? 5.740 17.397 -17.222 1.00 88.31 336 THR A O 1
ATOM 2532 N N . GLN A 1 337 ? 5.432 17.895 -15.056 1.00 92.25 337 GLN A N 1
ATOM 2533 C CA . GLN A 1 337 ? 6.846 18.093 -14.709 1.00 92.25 337 GLN A CA 1
ATOM 2534 C C . GLN A 1 337 ? 7.299 17.138 -13.599 1.00 92.25 337 GLN A C 1
ATOM 2536 O O . GLN A 1 337 ? 7.745 17.572 -12.542 1.00 92.25 337 GLN A O 1
ATOM 2541 N N . ASN A 1 338 ? 7.139 15.833 -13.797 1.00 93.94 338 ASN A N 1
ATOM 2542 C CA . ASN A 1 338 ? 7.564 14.842 -12.808 1.00 93.94 338 ASN A CA 1
ATOM 2543 C C . ASN A 1 338 ? 9.055 14.500 -12.952 1.00 93.94 338 ASN A C 1
ATOM 2545 O O . ASN A 1 338 ? 9.614 14.556 -14.049 1.00 93.94 338 ASN A O 1
ATOM 2549 N N . LEU A 1 339 ? 9.692 14.089 -11.857 1.00 96.00 339 LEU A N 1
ATOM 2550 C CA . LEU A 1 339 ? 11.062 13.585 -11.828 1.00 96.00 339 LEU A CA 1
ATOM 2551 C C . LEU A 1 339 ? 11.074 12.111 -11.413 1.00 96.00 339 LEU A C 1
ATOM 2553 O O . LEU A 1 339 ? 10.693 11.761 -10.300 1.00 96.00 339 LEU A O 1
ATOM 2557 N N . VAL A 1 340 ? 11.580 11.247 -12.289 1.00 96.75 340 VAL A N 1
ATOM 2558 C CA . VAL A 1 340 ? 11.822 9.828 -12.007 1.00 96.75 340 VAL A CA 1
ATOM 2559 C C . VAL A 1 340 ? 13.307 9.550 -12.170 1.00 96.75 340 VAL A C 1
ATOM 2561 O O . VAL A 1 340 ? 13.807 9.431 -13.294 1.00 96.75 340 VAL A O 1
ATOM 2564 N N . ALA A 1 341 ? 14.027 9.470 -11.053 1.00 97.31 341 ALA A N 1
ATOM 2565 C CA . ALA A 1 341 ? 15.480 9.392 -11.093 1.00 97.31 341 ALA A CA 1
ATOM 2566 C C . ALA A 1 341 ? 16.110 8.449 -10.074 1.00 97.31 341 ALA A C 1
ATOM 2568 O O . ALA A 1 341 ? 15.593 8.240 -8.982 1.00 97.31 341 ALA A O 1
ATOM 2569 N N . GLU A 1 342 ? 17.276 7.911 -10.434 1.00 97.69 342 GLU A N 1
ATOM 2570 C CA . GLU A 1 342 ? 18.109 7.085 -9.544 1.00 97.69 342 GLU A CA 1
ATOM 2571 C C . GLU A 1 342 ? 17.404 5.818 -9.033 1.00 97.69 342 GLU A C 1
ATOM 2573 O O . GLU A 1 342 ? 17.800 5.259 -8.018 1.00 97.69 342 GLU A O 1
ATOM 2578 N N . ASN A 1 343 ? 16.370 5.347 -9.734 1.00 98.44 343 ASN A N 1
ATOM 2579 C CA . ASN A 1 343 ? 15.669 4.112 -9.399 1.00 98.44 343 ASN A CA 1
ATOM 2580 C C . ASN A 1 343 ? 16.300 2.908 -10.093 1.00 98.44 343 ASN A C 1
ATOM 2582 O O . ASN A 1 343 ? 16.954 3.018 -11.136 1.00 98.44 343 ASN A O 1
ATOM 2586 N N . GLU A 1 344 ? 16.002 1.735 -9.554 1.00 98.31 344 GLU A N 1
ATOM 2587 C CA . GLU A 1 344 ? 16.258 0.459 -10.197 1.00 98.31 344 GLU A CA 1
ATOM 2588 C C . GLU A 1 344 ? 14.928 -0.183 -10.591 1.00 98.31 344 GLU A C 1
ATOM 2590 O O . GLU A 1 344 ? 14.174 -0.640 -9.740 1.00 98.31 344 GLU A O 1
ATOM 2595 N N . PHE A 1 345 ? 14.626 -0.197 -11.889 1.00 98.12 345 PHE A N 1
ATOM 2596 C CA . PHE A 1 345 ? 13.429 -0.816 -12.448 1.00 98.12 345 PHE A CA 1
ATOM 2597 C C . PHE A 1 345 ? 13.793 -2.141 -13.107 1.00 98.12 345 PHE A C 1
ATOM 2599 O O . PHE A 1 345 ? 14.360 -2.154 -14.200 1.00 98.12 345 PHE A O 1
ATOM 2606 N N . ILE A 1 346 ? 13.435 -3.250 -12.46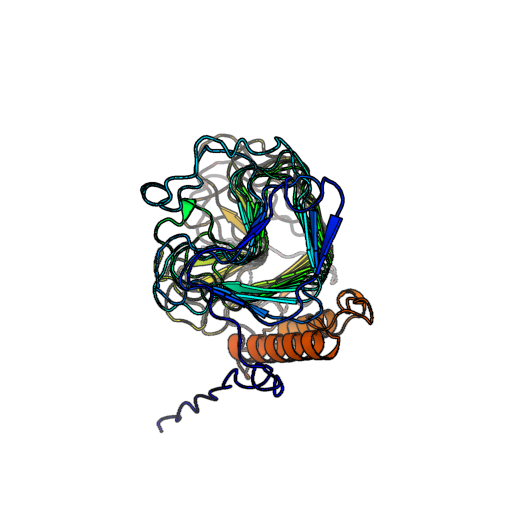5 1.00 96.56 346 ILE A N 1
ATOM 2607 C CA . ILE A 1 346 ? 13.556 -4.598 -13.017 1.00 96.56 346 ILE A CA 1
ATOM 2608 C C . ILE A 1 346 ? 12.165 -5.109 -13.393 1.00 96.56 346 ILE A C 1
ATOM 2610 O O . ILE A 1 346 ? 11.261 -5.146 -12.562 1.00 96.56 346 ILE A O 1
ATOM 2614 N N . ALA A 1 347 ? 11.987 -5.536 -14.641 1.00 94.81 347 ALA A N 1
ATOM 2615 C CA . ALA A 1 347 ? 10.729 -6.100 -15.118 1.00 94.81 347 ALA A CA 1
ATOM 2616 C C . ALA A 1 347 ? 10.934 -7.487 -15.738 1.00 94.81 347 ALA A C 1
ATOM 2618 O O . ALA A 1 347 ? 11.690 -7.653 -16.698 1.00 94.81 347 ALA A O 1
ATOM 2619 N N . ILE A 1 348 ? 10.240 -8.489 -15.201 1.00 91.88 348 ILE A N 1
ATOM 2620 C CA . ILE A 1 348 ? 10.374 -9.893 -15.593 1.00 91.88 348 ILE A CA 1
ATOM 2621 C C . ILE A 1 348 ? 9.056 -10.398 -16.164 1.00 91.88 348 ILE A C 1
ATOM 2623 O O . ILE A 1 348 ? 8.035 -10.410 -15.486 1.00 91.88 348 ILE A O 1
ATOM 2627 N N . ALA A 1 349 ? 9.075 -10.854 -17.411 1.00 89.06 349 ALA A N 1
ATOM 2628 C CA . ALA A 1 349 ? 8.022 -11.687 -17.963 1.00 89.06 349 ALA A CA 1
ATOM 2629 C C . ALA A 1 349 ? 8.313 -13.129 -17.539 1.00 89.06 349 ALA A C 1
ATOM 2631 O O . ALA A 1 349 ? 9.298 -13.731 -17.977 1.00 89.06 349 ALA A O 1
ATOM 2632 N N . ALA A 1 350 ? 7.487 -13.656 -16.649 1.00 83.94 350 ALA A N 1
ATOM 2633 C CA . ALA A 1 350 ? 7.546 -15.031 -16.195 1.00 83.94 350 ALA A CA 1
ATOM 2634 C C . ALA A 1 350 ? 6.650 -15.905 -17.081 1.00 83.94 350 ALA A C 1
ATOM 2636 O O . ALA A 1 350 ? 5.500 -15.566 -17.323 1.00 83.94 350 ALA A O 1
ATOM 2637 N N . GLY A 1 351 ? 7.164 -17.023 -17.600 1.00 77.31 351 GLY A N 1
ATOM 2638 C CA . GLY A 1 351 ? 6.479 -17.797 -18.650 1.00 77.31 351 GLY A CA 1
ATOM 2639 C C . GLY A 1 351 ? 6.721 -17.250 -20.064 1.00 77.31 351 GLY A C 1
ATOM 2640 O O . GLY A 1 351 ? 7.537 -16.355 -20.245 1.00 77.31 351 GLY A O 1
ATOM 2641 N N . ASP A 1 352 ? 6.139 -17.873 -21.093 1.00 74.19 352 ASP A N 1
ATOM 2642 C CA . ASP A 1 352 ? 6.397 -17.502 -22.496 1.00 74.19 352 ASP A CA 1
ATOM 2643 C C . ASP A 1 352 ? 5.668 -16.206 -22.881 1.00 74.19 352 ASP A C 1
ATOM 2645 O O . ASP A 1 352 ? 4.437 -16.181 -22.858 1.00 74.19 352 ASP A O 1
ATOM 2649 N N . PRO A 1 353 ? 6.383 -15.134 -23.272 1.00 70.69 353 PRO A N 1
ATOM 2650 C CA . PRO A 1 353 ? 5.762 -13.863 -23.594 1.00 70.69 353 PRO A CA 1
ATOM 2651 C C . PRO A 1 353 ? 4.938 -13.974 -24.877 1.00 70.69 353 PRO A C 1
ATOM 2653 O O . PRO A 1 353 ? 5.442 -14.258 -25.970 1.00 70.69 353 PRO A O 1
ATOM 2656 N N . VAL A 1 354 ? 3.653 -13.669 -24.753 1.00 69.94 354 VAL A N 1
ATOM 2657 C CA . VAL A 1 354 ? 2.717 -13.540 -25.867 1.00 69.94 354 VAL A CA 1
ATOM 2658 C C . VAL A 1 354 ? 2.649 -12.060 -26.266 1.00 69.94 354 VAL A C 1
ATOM 2660 O O . VAL A 1 354 ? 2.325 -11.220 -25.420 1.00 69.94 354 VAL A O 1
ATOM 2663 N N . PRO A 1 355 ? 2.938 -11.692 -27.530 1.00 65.25 355 PRO A N 1
ATOM 2664 C CA . PRO A 1 355 ? 2.833 -10.306 -27.983 1.00 65.25 355 PRO A CA 1
ATOM 2665 C C . PRO A 1 355 ? 1.471 -9.711 -27.630 1.00 65.25 355 PRO A C 1
ATOM 2667 O O . PRO A 1 355 ? 0.447 -10.353 -27.851 1.00 65.25 355 PRO A O 1
ATOM 2670 N N . ASN A 1 356 ? 1.461 -8.493 -27.085 1.00 64.44 356 ASN A N 1
ATOM 2671 C CA . ASN A 1 356 ? 0.252 -7.756 -26.681 1.00 64.44 356 ASN A CA 1
ATOM 2672 C C . ASN A 1 356 ? -0.625 -8.421 -25.607 1.00 64.44 356 ASN A C 1
ATOM 2674 O O . ASN A 1 356 ? -1.674 -7.879 -25.270 1.00 64.44 356 ASN A O 1
ATOM 2678 N N . ALA A 1 357 ? -0.185 -9.546 -25.045 1.00 68.56 357 ALA A N 1
ATOM 2679 C CA . ALA A 1 357 ? -0.944 -10.313 -24.067 1.00 68.56 357 ALA A CA 1
ATOM 2680 C C . ALA A 1 357 ? -0.117 -10.756 -22.857 1.00 68.56 357 ALA A C 1
ATOM 2682 O O . ALA A 1 357 ? -0.654 -11.207 -21.860 1.00 68.56 357 ALA A O 1
ATOM 2683 N N . HIS A 1 358 ? 1.202 -10.681 -22.897 1.00 76.00 358 HIS A N 1
ATOM 2684 C CA . HIS A 1 358 ? 2.013 -11.063 -21.751 1.00 76.00 358 HIS A CA 1
ATOM 2685 C C . HIS A 1 358 ? 3.392 -10.471 -21.938 1.00 76.00 358 HIS A C 1
ATOM 2687 O O . HIS A 1 358 ? 4.205 -10.955 -22.728 1.00 76.00 358 HIS A O 1
ATOM 2693 N N . TYR A 1 359 ? 3.619 -9.356 -21.254 1.00 80.81 359 TYR A N 1
ATOM 2694 C CA . TYR A 1 359 ? 4.856 -8.613 -21.379 1.00 80.81 359 TYR A CA 1
ATOM 2695 C C . TYR A 1 359 ? 5.302 -7.997 -20.061 1.00 80.81 359 TYR A C 1
ATOM 2697 O O . TYR A 1 359 ? 4.510 -7.810 -19.144 1.00 80.81 359 TYR A O 1
ATOM 2705 N N . ALA A 1 360 ? 6.587 -7.674 -19.987 1.00 88.00 360 ALA A N 1
ATOM 2706 C CA . ALA A 1 360 ? 7.164 -6.940 -18.876 1.00 88.00 360 ALA A CA 1
ATOM 2707 C C . ALA A 1 360 ? 8.034 -5.815 -19.432 1.00 88.00 360 ALA A C 1
ATOM 2709 O O . ALA A 1 360 ? 8.828 -6.063 -20.343 1.00 88.00 360 ALA A O 1
ATOM 2710 N N . ASN A 1 361 ? 7.849 -4.606 -18.906 1.00 90.56 361 ASN A N 1
ATOM 2711 C CA . ASN A 1 361 ? 8.532 -3.397 -19.355 1.00 90.56 361 ASN A CA 1
ATOM 2712 C C . ASN A 1 361 ? 9.256 -2.740 -18.178 1.00 90.56 361 ASN A C 1
ATOM 2714 O O . ASN A 1 361 ? 8.621 -2.467 -17.164 1.00 90.56 361 ASN A O 1
ATOM 2718 N N . ALA A 1 362 ? 10.536 -2.387 -18.292 1.00 93.12 362 ALA A N 1
ATOM 2719 C CA . ALA A 1 362 ? 11.145 -1.557 -17.245 1.00 93.12 362 ALA A CA 1
ATOM 2720 C C . ALA A 1 362 ? 10.473 -0.167 -17.199 1.00 93.12 362 ALA A C 1
ATOM 2722 O O . ALA A 1 362 ? 10.063 0.284 -16.131 1.00 93.12 362 ALA A O 1
ATOM 2723 N N . LEU A 1 363 ? 10.248 0.454 -18.363 1.00 92.12 363 LEU A N 1
ATOM 2724 C CA . LEU A 1 363 ? 9.482 1.693 -18.525 1.00 92.12 363 LEU A CA 1
ATOM 2725 C C . LEU A 1 363 ? 8.384 1.542 -19.579 1.00 92.12 363 LEU A C 1
ATOM 2727 O O . LEU A 1 363 ? 8.615 1.055 -20.688 1.00 92.12 363 LEU A O 1
ATOM 2731 N N . THR A 1 364 ? 7.188 2.015 -19.248 1.00 89.81 364 THR A N 1
ATOM 2732 C CA . THR A 1 364 ? 6.063 2.151 -20.178 1.00 89.81 364 THR A CA 1
ATOM 2733 C C . THR A 1 364 ? 5.634 3.595 -20.230 1.00 89.81 364 THR A C 1
ATOM 2735 O O . THR A 1 364 ? 5.235 4.149 -19.212 1.00 89.81 364 THR A O 1
ATOM 2738 N N . PHE A 1 365 ? 5.658 4.173 -21.416 1.00 85.62 365 PHE A N 1
ATOM 2739 C CA . PHE A 1 365 ? 5.022 5.439 -21.685 1.00 85.62 365 PHE A CA 1
ATOM 2740 C C . PHE A 1 365 ? 3.818 5.197 -22.592 1.00 85.62 365 PHE A C 1
ATOM 2742 O O . PHE A 1 365 ? 3.907 4.575 -23.653 1.00 85.62 365 PHE A O 1
ATOM 2749 N N . GLU A 1 366 ? 2.677 5.666 -22.129 1.00 80.44 366 GLU A N 1
ATOM 2750 C CA . GLU A 1 366 ? 1.380 5.538 -22.762 1.00 80.44 366 GLU A CA 1
ATOM 2751 C C . GLU A 1 366 ? 0.712 6.908 -22.690 1.00 80.44 366 GLU A C 1
ATOM 2753 O O . GLU A 1 366 ? 0.873 7.651 -21.726 1.00 80.44 366 GLU A O 1
ATOM 2758 N N . GLY A 1 367 ? -0.005 7.298 -23.733 1.00 66.31 367 GLY A N 1
ATOM 2759 C CA . GLY A 1 367 ? -0.614 8.617 -23.776 1.00 66.31 367 GLY A CA 1
ATOM 2760 C C . GLY A 1 367 ? -1.926 8.577 -24.517 1.00 66.31 367 GLY A C 1
ATOM 2761 O O . GLY A 1 367 ? -2.037 7.937 -25.560 1.00 66.31 367 GLY A O 1
ATOM 2762 N N . GLN A 1 368 ? -2.903 9.331 -24.014 1.00 56.47 368 GLN A N 1
ATOM 2763 C CA . GLN A 1 368 ? -4.025 9.741 -24.845 1.00 56.47 368 GLN A CA 1
ATOM 2764 C C . GLN A 1 368 ? -3.419 10.573 -25.966 1.00 56.47 368 GLN A C 1
ATOM 2766 O O . GLN A 1 368 ? -2.858 11.620 -25.658 1.00 56.47 368 GLN A O 1
ATOM 2771 N N . GLY A 1 369 ? -3.493 10.120 -27.220 1.00 47.16 369 GLY A N 1
ATOM 2772 C CA . GLY A 1 369 ? -2.883 10.746 -28.405 1.00 47.16 369 GLY A CA 1
ATOM 2773 C C . GLY A 1 369 ? -3.385 12.160 -28.751 1.00 47.16 369 GLY A C 1
ATOM 2774 O O . GLY A 1 369 ? -3.607 12.476 -29.918 1.00 47.16 369 GLY A O 1
ATOM 2775 N N . LYS A 1 370 ? -3.602 13.016 -27.748 1.00 53.44 370 LYS A N 1
ATOM 2776 C CA . LYS A 1 370 ? -3.903 14.430 -27.874 1.00 53.44 370 LYS A CA 1
ATOM 2777 C C . LYS A 1 370 ? -2.625 15.160 -28.313 1.00 53.44 370 LYS A C 1
ATOM 2779 O O . LYS A 1 370 ? -1.572 14.961 -27.709 1.00 53.44 370 LYS A O 1
ATOM 2784 N N . PRO A 1 371 ? -2.704 16.035 -29.326 1.00 48.69 371 PRO A N 1
ATOM 2785 C CA . PRO A 1 371 ? -1.554 16.687 -29.964 1.00 48.69 371 PRO A CA 1
ATOM 2786 C C . PRO A 1 371 ? -0.857 17.786 -29.122 1.00 48.69 371 PRO A C 1
ATOM 2788 O O . PRO A 1 371 ? -0.377 18.770 -29.671 1.00 48.69 371 PRO A O 1
ATOM 2791 N N . GLY A 1 372 ? -0.779 17.653 -27.793 1.00 51.56 372 GLY A N 1
ATOM 2792 C CA . GLY A 1 372 ? -0.305 18.712 -26.886 1.00 51.56 372 GLY A CA 1
ATOM 2793 C C . GLY A 1 372 ? 1.205 18.779 -26.612 1.00 51.56 372 GLY A C 1
ATOM 2794 O O . GLY A 1 372 ? 1.613 19.592 -25.792 1.00 51.56 372 GLY A O 1
ATOM 2795 N N . GLY A 1 373 ? 2.036 17.976 -27.285 1.00 48.31 373 GLY A N 1
ATOM 2796 C CA . GLY A 1 373 ? 3.496 17.979 -27.102 1.00 48.31 373 GLY A CA 1
ATOM 2797 C C . GLY A 1 373 ? 4.008 16.977 -26.053 1.00 48.31 373 GLY A C 1
ATOM 2798 O O . GLY A 1 373 ? 3.203 16.276 -25.436 1.00 48.31 373 GLY A O 1
ATOM 2799 N N . PRO A 1 374 ? 5.341 16.843 -25.897 1.00 50.91 374 PRO A N 1
ATOM 2800 C CA . PRO A 1 374 ? 5.949 15.912 -24.950 1.00 50.91 374 PRO A CA 1
ATOM 2801 C C . PRO A 1 374 ? 5.525 16.200 -23.517 1.00 50.91 374 PRO A C 1
ATOM 2803 O O . PRO A 1 374 ? 5.461 17.356 -23.097 1.00 50.91 374 PRO A O 1
ATOM 2806 N N . GLY A 1 375 ? 5.283 15.130 -22.756 1.00 60.59 375 GLY A N 1
ATOM 2807 C CA . GLY A 1 375 ? 5.379 15.226 -21.307 1.00 60.59 375 GLY A CA 1
ATOM 2808 C C . GLY A 1 375 ? 6.756 15.792 -20.964 1.00 60.59 375 GLY A C 1
ATOM 2809 O O . GLY A 1 375 ? 7.775 15.349 -21.504 1.00 60.59 375 GLY A O 1
ATOM 2810 N N . THR A 1 376 ? 6.785 16.813 -20.109 1.00 77.69 376 THR A N 1
ATOM 2811 C CA . THR A 1 376 ? 8.032 17.431 -19.637 1.00 77.69 376 THR A CA 1
ATOM 2812 C C . THR A 1 376 ? 8.673 16.642 -18.492 1.00 77.69 376 THR A C 1
ATOM 2814 O O . THR A 1 376 ? 9.656 17.092 -17.907 1.00 77.69 376 THR A O 1
ATOM 2817 N N . ASP A 1 377 ? 8.152 15.443 -18.222 1.00 86.31 377 ASP A N 1
ATOM 2818 C CA . ASP A 1 377 ? 8.657 14.509 -17.227 1.00 86.31 377 ASP A CA 1
ATOM 2819 C C . ASP A 1 377 ? 10.117 14.133 -17.520 1.00 86.31 377 ASP A C 1
ATOM 2821 O O . ASP A 1 377 ? 10.486 13.761 -18.641 1.00 86.31 377 ASP A O 1
ATOM 2825 N N . ARG A 1 378 ? 10.956 14.220 -16.490 1.00 90.81 378 ARG A N 1
ATOM 2826 C CA . ARG A 1 378 ? 12.376 13.875 -16.529 1.00 90.81 378 ARG A CA 1
ATOM 2827 C C . ARG A 1 378 ? 12.560 12.460 -16.012 1.00 90.81 378 ARG A C 1
ATOM 2829 O O . ARG A 1 378 ? 12.315 12.194 -14.840 1.00 90.81 378 ARG A O 1
ATOM 2836 N N . VAL A 1 379 ? 13.038 11.569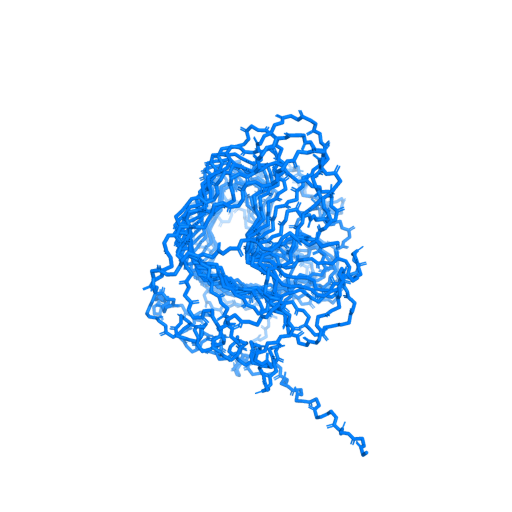 -16.875 1.00 92.12 379 VAL A N 1
ATOM 2837 C CA . VAL A 1 379 ? 13.385 10.192 -16.505 1.00 92.12 379 VAL A CA 1
ATOM 2838 C C . VAL A 1 379 ? 14.882 10.003 -16.704 1.00 92.12 379 VAL A C 1
ATOM 2840 O O . VAL A 1 379 ? 15.346 9.863 -17.836 1.00 92.12 379 VAL A O 1
ATOM 2843 N N . GLU A 1 380 ? 15.653 10.038 -15.621 1.00 93.19 380 GLU A N 1
ATOM 2844 C CA . GLU A 1 380 ? 17.114 10.174 -15.684 1.00 93.19 380 GLU A CA 1
ATOM 2845 C C . GLU A 1 380 ? 17.855 9.317 -14.655 1.00 93.19 380 GLU A C 1
ATOM 2847 O O . GLU A 1 380 ? 17.371 9.078 -13.557 1.00 93.19 380 GLU A O 1
ATOM 2852 N N . ARG A 1 381 ? 19.073 8.870 -14.983 1.00 94.06 381 ARG A N 1
ATOM 2853 C CA . ARG A 1 381 ? 19.953 8.122 -14.055 1.00 94.06 381 ARG A CA 1
ATOM 2854 C C . ARG A 1 381 ? 19.340 6.855 -13.433 1.00 94.06 381 ARG A C 1
ATOM 2856 O O . ARG A 1 381 ? 19.799 6.412 -12.387 1.00 94.06 381 ARG A O 1
ATOM 2863 N N . ASN A 1 382 ? 18.339 6.241 -14.059 1.00 95.88 382 ASN A N 1
ATOM 2864 C CA . ASN A 1 382 ? 17.774 4.972 -13.601 1.00 95.88 382 ASN A CA 1
ATOM 2865 C C . ASN A 1 382 ? 18.557 3.779 -14.175 1.00 95.88 382 ASN A C 1
ATOM 2867 O O . ASN A 1 382 ? 19.126 3.851 -15.271 1.00 95.88 382 ASN A O 1
ATOM 2871 N N . ARG A 1 383 ? 18.543 2.647 -13.468 1.00 95.69 383 ARG A N 1
ATOM 2872 C CA . ARG A 1 383 ? 18.880 1.335 -14.034 1.00 95.69 383 ARG A CA 1
ATOM 2873 C C . ARG A 1 383 ? 17.596 0.665 -14.501 1.00 95.69 383 ARG A C 1
ATOM 2875 O O . ARG A 1 383 ? 16.709 0.405 -13.697 1.00 95.69 383 ARG A O 1
ATOM 2882 N N . LEU A 1 384 ? 17.505 0.397 -15.797 1.00 94.81 384 LEU A N 1
ATOM 2883 C CA . LEU A 1 384 ? 16.370 -0.257 -16.436 1.00 94.81 384 LEU A CA 1
ATOM 2884 C C . LEU A 1 384 ? 16.810 -1.650 -16.858 1.00 94.81 384 LEU A C 1
ATOM 2886 O O . LEU A 1 384 ? 17.654 -1.795 -17.746 1.00 94.81 384 LEU A O 1
ATOM 2890 N N . ALA A 1 385 ? 16.250 -2.669 -16.225 1.00 92.81 385 ALA A N 1
ATOM 2891 C CA . ALA A 1 385 ? 16.586 -4.041 -16.528 1.00 92.81 385 ALA A CA 1
ATOM 2892 C C . ALA A 1 385 ? 15.352 -4.921 -16.712 1.00 92.81 385 ALA A C 1
ATOM 2894 O O . ALA A 1 385 ? 14.270 -4.649 -16.199 1.00 92.81 385 ALA A O 1
ATOM 2895 N N . GLY A 1 386 ? 15.503 -5.994 -17.473 1.00 92.00 386 GLY A N 1
ATOM 2896 C CA . GLY A 1 386 ? 14.430 -6.959 -17.664 1.00 92.00 386 GLY A CA 1
ATOM 2897 C C . GLY A 1 386 ? 14.816 -8.104 -18.582 1.00 92.00 386 GLY A C 1
ATOM 2898 O O . GLY A 1 386 ? 15.964 -8.196 -19.012 1.00 92.00 386 GLY A O 1
ATOM 2899 N N . ASN A 1 387 ? 13.848 -8.968 -18.885 1.00 87.75 387 ASN A N 1
ATOM 2900 C CA . ASN A 1 387 ? 14.013 -10.111 -19.794 1.00 87.75 387 ASN A CA 1
ATOM 2901 C C . ASN A 1 387 ? 13.063 -10.075 -21.011 1.00 87.75 387 ASN A C 1
ATOM 2903 O O . ASN A 1 387 ? 12.978 -11.070 -21.738 1.00 87.75 387 ASN A O 1
ATOM 2907 N N . ASN A 1 388 ? 12.329 -8.967 -21.196 1.00 86.38 388 ASN A N 1
ATOM 2908 C CA . ASN A 1 388 ? 11.365 -8.789 -22.283 1.00 86.38 388 ASN A CA 1
ATOM 2909 C C . ASN A 1 388 ? 11.497 -7.433 -23.004 1.00 86.38 388 ASN A C 1
ATOM 2911 O O . ASN A 1 388 ? 12.278 -7.318 -23.948 1.00 86.38 388 ASN A O 1
ATOM 2915 N N . TYR A 1 389 ? 10.789 -6.395 -22.548 1.00 85.44 389 TYR A N 1
ATOM 2916 C CA . TYR A 1 389 ? 10.962 -5.031 -23.045 1.00 85.44 389 TYR A CA 1
ATOM 2917 C C . TYR A 1 389 ? 11.654 -4.181 -21.983 1.00 85.44 389 TYR A C 1
ATOM 2919 O O . TYR A 1 389 ? 11.331 -4.253 -20.798 1.00 85.44 389 TYR A O 1
ATOM 2927 N N . LEU A 1 390 ? 12.586 -3.328 -22.397 1.00 86.81 390 LEU A N 1
ATOM 2928 C CA . LEU A 1 390 ? 13.138 -2.325 -21.484 1.00 86.81 390 LEU A CA 1
ATOM 2929 C C . LEU A 1 390 ? 12.296 -1.056 -21.525 1.00 86.81 390 LEU A C 1
ATOM 2931 O O . LEU A 1 390 ? 11.840 -0.591 -20.485 1.00 86.81 390 LEU A O 1
ATOM 2935 N N . ILE A 1 391 ? 12.032 -0.524 -22.718 1.00 87.44 391 ILE A N 1
ATOM 2936 C CA . ILE A 1 391 ? 11.246 0.698 -22.894 1.00 87.44 391 ILE A CA 1
ATOM 2937 C C . ILE A 1 391 ? 10.155 0.460 -23.931 1.00 87.44 391 ILE A C 1
ATOM 2939 O O . ILE A 1 391 ? 10.394 -0.086 -25.009 1.00 87.44 391 ILE A O 1
ATOM 2943 N N . ARG A 1 392 ? 8.946 0.923 -23.624 1.00 83.75 392 ARG A N 1
ATOM 2944 C CA . ARG A 1 392 ? 7.794 0.855 -24.519 1.00 83.75 392 ARG A CA 1
ATOM 2945 C C . ARG A 1 392 ? 7.100 2.215 -24.590 1.00 83.75 392 ARG A C 1
ATOM 2947 O O . ARG A 1 392 ? 6.793 2.778 -23.549 1.00 83.75 392 ARG A O 1
ATOM 2954 N N . LEU A 1 393 ? 6.849 2.720 -25.803 1.00 76.62 393 LEU A N 1
ATOM 2955 C CA . LEU A 1 393 ? 6.143 3.993 -26.073 1.00 76.62 393 LEU A CA 1
ATOM 2956 C C . LEU A 1 393 ? 4.723 3.785 -26.621 1.00 76.62 393 LEU A C 1
ATOM 2958 O O . LEU A 1 393 ? 4.153 4.646 -27.291 1.00 76.62 393 LEU A O 1
ATOM 2962 N N . SER A 1 394 ? 4.182 2.589 -26.433 1.00 66.50 394 SER A N 1
ATOM 2963 C CA . SER A 1 394 ? 2.822 2.252 -26.823 1.00 66.50 394 SER A CA 1
ATOM 2964 C C . SER A 1 394 ? 2.157 1.515 -25.678 1.00 66.50 394 SER A C 1
ATOM 2966 O O . SER A 1 394 ? 2.693 0.529 -25.180 1.00 66.50 394 SER A O 1
ATOM 2968 N N . GLY A 1 395 ? 0.985 1.967 -25.268 1.00 63.53 395 GLY A N 1
ATOM 2969 C CA . GLY A 1 395 ? 0.149 1.225 -24.339 1.00 63.53 395 GLY A CA 1
ATOM 2970 C C . GLY A 1 395 ? -1.221 0.921 -24.933 1.00 63.53 395 GLY A C 1
ATOM 2971 O O . GLY A 1 395 ? -1.480 1.170 -26.112 1.00 63.53 395 GLY A O 1
ATOM 2972 N N . TYR A 1 396 ? -2.083 0.376 -24.092 1.00 60.16 396 TYR A N 1
ATOM 2973 C CA . TYR A 1 396 ? -3.514 0.244 -24.320 1.00 60.16 396 TYR A CA 1
ATOM 2974 C C . TYR A 1 396 ? -4.195 1.576 -24.717 1.00 60.16 396 TYR A C 1
ATOM 2976 O O . TYR A 1 396 ? -4.987 1.597 -25.656 1.00 60.16 396 TYR A O 1
ATOM 2984 N N . ASP A 1 397 ? -3.843 2.691 -24.071 1.00 56.25 397 ASP A N 1
ATOM 2985 C CA . ASP A 1 397 ? -4.423 4.030 -24.265 1.00 56.25 397 ASP A CA 1
ATOM 2986 C C . ASP A 1 397 ? -3.755 4.844 -25.394 1.00 56.25 397 ASP A C 1
ATOM 2988 O O . ASP A 1 397 ? -4.197 5.957 -25.690 1.00 56.25 397 ASP A O 1
ATOM 2992 N N . GLY A 1 398 ? -2.731 4.297 -26.064 1.00 61.78 398 GLY A N 1
ATOM 2993 C CA . GLY A 1 398 ? -2.091 4.905 -27.236 1.00 61.78 398 GLY A CA 1
ATOM 2994 C C . GLY A 1 398 ? -0.626 5.314 -27.051 1.00 61.78 398 GLY A C 1
ATOM 2995 O O . GLY A 1 398 ? 0.039 4.950 -26.079 1.00 61.78 398 GLY A O 1
ATOM 2996 N N . GLY A 1 399 ? -0.099 6.018 -28.058 1.00 59.72 399 GLY A N 1
ATOM 2997 C CA . GLY A 1 399 ? 1.281 6.507 -28.081 1.00 59.72 399 GLY A CA 1
ATOM 2998 C C . GLY A 1 399 ? 1.445 7.818 -27.315 1.00 59.72 399 GLY A C 1
ATOM 2999 O O . GLY A 1 399 ? 0.553 8.666 -27.312 1.00 59.72 399 GLY A O 1
ATOM 3000 N N . CYS A 1 400 ? 2.603 7.996 -26.691 1.00 65.88 400 CYS A N 1
ATOM 3001 C CA . CYS A 1 400 ? 2.956 9.197 -25.940 1.00 65.88 400 CYS A CA 1
ATOM 3002 C C . CYS A 1 400 ? 4.078 9.989 -26.627 1.00 65.88 400 CYS A C 1
ATOM 3004 O O . CYS A 1 400 ? 4.875 9.453 -27.401 1.00 65.88 400 CYS A O 1
ATOM 3006 N N . PHE A 1 401 ? 4.202 11.259 -26.255 1.00 65.88 401 PHE A N 1
ATOM 3007 C CA . PHE A 1 401 ? 5.390 12.057 -26.529 1.00 65.88 401 PHE A CA 1
ATOM 3008 C C . PHE A 1 401 ? 6.211 12.154 -25.244 1.00 65.88 401 PHE A C 1
ATOM 3010 O O . PHE A 1 401 ? 5.684 12.573 -24.216 1.00 65.88 401 PHE A O 1
ATOM 3017 N N . GLN A 1 402 ? 7.485 11.777 -25.303 1.00 66.81 402 GLN A N 1
ATOM 3018 C CA . GLN A 1 402 ? 8.369 11.755 -24.142 1.00 66.81 402 GLN A CA 1
ATOM 3019 C C . GLN A 1 402 ? 9.674 12.485 -24.466 1.00 66.81 402 GLN A C 1
ATOM 3021 O O . GLN A 1 402 ? 10.247 12.288 -25.540 1.00 66.81 402 GLN A O 1
ATOM 3026 N N . ASN A 1 403 ? 10.137 13.326 -23.538 1.00 69.56 403 ASN A N 1
ATOM 3027 C CA . ASN A 1 403 ? 11.467 13.928 -23.611 1.00 69.56 403 ASN A CA 1
ATOM 3028 C C . ASN A 1 403 ? 12.570 12.853 -23.571 1.00 69.56 403 ASN A C 1
ATOM 3030 O O . ASN A 1 403 ? 12.348 11.779 -23.006 1.00 69.56 403 ASN A O 1
ATOM 3034 N N . PRO A 1 404 ? 13.772 13.130 -24.114 1.00 69.00 404 PRO A N 1
ATOM 3035 C CA . PRO A 1 404 ? 14.894 12.199 -24.046 1.00 69.00 404 PRO A CA 1
ATOM 3036 C C . PRO A 1 404 ? 15.155 11.702 -22.617 1.00 69.00 404 PRO A C 1
ATOM 3038 O O . PRO A 1 404 ? 15.253 12.490 -21.676 1.00 69.00 404 PRO A O 1
ATOM 3041 N N . ILE A 1 405 ? 15.296 10.386 -22.462 1.00 80.56 405 ILE A N 1
ATOM 3042 C CA . ILE A 1 405 ? 15.533 9.723 -21.173 1.00 80.56 405 ILE A CA 1
ATOM 3043 C C . ILE A 1 405 ? 17.042 9.621 -20.890 1.00 80.56 405 ILE A C 1
ATOM 3045 O O . ILE A 1 405 ? 17.662 8.554 -20.940 1.00 80.56 405 ILE A O 1
ATOM 3049 N N . VAL A 1 406 ? 17.669 10.769 -20.647 1.00 78.19 406 VAL A N 1
ATOM 3050 C CA . VAL A 1 406 ? 19.134 10.914 -20.573 1.00 78.19 406 VAL A CA 1
ATOM 3051 C C . VAL A 1 406 ? 19.734 10.239 -19.331 1.00 78.19 406 VAL A C 1
ATOM 3053 O O . VAL A 1 406 ? 19.188 10.299 -18.230 1.00 78.19 406 VAL A O 1
ATOM 3056 N N . GLY A 1 407 ? 20.900 9.604 -19.491 1.00 83.94 407 GLY A N 1
ATOM 3057 C CA . GLY A 1 407 ? 21.714 9.111 -18.375 1.00 83.94 407 GLY A CA 1
ATOM 3058 C C . GLY A 1 407 ? 21.227 7.814 -17.725 1.00 83.94 407 GLY A C 1
ATOM 3059 O O . GLY A 1 407 ? 21.810 7.385 -16.731 1.00 83.94 407 GLY A O 1
ATOM 3060 N N . ASN A 1 408 ? 20.185 7.176 -18.258 1.00 87.62 408 ASN A N 1
ATOM 3061 C CA . ASN A 1 408 ? 19.746 5.858 -17.800 1.00 87.62 408 ASN A CA 1
ATOM 3062 C C . ASN A 1 408 ? 20.720 4.754 -18.264 1.00 87.62 408 ASN A C 1
ATOM 3064 O O . ASN A 1 408 ? 21.475 4.920 -19.225 1.00 87.62 408 ASN A O 1
ATOM 3068 N N . SER A 1 409 ? 20.706 3.608 -17.589 1.00 87.81 409 SER A N 1
ATOM 3069 C CA . SER A 1 409 ? 21.412 2.395 -18.018 1.00 87.81 409 SER A CA 1
ATOM 3070 C C . SER A 1 409 ? 20.419 1.303 -18.378 1.00 87.81 409 SER A C 1
ATOM 3072 O O . SER A 1 409 ? 19.377 1.183 -17.739 1.00 87.81 409 SER A O 1
ATOM 3074 N N . LEU A 1 410 ? 20.740 0.535 -19.417 1.00 86.25 410 LEU A N 1
ATOM 3075 C CA . LEU A 1 410 ? 19.904 -0.550 -19.925 1.00 86.25 410 LEU A CA 1
ATOM 3076 C C . LEU A 1 410 ? 20.637 -1.878 -19.739 1.00 86.25 410 LEU A C 1
ATOM 3078 O O . LEU A 1 410 ? 21.811 -1.994 -20.112 1.00 86.25 410 LEU A O 1
ATOM 3082 N N . GLU A 1 411 ? 19.952 -2.878 -19.194 1.00 86.81 411 GLU A N 1
ATOM 3083 C CA . GLU A 1 411 ? 20.541 -4.188 -18.929 1.00 86.81 411 GLU A CA 1
ATOM 3084 C C . GLU A 1 411 ? 19.548 -5.335 -19.153 1.00 86.81 411 GLU A C 1
ATOM 3086 O O . GLU A 1 411 ? 18.408 -5.304 -18.702 1.00 86.81 411 GLU A O 1
ATOM 3091 N N . TRP A 1 412 ? 19.995 -6.395 -19.821 1.00 85.69 412 TRP A N 1
ATOM 3092 C CA . TRP A 1 412 ? 19.238 -7.645 -19.873 1.00 85.69 412 TRP A CA 1
ATOM 3093 C C . TRP A 1 412 ? 19.599 -8.503 -18.664 1.00 85.69 412 TRP A C 1
ATOM 3095 O O . TRP A 1 412 ? 20.775 -8.781 -18.433 1.00 85.69 412 TRP A O 1
ATOM 3105 N N . ILE A 1 413 ? 18.594 -8.944 -17.914 1.00 87.94 413 ILE A N 1
ATOM 3106 C CA . ILE A 1 413 ? 18.763 -9.763 -16.710 1.00 87.94 413 ILE A CA 1
ATOM 3107 C C . ILE A 1 413 ? 17.836 -10.978 -16.773 1.00 87.94 413 ILE A C 1
ATOM 3109 O O . ILE A 1 413 ? 16.724 -10.886 -17.292 1.00 87.94 413 ILE A O 1
ATOM 3113 N N . SER A 1 414 ? 18.284 -12.128 -16.265 1.00 88.06 414 SER A N 1
ATOM 3114 C CA . SER A 1 414 ? 17.428 -13.312 -16.154 1.00 88.06 414 SER A CA 1
ATOM 3115 C C . SER A 1 414 ? 16.476 -13.208 -14.965 1.00 88.06 414 SER A C 1
ATOM 3117 O O . SER A 1 414 ? 16.709 -12.452 -14.019 1.00 88.06 414 SER A O 1
ATOM 3119 N N . GLY A 1 415 ? 15.414 -14.017 -14.978 1.00 88.44 415 GLY A N 1
ATOM 3120 C CA . GLY A 1 415 ? 14.499 -14.097 -13.840 1.00 88.44 415 GLY A CA 1
ATOM 3121 C C . GLY A 1 415 ? 15.214 -14.520 -12.551 1.00 88.44 415 GLY A C 1
ATOM 3122 O O . GLY A 1 415 ? 14.965 -13.954 -11.491 1.00 88.44 415 GLY A O 1
ATOM 3123 N N . ARG A 1 416 ? 16.165 -15.460 -12.638 1.00 90.19 416 ARG A N 1
ATOM 3124 C CA . ARG A 1 416 ? 16.953 -15.914 -11.481 1.00 90.19 416 ARG A CA 1
ATOM 3125 C C . ARG A 1 416 ? 17.788 -14.788 -10.874 1.00 90.19 416 ARG A C 1
ATOM 3127 O O . ARG A 1 416 ? 17.723 -14.577 -9.668 1.00 90.19 416 ARG A O 1
ATOM 3134 N N . ALA A 1 417 ? 18.526 -14.048 -11.701 1.00 92.38 417 ALA A N 1
ATOM 3135 C CA . ALA A 1 417 ? 19.345 -12.937 -11.225 1.00 92.38 417 ALA A CA 1
ATOM 3136 C C . ALA A 1 417 ? 18.484 -11.806 -10.626 1.00 92.38 417 ALA A C 1
ATOM 3138 O O . ALA A 1 417 ? 18.865 -11.208 -9.623 1.00 92.38 417 ALA A O 1
ATOM 3139 N N . ALA A 1 418 ? 17.293 -11.555 -11.183 1.00 94.06 418 ALA A N 1
ATOM 3140 C CA . ALA A 1 418 ? 16.327 -10.626 -10.597 1.00 94.06 418 ALA A CA 1
ATOM 3141 C C . ALA A 1 418 ? 15.809 -11.094 -9.223 1.00 94.06 418 ALA A C 1
ATOM 3143 O O . ALA A 1 418 ? 15.695 -10.283 -8.305 1.00 94.06 418 ALA A O 1
ATOM 3144 N N . ALA A 1 419 ? 15.537 -12.392 -9.053 1.00 94.50 419 ALA A N 1
ATOM 3145 C CA . ALA A 1 419 ? 15.145 -12.953 -7.761 1.00 94.50 419 ALA A CA 1
ATOM 3146 C C . ALA A 1 419 ? 16.264 -12.808 -6.716 1.00 94.50 419 ALA A C 1
ATOM 3148 O O . ALA A 1 419 ? 16.018 -12.338 -5.608 1.00 94.50 419 ALA A O 1
ATOM 3149 N N . GLU A 1 420 ? 17.502 -13.155 -7.074 1.00 95.69 420 GLU A N 1
ATOM 3150 C CA . GLU A 1 420 ? 18.668 -13.029 -6.189 1.00 95.69 420 GLU A CA 1
ATOM 3151 C C . GLU A 1 420 ? 18.901 -11.579 -5.749 1.00 95.69 420 GLU A C 1
ATOM 3153 O O . GLU A 1 420 ? 19.121 -11.320 -4.565 1.00 95.69 420 GLU A O 1
ATOM 3158 N N . TRP A 1 421 ? 18.778 -10.627 -6.675 1.00 97.19 421 TRP A N 1
ATOM 3159 C CA . TRP A 1 421 ? 18.818 -9.196 -6.372 1.00 97.19 421 TRP A CA 1
ATOM 3160 C C . TRP A 1 421 ? 17.722 -8.786 -5.375 1.00 97.19 421 TRP A C 1
ATOM 3162 O O . TRP A 1 421 ? 18.012 -8.157 -4.356 1.00 97.19 421 TRP A O 1
ATOM 3172 N N . ALA A 1 422 ? 16.475 -9.211 -5.598 1.00 97.56 422 ALA A N 1
ATOM 3173 C CA . ALA A 1 422 ? 15.367 -8.895 -4.696 1.00 97.56 422 ALA A CA 1
ATOM 3174 C C . ALA A 1 422 ? 15.602 -9.475 -3.295 1.00 97.56 422 ALA A C 1
ATOM 3176 O O . ALA A 1 422 ? 15.249 -8.864 -2.287 1.00 97.56 422 ALA A O 1
ATOM 3177 N N . PHE A 1 423 ? 16.236 -10.646 -3.208 1.00 97.75 423 PHE A N 1
ATOM 3178 C CA . PHE A 1 423 ? 16.537 -11.290 -1.934 1.00 97.75 423 PHE A CA 1
ATOM 3179 C C . PHE A 1 423 ? 17.578 -10.514 -1.139 1.00 97.75 423 PHE A C 1
ATOM 3181 O O . PHE A 1 423 ? 17.396 -10.337 0.063 1.00 97.75 423 PHE A O 1
ATOM 3188 N N . GLN A 1 424 ? 18.614 -10.005 -1.808 1.00 97.94 424 GLN A N 1
ATOM 3189 C CA . GLN A 1 424 ? 19.621 -9.146 -1.184 1.00 97.94 424 GLN A CA 1
ATOM 3190 C C . GLN A 1 424 ? 18.986 -7.883 -0.592 1.00 97.94 424 GLN A C 1
ATOM 3192 O O . GLN A 1 424 ? 19.323 -7.491 0.524 1.00 97.94 424 GLN A O 1
ATOM 3197 N N . ILE A 1 425 ? 18.023 -7.282 -1.296 1.00 97.69 425 ILE A N 1
ATOM 3198 C CA . ILE A 1 425 ? 17.284 -6.117 -0.796 1.00 97.69 425 ILE A CA 1
ATOM 3199 C C . ILE A 1 425 ? 16.434 -6.488 0.419 1.00 97.69 425 ILE A C 1
ATOM 3201 O O . ILE A 1 425 ? 16.511 -5.810 1.445 1.00 97.69 425 ILE A O 1
ATOM 3205 N N . LEU A 1 426 ? 15.666 -7.579 0.338 1.00 96.75 426 LEU A N 1
ATOM 3206 C CA . LEU A 1 426 ? 14.820 -8.062 1.437 1.00 96.75 426 LEU A CA 1
ATOM 3207 C C . LEU A 1 426 ? 15.621 -8.411 2.701 1.00 96.75 426 LEU A C 1
ATOM 3209 O O . LEU A 1 426 ? 15.106 -8.249 3.808 1.00 96.75 426 LEU A O 1
ATOM 3213 N N . ASP A 1 427 ? 16.862 -8.875 2.547 1.00 96.50 427 ASP A N 1
ATOM 3214 C CA . ASP A 1 427 ? 17.768 -9.185 3.659 1.00 96.50 427 ASP A CA 1
ATOM 3215 C C . ASP A 1 427 ? 18.540 -7.967 4.177 1.00 96.50 427 ASP A C 1
ATOM 3217 O O . ASP A 1 427 ? 19.113 -8.017 5.271 1.00 96.50 427 ASP A O 1
ATOM 3221 N N . SER A 1 428 ? 18.534 -6.859 3.433 1.00 96.38 428 SER A N 1
ATOM 3222 C CA . SER A 1 428 ? 19.284 -5.666 3.803 1.00 96.38 428 SER A CA 1
ATOM 3223 C C . SER A 1 428 ? 18.791 -5.056 5.129 1.00 96.38 428 SER A C 1
ATOM 3225 O O . SER A 1 428 ? 17.593 -5.095 5.441 1.00 96.38 428 SER A O 1
ATOM 3227 N N . PRO A 1 429 ? 19.688 -4.421 5.910 1.00 94.31 429 PRO A N 1
ATOM 3228 C CA . PRO A 1 429 ? 19.312 -3.724 7.141 1.00 94.31 429 PRO A CA 1
ATOM 3229 C C . PRO A 1 429 ? 18.279 -2.611 6.933 1.00 94.31 429 PRO A C 1
ATOM 3231 O O . PRO A 1 429 ? 17.516 -2.312 7.844 1.00 94.31 429 PRO A O 1
ATOM 3234 N N . ARG A 1 430 ? 18.205 -2.022 5.731 1.00 93.12 430 ARG A N 1
ATOM 3235 C CA . ARG A 1 430 ? 17.291 -0.911 5.418 1.00 93.12 430 ARG A CA 1
ATOM 3236 C C . ARG A 1 430 ? 15.819 -1.257 5.632 1.00 93.12 430 ARG A C 1
ATOM 3238 O O . ARG A 1 430 ? 15.045 -0.382 6.000 1.00 93.12 430 ARG A O 1
ATOM 3245 N N . PHE A 1 431 ? 15.443 -2.518 5.436 1.00 91.88 431 PHE A N 1
ATOM 3246 C CA . PHE A 1 431 ? 14.068 -2.975 5.644 1.00 91.88 431 PHE A CA 1
ATOM 3247 C C . PHE A 1 431 ? 13.886 -3.733 6.961 1.00 91.88 431 PHE A C 1
ATOM 3249 O O . PHE A 1 431 ? 12.831 -4.333 7.168 1.00 91.88 431 PHE A O 1
ATOM 3256 N N . GLN A 1 432 ? 14.910 -3.796 7.827 1.00 91.19 432 GLN A N 1
ATOM 3257 C CA . GLN A 1 432 ? 14.837 -4.398 9.166 1.00 91.19 432 GLN A CA 1
A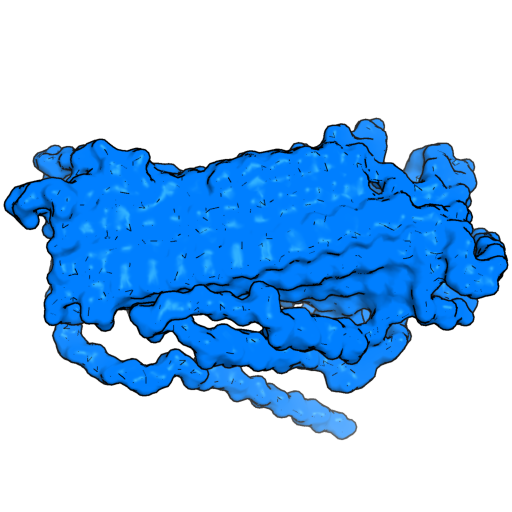TOM 3258 C C . GLN A 1 432 ? 14.268 -3.368 10.141 1.00 91.19 432 GLN A C 1
ATOM 3260 O O . GLN A 1 432 ? 14.991 -2.771 10.936 1.00 91.19 432 GLN A O 1
ATOM 3265 N N . PHE A 1 433 ? 12.965 -3.118 10.026 1.00 90.94 433 PHE A N 1
ATOM 3266 C CA . PHE A 1 433 ? 12.285 -2.138 10.865 1.00 90.94 433 PHE A CA 1
ATOM 3267 C C . PHE A 1 433 ? 12.390 -2.536 12.338 1.00 90.94 433 PHE A C 1
ATOM 3269 O O . PHE A 1 433 ? 12.166 -3.693 12.701 1.00 90.94 433 PHE A O 1
ATOM 3276 N N . GLN A 1 434 ? 12.749 -1.566 13.175 1.00 87.94 434 GLN A N 1
ATOM 3277 C CA . GLN A 1 434 ? 12.787 -1.732 14.620 1.00 87.94 434 GLN A CA 1
ATOM 3278 C C . GLN A 1 434 ? 11.423 -1.369 15.184 1.00 87.94 434 GLN A C 1
ATOM 3280 O O . GLN A 1 434 ? 10.933 -0.264 14.955 1.00 87.94 434 GLN A O 1
ATOM 3285 N N . TYR A 1 435 ? 10.828 -2.298 15.918 1.00 88.44 435 TYR A N 1
ATOM 3286 C CA . TYR A 1 435 ? 9.567 -2.083 16.612 1.00 88.44 435 TYR A CA 1
ATOM 3287 C C . TYR A 1 435 ? 9.838 -1.921 18.108 1.00 88.44 435 TYR A C 1
ATOM 3289 O O . TYR A 1 435 ? 10.811 -2.495 18.603 1.00 88.44 435 TYR A O 1
ATOM 3297 N N . PRO A 1 436 ? 9.015 -1.146 18.830 1.00 86.31 436 PRO A N 1
ATOM 3298 C CA . PRO A 1 436 ? 9.092 -1.078 20.284 1.00 86.31 436 PRO A CA 1
ATOM 3299 C C . PRO A 1 436 ? 9.000 -2.471 20.929 1.00 86.31 436 PRO A C 1
ATOM 3301 O O . PRO A 1 436 ? 8.209 -3.299 20.480 1.00 86.31 436 PRO A O 1
ATOM 3304 N N . ASP A 1 437 ? 9.759 -2.717 22.002 1.00 84.62 437 ASP A N 1
ATOM 3305 C CA . ASP A 1 437 ? 9.756 -4.007 22.721 1.00 84.62 437 ASP A CA 1
ATOM 3306 C C . ASP A 1 437 ? 8.375 -4.365 23.306 1.00 84.62 437 ASP A C 1
ATOM 3308 O O . ASP A 1 437 ? 8.071 -5.532 23.557 1.00 84.62 437 ASP A O 1
ATOM 3312 N N . ASP A 1 438 ? 7.520 -3.364 23.533 1.00 82.94 438 ASP A N 1
ATOM 3313 C CA . ASP A 1 438 ? 6.141 -3.527 23.993 1.00 82.94 438 ASP A CA 1
ATOM 3314 C C . ASP A 1 438 ? 5.138 -3.784 22.850 1.00 82.94 438 ASP A C 1
ATOM 3316 O O . ASP A 1 438 ? 3.943 -3.984 23.113 1.00 82.94 438 ASP A O 1
ATOM 3320 N N . ASN A 1 439 ? 5.598 -3.838 21.592 1.00 82.94 439 ASN A N 1
ATOM 3321 C CA . ASN A 1 439 ? 4.770 -4.228 20.460 1.00 82.94 439 ASN A CA 1
ATOM 3322 C C . ASN A 1 439 ? 4.564 -5.746 20.435 1.00 82.94 439 ASN A C 1
ATOM 3324 O O . ASN A 1 439 ? 5.454 -6.529 20.109 1.00 82.94 439 ASN A O 1
ATOM 3328 N N . ARG A 1 440 ? 3.340 -6.168 20.754 1.00 84.75 440 ARG A N 1
ATOM 3329 C CA . ARG A 1 440 ? 2.974 -7.592 20.813 1.00 84.75 440 ARG A CA 1
ATOM 3330 C C . ARG A 1 440 ? 2.537 -8.169 19.469 1.00 84.75 440 ARG A C 1
ATOM 3332 O O . ARG A 1 440 ? 2.384 -9.383 19.360 1.00 84.75 440 ARG A O 1
ATOM 3339 N N . TYR A 1 441 ? 2.272 -7.320 18.480 1.00 86.62 441 TYR A N 1
ATOM 3340 C CA . TYR A 1 441 ? 1.603 -7.708 17.235 1.00 86.62 441 TYR A CA 1
ATOM 3341 C C . TYR A 1 441 ? 2.519 -7.640 16.021 1.00 86.62 441 TYR A C 1
ATOM 3343 O O . TYR A 1 441 ? 2.315 -8.375 15.057 1.00 86.62 441 TYR A O 1
ATOM 3351 N N . VAL A 1 442 ? 3.524 -6.772 16.069 1.00 87.12 442 VAL A N 1
ATOM 3352 C CA . VAL A 1 442 ? 4.529 -6.640 15.027 1.00 87.12 442 VAL A CA 1
ATOM 3353 C C . VAL A 1 442 ? 5.895 -6.951 15.619 1.00 87.12 442 VAL A C 1
ATOM 3355 O O . VAL A 1 442 ? 6.521 -6.113 16.260 1.00 87.12 442 VAL A O 1
ATOM 3358 N N . THR A 1 443 ? 6.341 -8.186 15.403 1.00 87.94 443 THR A N 1
ATOM 3359 C CA . THR A 1 443 ? 7.616 -8.691 15.927 1.00 87.94 443 THR A CA 1
ATOM 3360 C C . THR A 1 443 ? 8.643 -8.898 14.813 1.00 87.94 443 THR A C 1
ATOM 3362 O O . THR A 1 443 ? 8.297 -8.980 13.627 1.00 87.94 443 THR A O 1
ATOM 3365 N N . ALA A 1 444 ? 9.917 -9.047 15.185 1.00 89.00 444 ALA A N 1
ATOM 3366 C CA . ALA A 1 444 ? 10.985 -9.392 14.246 1.00 89.00 444 ALA A CA 1
ATOM 3367 C C . ALA A 1 444 ? 10.706 -10.724 13.522 1.00 89.00 444 ALA A C 1
ATOM 3369 O O . ALA A 1 444 ? 10.936 -10.841 12.317 1.00 89.00 444 ALA A O 1
ATOM 3370 N N . GLU A 1 445 ? 10.138 -11.709 14.222 1.00 90.69 445 GLU A N 1
ATOM 3371 C CA . GLU A 1 445 ? 9.739 -13.001 13.655 1.00 90.69 445 GLU A CA 1
ATOM 3372 C C . GLU A 1 445 ? 8.619 -12.837 12.628 1.00 90.69 445 GLU A C 1
ATOM 3374 O O . GLU A 1 445 ? 8.645 -13.481 11.578 1.00 90.69 445 GLU A O 1
ATOM 3379 N N . THR A 1 446 ? 7.661 -11.943 12.895 1.00 90.31 446 THR A N 1
ATOM 3380 C CA . THR A 1 446 ? 6.571 -11.632 11.959 1.00 90.31 446 THR A CA 1
ATOM 3381 C C . THR A 1 446 ? 7.135 -11.055 10.662 1.00 90.31 446 THR A C 1
ATOM 3383 O O . THR A 1 446 ? 6.799 -11.523 9.571 1.00 90.31 446 THR A O 1
ATOM 3386 N N . LEU A 1 447 ? 8.055 -10.092 10.763 1.00 92.06 447 LEU A N 1
ATOM 3387 C CA . LEU A 1 447 ? 8.720 -9.503 9.601 1.00 92.06 447 LEU A CA 1
ATOM 3388 C C . LEU A 1 447 ? 9.557 -10.540 8.834 1.00 92.06 447 LEU A C 1
ATOM 3390 O O . LEU A 1 447 ? 9.494 -10.604 7.604 1.00 92.06 447 LEU A O 1
ATOM 3394 N N . GLN A 1 448 ? 10.303 -11.388 9.543 1.00 94.12 448 GLN A N 1
ATOM 3395 C CA . GLN A 1 448 ? 11.108 -12.443 8.931 1.00 94.12 448 GLN A CA 1
ATOM 3396 C C . GLN A 1 448 ? 10.246 -13.494 8.216 1.00 94.12 448 GLN A C 1
ATOM 3398 O O . GLN A 1 448 ? 10.601 -13.953 7.124 1.00 94.12 448 GLN A O 1
ATOM 3403 N N . SER A 1 449 ? 9.096 -13.846 8.793 1.00 94.19 449 SER A N 1
ATOM 3404 C CA . SER A 1 449 ? 8.108 -14.735 8.179 1.00 94.19 449 SER A CA 1
ATOM 3405 C C . SER A 1 449 ? 7.563 -14.143 6.877 1.00 94.19 449 SER A C 1
ATOM 3407 O O . SER A 1 449 ? 7.583 -14.809 5.838 1.00 94.19 449 SER A O 1
ATOM 3409 N N . ILE A 1 450 ? 7.190 -12.856 6.880 1.00 94.69 450 ILE A N 1
ATOM 3410 C CA . ILE A 1 450 ? 6.723 -12.162 5.671 1.00 94.69 450 ILE A CA 1
ATOM 3411 C C . ILE A 1 450 ? 7.801 -12.162 4.590 1.00 94.69 450 ILE A C 1
ATOM 3413 O O . ILE A 1 450 ? 7.514 -12.526 3.453 1.00 94.69 450 ILE A O 1
ATOM 3417 N N . ARG A 1 451 ? 9.049 -11.823 4.922 1.00 95.75 451 ARG A N 1
ATOM 3418 C CA . ARG A 1 451 ? 10.155 -11.848 3.950 1.00 95.75 451 ARG A CA 1
ATOM 3419 C C . ARG A 1 451 ? 10.358 -13.230 3.355 1.00 95.75 451 ARG A C 1
ATOM 3421 O O . ARG A 1 451 ? 10.507 -13.357 2.146 1.00 95.75 451 ARG A O 1
ATOM 3428 N N . THR A 1 452 ? 10.333 -14.264 4.190 1.00 96.44 452 THR A N 1
ATOM 3429 C CA . THR A 1 452 ? 10.457 -15.655 3.738 1.00 96.44 452 THR A CA 1
ATOM 3430 C C . THR A 1 452 ? 9.326 -16.013 2.769 1.00 96.44 452 THR A C 1
ATOM 3432 O O . THR A 1 452 ? 9.587 -16.583 1.711 1.00 96.44 452 THR A O 1
ATOM 3435 N N . SER A 1 453 ? 8.090 -15.604 3.079 1.00 96.19 453 SER A N 1
ATOM 3436 C CA . SER A 1 453 ? 6.929 -15.774 2.197 1.00 96.19 453 SER A CA 1
ATOM 3437 C C . SER A 1 453 ? 7.088 -15.024 0.869 1.00 96.19 453 SER A C 1
ATOM 3439 O O . SER A 1 453 ? 6.866 -15.620 -0.180 1.00 96.19 453 SER A O 1
ATOM 3441 N N . VAL A 1 454 ? 7.536 -13.764 0.890 1.00 96.00 454 VAL A N 1
ATOM 3442 C CA . VAL A 1 454 ? 7.783 -12.959 -0.321 1.00 96.00 454 VAL A CA 1
ATOM 3443 C C . VAL A 1 454 ? 8.849 -13.612 -1.203 1.00 96.00 454 VAL A C 1
ATOM 3445 O O . VAL A 1 454 ? 8.673 -13.710 -2.412 1.00 96.00 454 VAL A O 1
ATOM 3448 N N . LYS A 1 455 ? 9.945 -14.111 -0.618 1.00 96.75 455 LYS A N 1
ATOM 3449 C CA . LYS A 1 455 ? 10.998 -14.795 -1.382 1.00 96.75 455 LYS A CA 1
ATOM 3450 C C . LYS A 1 455 ? 10.484 -16.053 -2.077 1.00 96.75 455 LYS A C 1
ATOM 3452 O O . LYS A 1 455 ? 10.800 -16.286 -3.242 1.00 96.75 455 LYS A O 1
ATOM 3457 N N . ALA A 1 456 ? 9.696 -16.856 -1.363 1.00 95.06 456 ALA A N 1
ATOM 3458 C CA . ALA A 1 456 ? 9.079 -18.051 -1.925 1.00 95.06 456 ALA A CA 1
ATOM 3459 C C . ALA A 1 456 ? 8.124 -17.700 -3.078 1.00 95.06 456 ALA A C 1
ATOM 3461 O O . ALA A 1 456 ? 8.197 -18.323 -4.134 1.00 95.06 456 ALA A O 1
ATOM 3462 N N . GLU A 1 457 ? 7.302 -16.663 -2.906 1.00 93.25 457 GLU A N 1
ATOM 3463 C CA . GLU A 1 457 ? 6.375 -16.164 -3.927 1.00 93.25 457 GLU A CA 1
ATOM 3464 C C . GLU A 1 457 ? 7.104 -15.650 -5.177 1.00 93.25 457 GLU A C 1
ATOM 3466 O O . GLU A 1 457 ? 6.731 -16.007 -6.290 1.00 93.25 457 GLU A O 1
ATOM 3471 N N . ILE A 1 458 ? 8.194 -14.891 -5.024 1.00 93.19 458 ILE A N 1
ATOM 3472 C CA . ILE A 1 458 ? 9.021 -14.438 -6.155 1.00 93.19 458 ILE A CA 1
ATOM 3473 C C . ILE A 1 458 ? 9.563 -15.633 -6.955 1.00 93.19 458 ILE A C 1
ATOM 3475 O O . ILE A 1 458 ? 9.504 -15.625 -8.185 1.00 93.19 458 ILE A O 1
ATOM 3479 N N . LEU A 1 459 ? 10.065 -16.676 -6.283 1.00 91.75 459 LEU A N 1
ATOM 3480 C CA . LEU A 1 459 ? 10.560 -17.885 -6.958 1.00 91.75 459 LEU A CA 1
ATOM 3481 C C . LEU A 1 459 ? 9.448 -18.662 -7.652 1.00 91.75 459 LEU A C 1
ATOM 3483 O O . LEU A 1 459 ? 9.667 -19.191 -8.741 1.00 91.75 459 LEU A O 1
ATOM 3487 N N . GLU A 1 460 ? 8.275 -18.748 -7.027 1.00 89.69 460 GLU A N 1
ATOM 3488 C CA . GLU A 1 460 ? 7.104 -19.386 -7.622 1.00 89.69 460 GLU A CA 1
ATOM 3489 C C . GLU A 1 460 ? 6.679 -18.655 -8.897 1.00 89.69 460 GLU A C 1
ATOM 3491 O O . GLU A 1 460 ? 6.503 -19.291 -9.935 1.00 89.69 460 GLU A O 1
ATOM 3496 N N . LEU A 1 461 ? 6.579 -17.324 -8.837 1.00 88.06 461 LEU A N 1
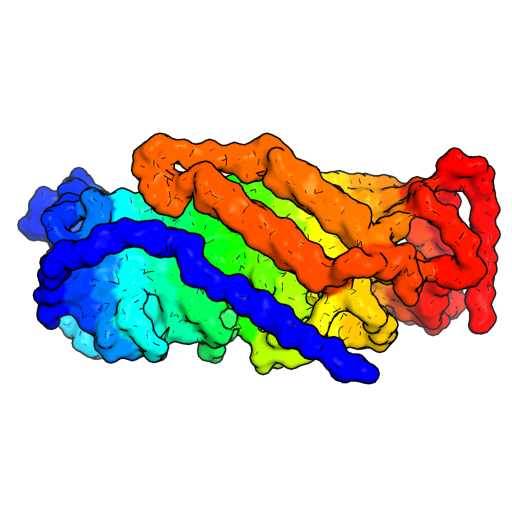ATOM 3497 C CA . LEU A 1 461 ? 6.183 -16.492 -9.968 1.00 88.06 461 LEU A CA 1
ATOM 3498 C C . LEU A 1 461 ? 7.186 -16.592 -11.116 1.00 88.06 461 LEU A C 1
ATOM 3500 O O . LEU A 1 461 ? 6.782 -16.798 -12.253 1.00 88.06 461 LEU A O 1
ATOM 3504 N N . ILE A 1 462 ? 8.485 -16.478 -10.834 1.00 87.62 462 ILE A N 1
ATOM 3505 C CA . ILE A 1 462 ? 9.539 -16.507 -11.860 1.00 87.62 462 ILE A CA 1
ATOM 3506 C C . ILE A 1 462 ? 9.748 -17.919 -12.433 1.00 87.62 462 ILE A C 1
ATOM 3508 O O . ILE A 1 462 ? 10.128 -18.069 -13.598 1.00 87.62 462 ILE A O 1
ATOM 3512 N N . GLY A 1 463 ? 9.460 -18.954 -11.642 1.00 81.19 463 GLY A N 1
ATOM 3513 C CA . GLY A 1 463 ? 9.684 -20.352 -11.985 1.00 81.19 463 GLY A CA 1
ATOM 3514 C C . GLY A 1 463 ? 11.133 -20.803 -11.754 1.00 81.19 463 GLY A C 1
ATOM 3515 O O . GLY A 1 463 ? 12.084 -20.025 -11.825 1.00 81.19 463 GLY A O 1
ATOM 3516 N N . GLN A 1 464 ? 11.316 -22.103 -11.496 1.00 61.66 464 GLN A N 1
ATOM 3517 C CA . GLN A 1 464 ? 12.620 -22.687 -11.131 1.00 61.66 464 GLN A CA 1
ATOM 3518 C C . GLN A 1 464 ? 13.689 -22.586 -12.235 1.00 61.66 464 GLN A C 1
ATOM 3520 O O . GLN A 1 464 ? 14.884 -22.539 -11.930 1.00 61.66 464 GLN A O 1
ATOM 3525 N N . GLU A 1 465 ? 13.275 -22.548 -13.503 1.00 55.88 465 GLU A N 1
ATOM 3526 C CA . GLU A 1 465 ? 14.188 -22.546 -14.653 1.00 55.88 465 GLU A CA 1
ATOM 3527 C C . GLU A 1 465 ? 14.513 -21.151 -15.195 1.00 55.88 465 GLU A C 1
ATOM 3529 O O . GLU A 1 465 ? 15.356 -21.068 -16.076 1.00 55.88 465 GLU A O 1
ATOM 3534 N N . GLY A 1 466 ? 13.925 -20.071 -14.650 1.00 53.56 466 GLY A N 1
ATOM 3535 C CA . GLY A 1 466 ? 14.358 -18.684 -14.886 1.00 53.56 466 GLY A CA 1
ATOM 3536 C C . GLY A 1 466 ? 14.775 -18.365 -16.326 1.00 53.56 466 GLY A C 1
ATOM 3537 O O . GLY A 1 466 ? 15.800 -17.719 -16.503 1.00 53.56 466 GLY A O 1
ATOM 3538 N N . ASP A 1 467 ? 14.017 -18.866 -17.308 1.00 54.69 467 ASP A N 1
ATOM 3539 C CA . ASP A 1 467 ? 14.444 -19.042 -18.702 1.00 54.69 467 ASP A CA 1
ATOM 3540 C C . ASP A 1 467 ? 15.182 -17.807 -19.249 1.00 54.69 467 ASP A C 1
ATOM 3542 O O . ASP A 1 467 ? 14.644 -16.693 -19.300 1.00 54.69 467 ASP A O 1
ATOM 3546 N N . ASP A 1 468 ? 16.448 -18.012 -19.607 1.00 56.28 468 ASP A N 1
ATOM 3547 C CA . ASP A 1 468 ? 17.485 -16.977 -19.638 1.00 56.28 468 ASP A CA 1
ATOM 3548 C C . ASP A 1 468 ? 17.374 -15.977 -20.800 1.00 56.28 468 ASP A C 1
ATOM 3550 O O . ASP A 1 468 ? 18.258 -15.125 -20.934 1.00 56.28 468 ASP A O 1
ATOM 3554 N N . ARG A 1 469 ? 16.332 -16.041 -21.646 1.00 54.59 469 ARG A N 1
ATOM 3555 C CA . ARG A 1 469 ? 16.014 -15.028 -22.678 1.00 54.59 469 ARG A CA 1
ATOM 3556 C C . ARG A 1 469 ? 14.783 -15.421 -23.498 1.00 54.59 469 ARG A C 1
ATOM 3558 O O . ARG A 1 469 ? 14.878 -16.261 -24.388 1.00 54.59 469 ARG A O 1
ATOM 3565 N N . LYS A 1 470 ? 13.642 -14.758 -23.279 1.00 56.88 470 LYS A N 1
ATOM 3566 C CA . LYS A 1 470 ? 12.406 -15.086 -24.016 1.00 56.88 470 LYS A CA 1
ATOM 3567 C C . LYS A 1 470 ? 12.076 -14.159 -25.183 1.00 56.88 470 LYS A C 1
ATOM 3569 O O . LYS A 1 470 ? 11.442 -14.605 -26.133 1.00 56.88 470 LYS A O 1
ATOM 3574 N N . ARG A 1 471 ? 12.533 -12.903 -25.145 1.00 56.59 471 ARG A N 1
ATOM 3575 C CA . ARG A 1 471 ? 12.587 -11.933 -26.258 1.00 56.59 471 ARG A CA 1
ATOM 3576 C C . ARG A 1 471 ? 13.314 -10.698 -25.743 1.00 56.59 471 ARG A C 1
ATOM 3578 O O . ARG A 1 471 ? 12.907 -10.167 -24.730 1.00 56.59 471 ARG A O 1
ATOM 3585 N N . ALA A 1 472 ? 14.379 -10.258 -26.397 1.00 57.72 472 ALA A N 1
ATOM 3586 C CA . ALA A 1 472 ? 15.064 -9.027 -26.015 1.00 57.72 472 ALA A CA 1
ATOM 3587 C C . ALA A 1 472 ? 14.643 -7.928 -26.989 1.00 57.72 472 ALA A C 1
ATOM 3589 O O . ALA A 1 472 ? 15.143 -7.888 -28.109 1.00 57.72 472 ALA A O 1
ATOM 3590 N N . VAL A 1 473 ? 13.689 -7.080 -26.599 1.00 58.00 473 VAL A N 1
ATOM 3591 C CA . VAL A 1 473 ? 13.267 -5.932 -27.411 1.00 58.00 473 VAL A CA 1
ATOM 3592 C C . VAL A 1 473 ? 13.605 -4.641 -26.675 1.00 58.00 473 VAL A C 1
ATOM 3594 O O . VAL A 1 473 ? 13.024 -4.325 -25.638 1.00 58.00 473 VAL A O 1
ATOM 3597 N N . PHE A 1 474 ? 14.540 -3.859 -27.215 1.00 60.28 474 PHE A N 1
ATOM 3598 C CA . PHE A 1 474 ? 14.899 -2.575 -26.602 1.00 60.28 474 PHE A CA 1
ATOM 3599 C C . PHE A 1 474 ? 13.749 -1.564 -26.618 1.00 60.28 474 PHE A C 1
ATOM 3601 O O . PHE A 1 474 ? 13.614 -0.790 -25.670 1.00 60.28 474 PHE A O 1
ATOM 3608 N N . TYR A 1 475 ? 12.952 -1.556 -27.691 1.00 62.38 475 TYR A N 1
ATOM 3609 C CA . TYR A 1 475 ? 12.015 -0.479 -27.986 1.00 62.38 475 TYR A CA 1
ATOM 3610 C C . TYR A 1 475 ? 10.806 -0.952 -28.812 1.00 62.38 475 TYR A C 1
ATOM 3612 O O . TYR A 1 475 ? 10.944 -1.721 -29.752 1.00 62.38 475 TYR A O 1
ATOM 3620 N N . THR A 1 476 ? 9.606 -0.450 -28.520 1.00 56.12 476 THR A N 1
ATOM 3621 C CA . THR A 1 476 ? 8.430 -0.584 -29.404 1.00 56.12 476 THR A CA 1
ATOM 3622 C C . THR A 1 476 ? 7.557 0.664 -29.288 1.00 56.12 476 THR A C 1
ATOM 3624 O O . THR A 1 476 ? 7.301 1.145 -28.179 1.00 56.12 476 THR A O 1
ATOM 3627 N N . GLY A 1 477 ? 7.122 1.236 -30.416 1.00 52.31 477 GLY A N 1
ATOM 3628 C CA . GLY A 1 477 ? 6.375 2.493 -30.415 1.00 52.31 477 GLY A CA 1
ATOM 3629 C C . GLY A 1 477 ? 5.739 2.843 -31.759 1.00 52.31 477 GLY A C 1
ATOM 3630 O O . GLY A 1 477 ? 6.395 2.824 -32.796 1.00 52.31 477 GLY A O 1
ATOM 3631 N N . TYR A 1 478 ? 4.467 3.245 -31.712 1.00 45.69 478 TYR A N 1
ATOM 3632 C CA . TYR A 1 478 ? 3.733 3.805 -32.844 1.00 45.69 478 TYR A CA 1
ATOM 3633 C C . TYR A 1 478 ? 3.883 5.329 -32.835 1.00 45.69 478 TYR A C 1
ATOM 3635 O O . TYR A 1 478 ? 3.296 6.002 -31.990 1.00 45.69 478 TYR A O 1
ATOM 3643 N N . ASN A 1 479 ? 4.661 5.887 -33.765 1.00 45.91 479 ASN A N 1
ATOM 3644 C CA . ASN A 1 479 ? 4.775 7.338 -33.923 1.00 45.91 479 ASN A CA 1
ATOM 3645 C C . ASN A 1 479 ? 3.997 7.801 -35.166 1.00 45.91 479 ASN A C 1
ATOM 3647 O O . ASN A 1 479 ? 4.259 7.342 -36.278 1.00 45.91 479 ASN A O 1
ATOM 3651 N N . GLY A 1 480 ? 3.029 8.698 -34.964 1.00 44.94 480 GLY A N 1
ATOM 3652 C CA . GLY A 1 480 ? 2.251 9.345 -36.025 1.00 44.94 480 GLY A CA 1
ATOM 3653 C C . GLY A 1 480 ? 2.727 10.758 -36.385 1.00 44.94 480 GLY A C 1
ATOM 3654 O O . GLY A 1 480 ? 2.112 11.387 -37.242 1.00 44.94 480 GLY A O 1
ATOM 3655 N N . HIS A 1 481 ? 3.785 11.277 -35.749 1.00 45.88 481 HIS A N 1
ATOM 3656 C CA . HIS A 1 481 ? 4.235 12.666 -35.899 1.00 45.88 481 HIS A CA 1
ATOM 3657 C C . HIS A 1 481 ? 5.657 12.765 -36.501 1.00 45.88 481 HIS A C 1
ATOM 3659 O O . HIS A 1 481 ? 6.476 11.874 -36.279 1.00 45.88 481 HIS A O 1
ATOM 3665 N N . PRO A 1 482 ? 5.990 13.834 -37.260 1.00 39.06 482 PRO A N 1
ATOM 3666 C CA . PRO A 1 482 ? 7.248 13.947 -38.002 1.00 39.06 482 PRO A CA 1
ATOM 3667 C C . PRO A 1 482 ? 8.451 14.448 -37.177 1.00 39.06 482 PRO A C 1
ATOM 3669 O O . PRO A 1 482 ? 9.450 14.874 -37.747 1.00 39.06 482 PRO A O 1
ATOM 3672 N N . SER A 1 483 ? 8.385 14.422 -35.847 1.00 40.59 483 SER A N 1
ATOM 3673 C CA . SER A 1 483 ? 9.503 14.824 -34.988 1.00 40.59 483 SER A CA 1
ATOM 3674 C C . SER A 1 483 ? 10.444 13.647 -34.713 1.00 40.59 483 SER A C 1
ATOM 3676 O O . SER A 1 483 ? 10.005 12.579 -34.283 1.00 40.59 483 SER A O 1
ATOM 3678 N N . SER A 1 484 ? 11.740 13.865 -34.943 1.00 42.66 484 SER A N 1
ATOM 3679 C CA . SER A 1 484 ? 12.835 12.974 -34.551 1.00 42.66 484 SER A CA 1
ATOM 3680 C C . SER A 1 484 ? 12.786 12.694 -33.047 1.00 42.66 484 SER A C 1
ATOM 3682 O O . SER A 1 484 ? 12.742 13.634 -32.253 1.00 42.66 484 SER A O 1
ATOM 3684 N N . ILE A 1 485 ? 12.818 11.422 -32.647 1.00 45.22 485 ILE A N 1
ATOM 3685 C CA . ILE A 1 485 ? 12.964 11.040 -31.238 1.00 45.22 485 ILE A CA 1
ATOM 3686 C C . ILE A 1 485 ? 14.446 10.757 -30.983 1.00 45.22 485 ILE A C 1
ATOM 3688 O O . ILE A 1 485 ? 14.948 9.740 -31.450 1.00 45.22 485 ILE A O 1
ATOM 3692 N N . THR A 1 486 ? 15.133 11.630 -30.241 1.00 43.72 486 THR A N 1
ATOM 3693 C CA . THR A 1 486 ? 16.473 11.338 -29.705 1.00 43.72 486 THR A CA 1
ATOM 3694 C C . THR A 1 486 ? 16.303 10.430 -28.492 1.00 43.72 486 THR A C 1
ATOM 3696 O O . THR A 1 486 ? 15.931 10.894 -27.415 1.00 43.72 486 THR A O 1
ATOM 3699 N N . LEU A 1 487 ? 16.494 9.124 -28.682 1.00 51.22 487 LEU A N 1
ATOM 3700 C CA . LEU A 1 487 ? 16.074 8.129 -27.692 1.00 51.22 487 LEU A CA 1
ATOM 3701 C C . LEU A 1 487 ? 17.089 7.873 -26.571 1.00 51.22 487 LEU A C 1
ATOM 3703 O O . LEU A 1 487 ? 16.649 7.638 -25.448 1.00 51.22 487 LEU A O 1
ATOM 3707 N N . LEU A 1 488 ? 18.406 7.888 -26.822 1.00 51.56 488 LEU A N 1
ATOM 3708 C CA . LEU A 1 488 ? 19.365 7.349 -25.849 1.00 51.56 488 LEU A CA 1
ATOM 3709 C C . LEU A 1 488 ? 20.690 8.136 -25.772 1.00 51.56 488 LEU A C 1
ATOM 3711 O O . LEU A 1 488 ? 21.432 8.290 -26.731 1.00 51.56 488 LEU A O 1
ATOM 3715 N N . GLU A 1 489 ? 21.052 8.547 -24.563 1.00 47.97 489 GLU A N 1
ATOM 3716 C CA . GLU A 1 489 ? 22.451 8.725 -24.159 1.00 47.97 489 GLU A CA 1
ATOM 3717 C C . GLU A 1 489 ? 22.647 7.828 -22.933 1.00 47.97 489 GLU A C 1
ATOM 3719 O O . GLU A 1 489 ? 22.601 8.266 -21.783 1.00 47.97 489 GLU A O 1
ATOM 3724 N N . THR A 1 490 ? 22.680 6.517 -23.188 1.00 51.97 490 THR A N 1
ATOM 3725 C CA . THR A 1 490 ? 22.584 5.477 -22.154 1.00 51.97 490 THR A CA 1
ATOM 3726 C C . THR A 1 490 ? 23.766 4.528 -22.203 1.00 51.97 490 THR A C 1
ATOM 3728 O O . THR A 1 490 ? 24.209 4.146 -23.285 1.00 51.97 490 THR A O 1
ATOM 3731 N N . LYS A 1 491 ? 24.224 4.065 -21.036 1.00 53.41 491 LYS A N 1
ATOM 3732 C CA . LYS A 1 491 ? 25.244 3.011 -20.945 1.00 53.41 491 LYS A CA 1
ATOM 3733 C C . LYS A 1 491 ? 24.586 1.638 -21.079 1.00 53.41 491 LYS A C 1
ATOM 3735 O O . LYS A 1 491 ? 23.705 1.300 -20.289 1.00 53.41 491 LYS A O 1
ATOM 3740 N N . LEU A 1 492 ? 25.043 0.843 -22.043 1.00 54.91 492 LEU A N 1
ATOM 3741 C CA . LEU A 1 492 ? 24.653 -0.562 -22.189 1.00 54.91 492 LEU A CA 1
ATOM 3742 C C . LEU A 1 492 ? 25.592 -1.449 -21.363 1.00 54.91 492 LEU A C 1
ATOM 3744 O O . LEU A 1 492 ? 26.813 -1.290 -21.433 1.00 54.91 492 LEU A O 1
ATOM 3748 N N . ARG A 1 493 ? 25.040 -2.387 -20.586 1.00 54.69 493 ARG A N 1
ATOM 3749 C CA . ARG A 1 493 ? 25.811 -3.386 -19.823 1.00 54.69 493 ARG A CA 1
ATOM 3750 C C . ARG A 1 493 ? 25.354 -4.797 -20.190 1.00 54.69 493 ARG A C 1
ATOM 3752 O O . ARG A 1 493 ? 24.164 -5.032 -20.362 1.00 54.69 493 ARG A O 1
ATOM 3759 N N . ASN A 1 494 ? 26.302 -5.732 -20.301 1.00 52.03 494 ASN A N 1
ATOM 3760 C CA . ASN A 1 494 ? 26.052 -7.174 -20.467 1.00 52.03 494 ASN A CA 1
ATOM 3761 C C . ASN A 1 494 ? 25.181 -7.586 -21.676 1.00 52.03 494 ASN A C 1
ATOM 3763 O O . ASN A 1 494 ? 24.601 -8.673 -21.690 1.00 52.03 494 ASN A O 1
ATOM 3767 N N . VAL A 1 495 ? 25.106 -6.762 -22.725 1.00 52.53 495 VAL A N 1
ATOM 3768 C CA . VAL A 1 495 ? 24.357 -7.101 -23.942 1.00 52.53 495 VAL A CA 1
ATOM 3769 C C . VAL A 1 495 ? 25.213 -8.007 -24.831 1.00 52.53 495 VAL A C 1
ATOM 3771 O O . VAL A 1 495 ? 26.132 -7.542 -25.500 1.00 52.53 495 VAL A O 1
ATOM 3774 N N . LYS A 1 496 ? 24.910 -9.311 -24.870 1.00 47.53 496 LYS A N 1
ATOM 3775 C CA . LYS A 1 496 ? 25.315 -10.149 -26.010 1.00 47.53 496 LYS A CA 1
ATOM 3776 C C . LYS A 1 496 ? 24.321 -9.900 -27.139 1.00 47.53 496 LYS A C 1
ATOM 3778 O O . LYS A 1 496 ? 23.164 -10.299 -27.017 1.00 47.53 496 LYS A O 1
ATOM 3783 N N . TRP A 1 497 ? 24.772 -9.224 -28.189 1.00 48.62 497 TRP A N 1
ATOM 3784 C CA . TRP A 1 497 ? 23.972 -8.943 -29.376 1.00 48.62 497 TRP A CA 1
ATOM 3785 C C . TRP A 1 497 ? 23.707 -10.243 -30.147 1.00 48.62 497 TRP A C 1
ATOM 3787 O O . TRP A 1 497 ? 24.626 -10.878 -30.653 1.00 48.62 497 TRP A O 1
ATOM 3797 N N . ASP A 1 498 ? 22.445 -10.653 -30.174 1.00 46.31 498 ASP A N 1
ATOM 3798 C CA . ASP A 1 498 ? 21.867 -11.497 -31.222 1.00 46.31 498 ASP A CA 1
ATOM 3799 C C . ASP A 1 498 ? 21.250 -10.523 -32.243 1.00 46.31 498 ASP A C 1
ATOM 3801 O O . ASP A 1 498 ? 20.725 -9.480 -31.841 1.00 46.31 498 ASP A O 1
ATOM 3805 N N . ASP A 1 499 ? 21.291 -10.845 -33.537 1.00 40.97 499 ASP A N 1
ATOM 3806 C CA . ASP A 1 499 ? 20.659 -10.104 -34.645 1.00 40.97 499 ASP A CA 1
ATOM 3807 C C . ASP A 1 499 ? 19.166 -9.758 -34.407 1.00 40.97 499 ASP A C 1
ATOM 3809 O O . ASP A 1 499 ? 18.571 -8.963 -35.131 1.00 40.97 499 ASP A O 1
ATOM 3813 N N . ARG A 1 500 ? 18.544 -10.329 -33.369 1.00 44.00 500 ARG A N 1
ATOM 3814 C CA . ARG A 1 500 ? 17.188 -10.049 -32.870 1.00 44.00 500 ARG A CA 1
ATOM 3815 C C . ARG A 1 500 ? 17.079 -8.908 -31.847 1.00 44.00 500 ARG A C 1
ATOM 3817 O O . ARG A 1 500 ? 15.992 -8.694 -31.319 1.00 44.00 500 ARG A O 1
ATOM 3824 N N . ALA A 1 501 ? 18.157 -8.226 -31.469 1.00 46.84 501 ALA A N 1
ATOM 3825 C CA . ALA A 1 501 ? 18.117 -7.390 -30.267 1.00 46.84 501 ALA A CA 1
ATOM 3826 C C . ALA A 1 501 ? 17.450 -6.013 -30.482 1.00 46.84 501 ALA A C 1
ATOM 3828 O O . ALA A 1 501 ? 16.734 -5.546 -29.599 1.00 46.84 501 ALA A O 1
ATOM 3829 N N . ILE A 1 502 ? 17.617 -5.366 -31.644 1.00 52.19 502 ILE A N 1
ATOM 3830 C CA . ILE A 1 502 ? 17.016 -4.047 -31.928 1.00 52.19 502 ILE A CA 1
ATOM 3831 C C . ILE A 1 502 ? 15.872 -4.206 -32.923 1.00 52.19 502 ILE A C 1
ATOM 3833 O O . ILE A 1 502 ? 16.079 -4.220 -34.133 1.00 52.19 502 ILE A O 1
ATOM 3837 N N . PHE A 1 503 ? 14.648 -4.257 -32.410 1.00 51.91 503 PHE A N 1
ATOM 3838 C CA . PHE A 1 503 ? 13.458 -4.067 -33.227 1.00 51.91 503 PHE A CA 1
ATOM 3839 C C . PHE A 1 503 ? 12.872 -2.695 -32.930 1.00 51.91 503 PHE A C 1
ATOM 3841 O O . PHE A 1 503 ? 12.624 -2.371 -31.778 1.00 51.91 503 PHE A O 1
ATOM 3848 N N . VAL A 1 504 ? 12.652 -1.890 -33.967 1.00 53.84 504 VAL A N 1
ATOM 3849 C CA . VAL A 1 504 ? 11.737 -0.748 -33.905 1.00 53.84 504 VAL A CA 1
ATOM 3850 C C . VAL A 1 504 ? 10.434 -1.234 -34.513 1.00 53.84 504 VAL A C 1
ATOM 3852 O O . VAL A 1 504 ? 10.293 -1.323 -35.731 1.00 53.84 504 VAL A O 1
ATOM 3855 N N . GLU A 1 505 ? 9.493 -1.634 -33.667 1.00 47.00 505 GLU A N 1
ATOM 3856 C CA . GLU A 1 505 ? 8.207 -2.133 -34.141 1.00 47.00 505 GLU A CA 1
ATOM 3857 C C . GLU A 1 505 ? 7.363 -0.971 -34.692 1.00 47.00 505 GLU A C 1
ATOM 3859 O O . GLU A 1 505 ? 6.845 -0.149 -33.942 1.00 47.00 505 GLU A O 1
ATOM 3864 N N . LYS A 1 506 ? 7.254 -0.926 -36.027 1.00 46.75 506 LYS A N 1
ATOM 3865 C CA . LYS A 1 506 ? 6.249 -0.203 -36.823 1.00 46.75 506 LYS A CA 1
ATOM 3866 C C . LYS A 1 506 ? 6.078 1.290 -36.491 1.00 46.75 506 LYS A C 1
ATOM 3868 O O . LYS A 1 506 ? 5.143 1.701 -35.807 1.00 46.75 506 LYS A O 1
ATOM 3873 N N . SER A 1 507 ? 6.894 2.130 -37.128 1.00 43.97 507 SER A N 1
ATOM 3874 C CA . SER A 1 507 ? 6.604 3.563 -37.237 1.00 43.97 507 SER A CA 1
ATOM 3875 C C . SER A 1 507 ? 5.765 3.830 -38.494 1.00 43.97 507 SER A C 1
ATOM 3877 O O . SER A 1 507 ? 6.196 3.504 -39.597 1.00 43.97 507 SER A O 1
ATOM 3879 N N . ASN A 1 508 ? 4.601 4.468 -38.350 1.00 46.06 508 ASN A N 1
ATOM 3880 C CA . ASN A 1 508 ? 3.936 5.160 -39.464 1.00 46.06 508 ASN A CA 1
ATOM 3881 C C . ASN A 1 508 ? 4.520 6.577 -39.664 1.00 46.06 508 ASN A C 1
ATOM 3883 O O . ASN A 1 508 ? 3.941 7.405 -40.373 1.00 46.06 508 ASN A O 1
ATOM 3887 N N . ALA A 1 509 ? 5.650 6.882 -39.018 1.00 49.56 509 ALA A N 1
ATOM 3888 C CA . ALA A 1 509 ? 6.280 8.183 -39.083 1.00 49.56 509 ALA A CA 1
ATOM 3889 C C . ALA A 1 509 ? 6.882 8.392 -40.475 1.00 49.56 509 ALA A C 1
ATOM 3891 O O . ALA A 1 509 ? 7.643 7.573 -40.981 1.00 49.56 509 ALA A O 1
ATOM 3892 N N . LYS A 1 510 ? 6.557 9.531 -41.092 1.00 48.97 510 LYS A N 1
ATOM 3893 C CA . LYS A 1 510 ? 7.187 9.980 -42.345 1.00 48.97 510 LYS A CA 1
ATOM 3894 C C . LYS A 1 510 ? 8.590 10.568 -42.130 1.00 48.97 510 LYS A C 1
ATOM 3896 O O . LYS A 1 510 ? 9.242 10.927 -43.104 1.00 48.97 510 LYS A O 1
ATOM 3901 N N . ALA A 1 511 ? 9.031 10.709 -40.878 1.00 50.31 511 ALA A N 1
ATOM 3902 C CA . ALA A 1 511 ? 10.314 11.298 -40.512 1.00 50.31 511 ALA A CA 1
ATOM 3903 C C . ALA A 1 511 ? 11.297 10.229 -40.000 1.00 50.31 511 ALA A C 1
ATOM 3905 O O . ALA A 1 511 ? 10.861 9.260 -39.375 1.00 50.31 511 ALA A O 1
ATOM 3906 N N . PRO A 1 512 ? 12.610 10.402 -40.235 1.00 50.72 512 PRO A N 1
ATOM 3907 C CA . PRO A 1 512 ? 13.631 9.494 -39.727 1.00 50.72 512 PRO A CA 1
ATOM 3908 C C . PRO A 1 512 ? 13.653 9.476 -38.191 1.00 50.72 512 PRO A C 1
ATOM 3910 O O . PRO A 1 512 ? 13.568 10.516 -37.536 1.00 50.72 512 PRO A O 1
ATOM 3913 N N . ILE A 1 513 ? 13.788 8.279 -37.619 1.00 52.78 513 ILE A N 1
ATOM 3914 C CA . ILE A 1 513 ? 14.046 8.084 -36.189 1.00 52.78 513 ILE A CA 1
ATOM 3915 C C . ILE A 1 513 ? 15.566 8.185 -35.988 1.00 52.78 513 ILE A C 1
ATOM 3917 O O . ILE A 1 513 ? 16.302 7.340 -36.492 1.00 52.78 513 ILE A O 1
ATOM 3921 N N . ASP A 1 514 ? 16.035 9.216 -35.276 1.00 51.59 514 ASP A N 1
ATOM 3922 C CA . ASP A 1 514 ? 17.455 9.404 -34.934 1.00 51.59 514 ASP A CA 1
ATOM 3923 C C . ASP A 1 514 ? 17.765 8.715 -33.592 1.00 51.59 514 ASP A C 1
ATOM 3925 O O . ASP A 1 514 ? 17.628 9.305 -32.519 1.00 51.59 514 ASP A O 1
ATOM 3929 N N . ILE A 1 515 ? 18.144 7.433 -33.632 1.00 54.69 515 ILE A N 1
ATOM 3930 C CA . ILE A 1 515 ? 18.600 6.716 -32.432 1.00 54.69 515 ILE A CA 1
ATOM 3931 C C . ILE A 1 515 ? 20.098 6.973 -32.262 1.00 54.69 515 ILE A C 1
ATOM 3933 O O . ILE A 1 515 ? 20.938 6.303 -32.855 1.00 54.69 515 ILE A O 1
ATOM 3937 N N . ARG A 1 516 ? 20.452 7.920 -31.401 1.00 53.25 516 ARG A N 1
ATOM 3938 C CA . ARG A 1 516 ? 2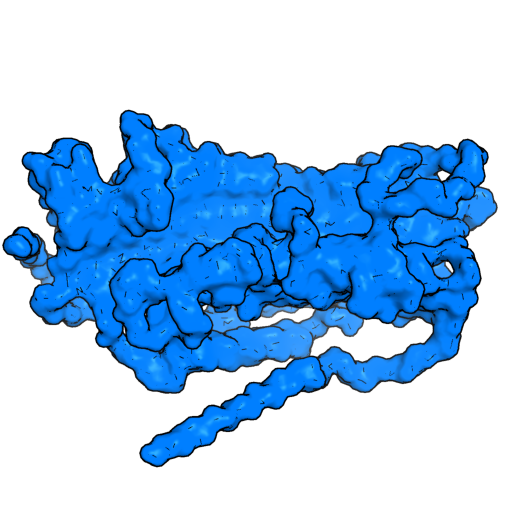1.829 8.031 -30.909 1.00 53.25 516 ARG A CA 1
ATOM 3939 C C . ARG A 1 516 ? 21.993 7.011 -29.794 1.00 53.25 516 ARG A C 1
ATOM 3941 O O . ARG A 1 516 ? 21.096 6.876 -28.976 1.00 53.25 516 ARG A O 1
ATOM 3948 N N . ILE A 1 517 ? 23.075 6.244 -29.805 1.00 53.22 517 ILE A N 1
ATOM 3949 C CA . ILE A 1 517 ? 23.463 5.372 -28.693 1.00 53.22 517 ILE A CA 1
ATOM 3950 C C . ILE A 1 517 ? 24.799 5.928 -28.207 1.00 53.22 517 ILE A C 1
ATOM 3952 O O . ILE A 1 517 ? 25.717 6.087 -29.010 1.00 53.22 517 ILE A O 1
ATOM 3956 N N . GLY A 1 518 ? 24.882 6.291 -26.924 1.00 50.38 518 GLY A N 1
ATOM 3957 C CA . GLY A 1 518 ? 26.132 6.754 -26.313 1.00 50.38 518 GLY A CA 1
ATOM 3958 C C . GLY A 1 518 ? 27.215 5.669 -26.335 1.00 50.38 518 GLY A C 1
ATOM 3959 O O . GLY A 1 518 ? 26.915 4.503 -26.588 1.00 50.38 518 GLY A O 1
ATOM 3960 N N . GLU A 1 519 ? 28.470 6.047 -26.071 1.00 48.38 519 GLU A N 1
ATOM 3961 C CA . GLU A 1 519 ? 29.610 5.118 -26.057 1.00 48.38 519 GLU A CA 1
ATOM 3962 C C . GLU A 1 519 ? 29.277 3.839 -25.272 1.00 48.38 519 GLU A C 1
ATOM 3964 O O . GLU A 1 519 ? 28.945 3.871 -24.079 1.00 48.38 519 GLU A O 1
ATOM 3969 N N . SER A 1 520 ? 29.340 2.691 -25.953 1.00 48.69 520 SER A N 1
ATOM 3970 C CA . SER A 1 520 ? 29.287 1.402 -25.275 1.00 48.69 520 SER A CA 1
ATOM 3971 C C . SER A 1 520 ? 30.500 1.289 -24.348 1.00 48.69 520 SER A C 1
ATOM 3973 O O . SER A 1 520 ? 31.565 1.837 -24.630 1.00 48.69 520 SER A O 1
ATOM 3975 N N . ALA A 1 521 ? 30.380 0.544 -23.245 1.00 47.62 521 ALA A N 1
ATOM 3976 C CA . ALA A 1 521 ? 31.526 0.287 -22.364 1.00 47.62 521 ALA A CA 1
ATOM 3977 C C . ALA A 1 521 ? 32.703 -0.410 -23.089 1.00 47.62 521 ALA A C 1
ATOM 3979 O O . ALA A 1 521 ? 33.805 -0.464 -22.551 1.00 47.62 521 ALA A O 1
ATOM 3980 N N . THR A 1 522 ? 32.468 -0.935 -24.297 1.00 48.50 522 THR A N 1
ATOM 3981 C CA . THR A 1 522 ? 33.454 -1.575 -25.174 1.00 48.50 522 THR A CA 1
ATOM 3982 C C . THR A 1 522 ? 34.013 -0.647 -26.263 1.00 48.50 522 THR A C 1
ATOM 3984 O O . THR A 1 522 ? 34.919 -1.060 -26.978 1.00 48.50 522 THR A O 1
ATOM 3987 N N . GLY A 1 523 ? 33.525 0.594 -26.399 1.00 43.25 523 GLY A N 1
ATOM 3988 C CA . GLY A 1 523 ? 33.965 1.545 -27.433 1.00 43.25 523 GLY A CA 1
ATOM 3989 C C . GLY A 1 523 ? 33.446 1.245 -28.847 1.00 43.25 523 GLY A C 1
ATOM 3990 O O . GLY A 1 523 ? 33.841 1.901 -29.807 1.00 43.25 523 GLY A O 1
ATOM 3991 N N . GLU A 1 524 ? 32.554 0.267 -29.002 1.00 41.28 524 GLU A N 1
ATOM 3992 C CA . GLU A 1 524 ? 31.968 -0.100 -30.291 1.00 41.28 524 GLU A CA 1
ATOM 3993 C C . GLU A 1 524 ? 30.826 0.855 -30.666 1.00 41.28 524 GLU A C 1
ATOM 3995 O O . GLU A 1 524 ? 29.884 1.056 -29.891 1.00 41.28 524 GLU A O 1
ATOM 4000 N N . THR A 1 525 ? 30.907 1.435 -31.869 1.00 41.16 525 THR A N 1
ATOM 4001 C CA . THR A 1 525 ? 29.821 2.198 -32.502 1.00 41.16 525 THR A CA 1
ATOM 4002 C C . THR A 1 525 ? 28.790 1.225 -33.070 1.00 41.16 525 THR A C 1
ATOM 4004 O O . THR A 1 525 ? 29.110 0.413 -33.936 1.00 41.16 525 THR A O 1
ATOM 4007 N N . ILE A 1 526 ? 27.545 1.303 -32.601 1.00 47.16 526 ILE A N 1
ATOM 4008 C CA . ILE A 1 526 ? 26.468 0.415 -33.053 1.00 47.16 526 ILE A CA 1
ATOM 4009 C C . ILE A 1 526 ? 25.812 1.029 -34.291 1.00 47.16 526 ILE A C 1
ATOM 4011 O O . ILE A 1 526 ? 25.204 2.097 -34.220 1.00 47.16 526 ILE A O 1
ATOM 4015 N N . ALA A 1 527 ? 25.927 0.351 -35.432 1.00 40.84 527 ALA A N 1
ATOM 4016 C CA . ALA A 1 527 ? 25.185 0.709 -36.632 1.00 40.84 527 ALA A CA 1
ATOM 4017 C C . ALA A 1 527 ? 23.712 0.306 -36.462 1.00 40.84 527 ALA A C 1
ATOM 4019 O O . ALA A 1 527 ? 23.400 -0.864 -36.241 1.00 40.84 527 ALA A O 1
ATOM 4020 N N . LEU A 1 528 ? 22.796 1.268 -36.578 1.00 46.38 528 LEU A N 1
ATOM 4021 C CA . LEU A 1 528 ? 21.369 0.971 -36.665 1.00 46.38 528 LEU A CA 1
ATOM 4022 C C . LEU A 1 528 ? 21.098 0.268 -37.993 1.00 46.38 528 LEU A C 1
ATOM 4024 O O . LEU A 1 528 ? 21.360 0.831 -39.056 1.00 46.38 528 LEU A O 1
ATOM 4028 N N . ILE A 1 529 ? 20.545 -0.940 -37.941 1.00 41.25 529 ILE A N 1
ATOM 4029 C CA . ILE A 1 529 ? 19.995 -1.600 -39.124 1.00 41.25 529 ILE A CA 1
ATOM 4030 C C . ILE A 1 529 ? 18.529 -1.161 -39.220 1.00 41.25 529 ILE A C 1
ATOM 4032 O O . ILE A 1 529 ? 17.746 -1.491 -38.326 1.00 41.25 529 ILE A O 1
ATOM 4036 N N . PRO A 1 530 ? 18.121 -0.405 -40.256 1.00 37.59 530 PRO A N 1
ATOM 4037 C CA . PRO A 1 530 ? 16.714 -0.100 -40.468 1.00 37.59 530 PRO A CA 1
ATOM 4038 C C . PRO A 1 530 ? 15.941 -1.409 -40.646 1.00 37.59 530 PRO A C 1
ATOM 4040 O O . PRO A 1 530 ? 16.316 -2.241 -41.476 1.00 37.59 530 PRO A O 1
ATOM 4043 N N . ALA A 1 531 ? 14.867 -1.593 -39.878 1.00 37.09 531 ALA A N 1
ATOM 4044 C CA . ALA A 1 531 ? 13.934 -2.686 -40.122 1.00 37.09 531 ALA A CA 1
ATOM 4045 C C . ALA A 1 531 ? 13.345 -2.526 -41.536 1.00 37.09 531 ALA A C 1
ATOM 4047 O O . ALA A 1 531 ? 12.902 -1.433 -41.896 1.00 37.09 531 ALA A O 1
ATOM 4048 N N . ARG A 1 532 ? 13.398 -3.595 -42.340 1.00 30.22 532 ARG A N 1
ATOM 4049 C CA . ARG A 1 532 ? 12.725 -3.660 -43.645 1.00 30.22 532 ARG A CA 1
ATOM 4050 C C . ARG A 1 532 ? 11.228 -3.863 -43.489 1.00 30.22 532 ARG A C 1
ATOM 4052 O O . ARG A 1 532 ? 10.844 -4.638 -42.584 1.00 30.22 532 ARG A O 1
#

Radius of gyration: 24.94 Å; chains: 1; bounding box: 66×58×78 Å

Sequence (532 aa):
MPRRLVLAGLAFGLFFGHLPSPARARELTRPLFITESDLGPNRTYTLQEDLSAPGTAVFIMVPDATIELAGHTITFGTDDRDGTVGVYPFDSRTAFPLGADDVNYPETLKPAHGARCTVQNGRVVWAGKKGKWATAVGGAYSKGPITVRNCSLSSGGPDGACVHFNWAALVIHDCYCFNTSSSTENRHAGPANVWCGGKTTAYRNILIGGCSAFHVGSGSEAHENVMRQSGFATNGYGFGSYRGEDCQVYRNLIVPTNGRGVIFDHGRRDHVYENFICVHEKPNAEFGTALNAPCVRLRYDATENEFLRNECLAIGGPGGGNAAASGAYFTCQPGTQNLVAENEFIAIAAGDPVPNAHYANALTFEGQGKPGGPGTDRVERNRLAGNNYLIRLSGYDGGCFQNPIVGNSLEWISGRAAAEWAFQILDSPRFQFQYPDDNRYVTAETLQSIRTSVKAEILELIGQEGDDRKRAVFYTGYNGHPSSITLLETKLRNVKWDDRAIFVEKSNAKAPIDIRIGESATGETIALIPAR